Protein AF-0000000082568657 (afdb_homodimer)

InterPro domains:
  IPR001404 Heat shock protein Hsp90 family [PF00183] (7-281)
  IPR001404 Heat shock protein Hsp90 family [PTHR11528] (1-289)
  IPR020568 Ribosomal protein uS5 domain 2-type superfamily [SSF54211] (7-127)
  IPR037196 HSP90, C-terminal domain [G3DSA:1.20.120.790] (127-274)
  IPR037196 HSP90, C-terminal domain [SSF110942] (150-270)

Organism: Quercus lobata (NCBI:txid97700)

Secondary structure (DSSP, 8-state):
-HHHHHT-S-HHHHHHHHHHHHHHHHHHHHH-GGGHHHHGGG-EEEESS-SSS-EEHHHHHHH--TT--EEEEEE-SSHHHHHH-GGGHHHHHTT--EEEE-SHHHHHHHHHH-EETTEEEEETTBS----S---HHHHHHHHHHHHHHHHHHHHHHGGG-SEEEE-SS-SS-SEEEEB-TTSPPHHHHHHHHHHSSS--HHHHHHHTT-EEEE-TTSHHHHHHHHHHHH-TT-HHHHHHHHHHHHHHHHHTTPPPS-HHHHHHHHHHHHHHHHTTSS---------------------------------/-HHHHHT-S-HHHHHHHHHHHHHHHHHHHHH-GGGHHHHGGG-EEEESS-SSS-EEHHHHHHHS-TT--EEEEEE-SSHHHHHH-GGGHHHHHTT--EEEE-SHHHHHHHHHH-EETTEEEEETTBS----S---HHHHHHHHHHHHHHHHHHHHHHGGG-SEEEE-SS-SS-SEEEEB-TTSPPHHHHHHHHHHSSS--HHHHHHHTT-EEEE-TTSHHHHHHHHHHHH-TT-HHHHHHHHHHHHHHHHHTTPPPS-HHHHHHHHHHHHHHHHTTSS---------------------------------

Sequence (622 aa):
MILGISMSENKDDYDRFWENFGKHLKLGCIEDRENHKRIAPLLRFLSSQSVDELISLDEYVENMKPEQKDIYYMAADSVTSARNTPFLERLLEKDLEVLFLVDPIDEVAIQNLKAYKEKNFVDISKEDLDLGDKNEEKDKEIKQEFGQTCDWIKKHLGDKVASVQISNRLSSSPCVLVSGKFGWSANMERLMKAQAAGDTSSLDFMRGRRVFEINPEHPIIRNLNAACKSNPNDEDAQKAIDLLYDAALVSSGYTPENPAQLGGKIYEMMDIALSGKWSTPIEVQHPGAISNNTETVEAEVVEPVEAGSQKMILGISMSENKDDYDRFWENFGKHLKLGCIEDRENHKRIAPLLRFLSSQSVDELISLDEYVENMKPEQKDIYYMAADSVTSARNTPFLERLLEKDLEVLFLVDPIDEVAIQNLKAYKEKNFVDISKEDLDLGDKNEEKDKEIKQEFGQTCDWIKKHLGDKVASVQISNRLSSSPCVLVSGKFGWSANMERLMKAQAAGDTSSLDFMRGRRVFEINPEHPIIRNLNAACKSNPNDEDAQKAIDLLYDAALVSSGYTPENPAQLGGKIYEMMDIALSGKWSTPIEVQHPGAISNNTETVEAEVVEPVEAGSQK

pLDDT: mean 82.79, std 20.18, range [22.39, 97.88]

Radius of gyration: 34.36 Å; Cα contacts (8 Å, |Δi|>4): 851; chains: 2; bounding box: 112×114×108 Å

Foldseek 3Di:
DVLVQLPPPDPVSLVVVCVVCVVVLLVCLQPPVPCLQVSQQSHWFAKLVRLPDTDGPVVLVVPADPVDQAAAEEEAQHSVLVNQFQLCAQCVVVPHMYTYHNDLSNVSSLVSSQDDPNHGYDYSLEPPDDPPPDDPVVQVVLCVLCVLVQVLLCVLCPQQEQGEEADPRGDAAFKAKGFYPPADAQSRLVVCVVVPPPPCVVVSVRSSRIYIHGHCPYPLSVVLSVCSVPPSPDPVSSLSSVLSVVVNCVSSNHDDPDVVVNVVSVVVVVCVVCPPVPDDPPPPPPPPPPPCCVVPPPPPPPDDPDPDDDD/DVLVQLPPPDPVSLVVVCVPCVVVLLVCLQVPVPCCQVSQQSHWFAKLVRLPDTDGPVVLVVPADPVDQAAAEEEAQHSVLVNQFQLCAQCVVVPHMYTYHNDLSRVSSLVSSQDDPNHGYDYSLEPDDDPPPDDPVVQVVLCVLCVLVQVLLCVLCPQQEQGEEADPRGDAAFKAKGFYPPADAQSRLVVCVVVPPPPCVVVSVRSSRIYIHGHCPYPLSVVLSVCSVPPSPDPVSSLSSVLSVVVNCVSSNHDDPDVVVNVVSVVVVVCVVCPPVPPPPPPPPPPPPPPCPVVPPPPPPPDDDPPDDDD

Solvent-accessible surface area (backbone atoms only — not comparable to full-atom values): 35076 Å² total; per-residue (Å²): 106,69,66,57,50,65,62,43,86,48,66,66,58,39,50,55,46,40,73,71,39,42,68,55,51,44,49,37,35,60,74,35,72,88,47,35,81,71,48,52,63,68,40,69,35,33,27,74,83,31,79,88,46,72,40,35,55,61,57,50,62,69,66,51,55,90,86,58,68,61,45,39,30,43,62,31,87,33,69,66,37,50,73,52,24,57,64,44,45,40,38,55,74,69,68,48,70,33,36,44,28,48,48,85,62,42,55,55,20,51,62,58,52,46,54,58,97,90,19,40,62,40,59,58,56,29,55,87,74,79,86,80,75,80,50,67,68,62,50,50,52,48,46,65,70,41,43,64,42,30,52,52,52,36,62,74,56,41,68,63,34,59,43,47,46,80,46,88,40,52,70,82,48,44,54,40,52,24,17,30,86,87,38,58,44,42,52,52,45,54,53,46,57,73,62,39,84,72,66,56,63,67,54,55,60,45,48,32,39,22,34,37,29,33,20,76,83,26,67,64,43,44,46,48,44,34,26,49,74,74,44,70,78,38,63,66,60,52,52,48,50,53,47,50,51,55,35,20,37,33,23,51,55,36,79,70,80,44,34,28,57,52,28,50,50,52,50,52,44,47,42,64,48,48,62,73,73,47,61,71,74,73,73,72,70,65,74,68,78,72,72,74,73,74,71,78,76,73,78,76,78,77,72,83,81,74,83,74,82,79,131,106,69,66,58,52,66,62,43,86,48,66,67,56,38,51,56,46,40,74,72,39,42,68,56,51,44,49,38,36,61,73,36,71,87,47,36,82,72,48,52,63,68,40,68,34,33,27,75,85,30,78,88,47,73,40,36,54,61,55,50,64,68,68,50,56,90,88,58,68,60,44,39,29,42,61,32,87,33,70,66,38,50,73,53,24,58,64,45,44,40,37,55,75,68,68,48,68,34,36,43,28,50,49,84,59,41,52,56,18,51,61,60,52,44,54,58,98,90,20,40,64,40,60,58,57,30,54,87,73,80,84,82,75,81,49,66,69,61,49,50,54,49,46,65,70,42,41,63,41,31,52,52,52,37,63,72,56,43,69,64,33,59,44,47,45,79,45,86,39,51,71,84,48,46,54,39,52,23,17,29,86,87,38,58,42,42,52,52,44,53,53,46,56,71,61,40,83,73,64,58,62,66,54,55,61,44,48,31,39,22,33,37,28,33,19,76,84,27,66,64,43,45,46,48,42,35,26,49,75,73,44,70,80,39,64,67,60,50,50,47,50,52,46,51,50,54,36,18,37,35,23,50,55,38,79,70,80,43,35,28,57,53,28,50,52,51,52,53,44,47,41,64,46,48,62,72,73,47,59,72,75,74,72,74,68,65,76,68,77,73,71,76,73,75,72,76,77,74,78,78,77,79,76,80,80,77,81,74,72,95,118

Structure (mmCIF, N/CA/C/O backbone):
data_AF-0000000082568657-model_v1
#
loop_
_entity.id
_entity.type
_entity.pdbx_description
1 polymer 'Heat shock protein 90'
#
loop_
_atom_site.group_PDB
_atom_site.id
_atom_site.type_symbol
_atom_site.label_atom_id
_atom_site.label_alt_id
_atom_site.label_comp_id
_atom_site.label_asym_id
_atom_site.label_entity_id
_atom_site.label_seq_id
_atom_site.pdbx_PDB_ins_code
_atom_site.Cartn_x
_atom_site.Cartn_y
_atom_site.Cartn_z
_atom_site.occupancy
_atom_site.B_iso_or_equiv
_atom_site.auth_seq_id
_atom_site.auth_comp_id
_atom_site.auth_asym_id
_atom_site.auth_atom_id
_atom_site.pdbx_PDB_model_num
ATOM 1 N N . MET A 1 1 ? 28.969 33.594 -7.961 1 43.62 1 MET A N 1
ATOM 2 C CA . MET A 1 1 ? 28.547 33.125 -9.273 1 43.62 1 MET A CA 1
ATOM 3 C C . MET A 1 1 ? 27.188 32.438 -9.188 1 43.62 1 MET A C 1
ATOM 5 O O . MET A 1 1 ? 26.281 32.719 -9.977 1 43.62 1 MET A O 1
ATOM 9 N N . ILE A 1 2 ? 27.125 31.578 -8.148 1 50.47 2 ILE A N 1
ATOM 10 C CA . ILE A 1 2 ? 25.922 30.75 -8.047 1 50.47 2 ILE A CA 1
ATOM 11 C C . ILE A 1 2 ? 24.719 31.625 -7.719 1 50.47 2 ILE A C 1
ATOM 13 O O . ILE A 1 2 ? 23.656 31.469 -8.32 1 50.47 2 ILE A O 1
ATOM 17 N N . LEU A 1 3 ? 25.031 32.562 -6.82 1 51.72 3 LEU A N 1
ATOM 18 C CA . LEU A 1 3 ? 23.953 33.5 -6.43 1 51.72 3 LEU A CA 1
ATOM 19 C C . LEU A 1 3 ? 23.531 34.344 -7.609 1 51.72 3 LEU A C 1
ATOM 21 O O . LEU A 1 3 ? 22.344 34.656 -7.77 1 51.72 3 LEU A O 1
ATOM 25 N N . GLY A 1 4 ? 24.531 34.75 -8.344 1 50.91 4 GLY A N 1
ATOM 26 C CA . GLY A 1 4 ? 24.234 35.562 -9.516 1 50.91 4 GLY A CA 1
ATOM 27 C C . GLY A 1 4 ? 23.406 34.844 -10.555 1 50.91 4 GLY A C 1
ATOM 28 O O . GLY A 1 4 ? 22.547 35.469 -11.203 1 50.91 4 GLY A O 1
ATOM 29 N N . ILE A 1 5 ? 23.641 33.688 -10.781 1 51.53 5 ILE A N 1
ATOM 30 C CA . ILE A 1 5 ? 22.906 32.875 -11.742 1 51.53 5 ILE A CA 1
ATOM 31 C C . ILE A 1 5 ? 21.484 32.656 -11.234 1 51.53 5 ILE A C 1
ATOM 33 O O . ILE A 1 5 ? 20.531 32.625 -12.016 1 51.53 5 ILE A O 1
ATOM 37 N N . SER A 1 6 ? 21.391 32.406 -9.969 1 53.06 6 SER A N 1
ATOM 38 C CA . SER A 1 6 ? 20.109 32.125 -9.352 1 53.06 6 SER A CA 1
ATOM 39 C C . SER A 1 6 ? 19.156 33.312 -9.5 1 53.06 6 SER A C 1
ATOM 41 O O . SER A 1 6 ? 17.938 33.125 -9.57 1 53.06 6 SER A O 1
ATOM 43 N N . MET A 1 7 ? 19.844 34.469 -9.391 1 50.59 7 MET A N 1
ATOM 44 C CA . MET A 1 7 ? 19.078 35.719 -9.492 1 50.59 7 MET A CA 1
ATOM 45 C C . MET A 1 7 ? 18.828 36.062 -10.953 1 50.59 7 MET A C 1
ATOM 47 O O . MET A 1 7 ? 18.281 37.125 -11.242 1 50.59 7 MET A O 1
ATOM 51 N N . SER A 1 8 ? 19.516 35.375 -11.742 1 51.16 8 SER A N 1
ATOM 52 C CA . SER A 1 8 ? 19.312 35.812 -13.109 1 51.16 8 SER A CA 1
ATOM 53 C C . SER A 1 8 ? 17.859 35.719 -13.531 1 51.16 8 SER A C 1
ATOM 55 O O . SER A 1 8 ? 17.141 34.812 -13.055 1 51.16 8 SER A O 1
ATOM 57 N N . GLU A 1 9 ? 17.219 36.719 -13.875 1 55.66 9 GLU A N 1
ATOM 58 C CA . GLU A 1 9 ? 15.867 37.062 -14.336 1 55.66 9 GLU A CA 1
ATOM 59 C C . GLU A 1 9 ? 15.375 36.031 -15.344 1 55.66 9 GLU A C 1
ATOM 61 O O . GLU A 1 9 ? 14.18 35.969 -15.664 1 55.66 9 GLU A O 1
ATOM 66 N N . ASN A 1 10 ? 16.25 35.156 -15.82 1 65.38 10 ASN A N 1
ATOM 67 C CA . ASN A 1 10 ? 15.727 34.281 -16.859 1 65.38 10 ASN A CA 1
ATOM 68 C C . ASN A 1 10 ? 15.352 32.906 -16.312 1 65.38 10 ASN A C 1
ATOM 70 O O . ASN A 1 10 ? 16.219 32.125 -15.938 1 65.38 10 ASN A O 1
ATOM 74 N N . LYS A 1 11 ? 14.117 32.688 -16.094 1 75.12 11 LYS A N 1
ATOM 75 C CA . LYS A 1 11 ? 13.492 31.484 -15.594 1 75.12 11 LYS A CA 1
ATOM 76 C C . LYS A 1 11 ? 14.039 30.234 -16.297 1 75.12 11 LYS A C 1
ATOM 78 O O . LYS A 1 11 ? 14.297 29.219 -15.648 1 75.12 11 LYS A O 1
ATOM 83 N N . ASP A 1 12 ? 14.344 30.359 -17.469 1 79.44 12 ASP A N 1
ATOM 84 C CA . ASP A 1 12 ? 14.805 29.219 -18.25 1 79.44 12 ASP A CA 1
ATOM 85 C C . ASP A 1 12 ? 16.203 28.781 -17.844 1 79.44 12 ASP A C 1
ATOM 87 O O . ASP A 1 12 ? 16.5 27.594 -17.766 1 79.44 12 ASP A O 1
ATOM 91 N N . ASP A 1 13 ? 16.938 29.75 -17.562 1 79.38 13 ASP A N 1
ATOM 92 C CA . ASP A 1 13 ? 18.312 29.453 -17.156 1 79.38 13 ASP A CA 1
ATOM 93 C C . ASP A 1 13 ? 18.344 28.781 -15.789 1 79.38 13 ASP A C 1
ATOM 95 O O . ASP A 1 13 ? 19.125 27.859 -15.57 1 79.38 13 ASP A O 1
ATOM 99 N N . TYR A 1 14 ? 17.516 29.188 -15.031 1 84.81 14 TYR A N 1
ATOM 100 C CA . TYR A 1 14 ? 17.5 28.609 -13.688 1 84.81 14 TYR A CA 1
ATOM 101 C C . TYR A 1 14 ? 16.984 27.188 -13.719 1 84.81 14 TYR A C 1
ATOM 103 O O . TYR A 1 14 ? 17.469 26.312 -12.984 1 84.81 14 TYR A O 1
ATOM 111 N N . ASP A 1 15 ? 16.062 27.047 -14.57 1 83.94 15 ASP A N 1
ATOM 112 C CA . ASP A 1 15 ? 15.523 25.688 -14.695 1 83.94 15 ASP A CA 1
ATOM 113 C C . ASP A 1 15 ? 16.609 24.703 -15.094 1 83.94 15 ASP A C 1
ATOM 115 O O . ASP A 1 15 ? 16.672 23.594 -14.562 1 83.94 15 ASP A O 1
ATOM 119 N N . ARG A 1 16 ? 17.391 25.109 -15.961 1 82.88 16 ARG A N 1
ATOM 120 C CA . ARG A 1 16 ? 18.5 24.266 -16.391 1 82.88 16 ARG A CA 1
ATOM 121 C C . ARG A 1 16 ? 19.5 24.062 -15.25 1 82.88 16 ARG A C 1
ATOM 123 O O . ARG A 1 16 ? 20.016 22.969 -15.062 1 82.88 16 ARG A O 1
ATOM 130 N N . PHE A 1 17 ? 19.719 25.203 -14.633 1 86 17 PHE A N 1
ATOM 131 C CA . PHE A 1 17 ? 20.594 25.141 -13.477 1 86 17 PHE A CA 1
ATOM 132 C C . PHE A 1 17 ? 20.078 24.156 -12.438 1 86 17 PHE A C 1
ATOM 134 O O . PHE A 1 17 ? 20.828 23.312 -11.945 1 86 17 PHE A O 1
ATOM 141 N N . TRP A 1 18 ? 18.875 24.219 -12.156 1 87.44 18 TRP A N 1
ATOM 142 C CA . TRP A 1 18 ? 18.25 23.391 -11.141 1 87.44 18 TRP A CA 1
ATOM 143 C C . TRP A 1 18 ? 18.281 21.922 -11.539 1 87.44 18 TRP A C 1
ATOM 145 O O . TRP A 1 18 ? 18.562 21.047 -10.703 1 87.44 18 TRP A O 1
ATOM 155 N N . GLU A 1 19 ? 18.062 21.672 -12.688 1 84.81 19 GLU A N 1
ATOM 156 C CA . GLU A 1 19 ? 18.078 20.297 -13.188 1 84.81 19 GLU A CA 1
ATOM 157 C C . GLU A 1 19 ? 19.438 19.656 -12.977 1 84.81 19 GLU A C 1
ATOM 159 O O . GLU A 1 19 ? 19.531 18.469 -12.664 1 84.81 19 GLU A O 1
ATOM 164 N N . ASN A 1 20 ? 20.438 20.516 -13.008 1 85.19 20 ASN A N 1
ATOM 165 C CA . ASN A 1 20 ? 21.797 19.984 -12.938 1 85.19 20 ASN A CA 1
ATOM 166 C C . ASN A 1 20 ? 22.328 19.969 -11.508 1 85.19 20 ASN A C 1
ATOM 168 O O . ASN A 1 20 ? 23.047 19.062 -11.117 1 85.19 20 ASN A O 1
ATOM 172 N N . PHE A 1 21 ? 21.875 21 -10.797 1 87.12 21 PHE A N 1
ATOM 173 C CA . PHE A 1 21 ? 22.562 21.188 -9.523 1 87.12 21 PHE A CA 1
ATOM 174 C C . PHE A 1 21 ? 21.594 21.062 -8.359 1 87.12 21 PHE A C 1
ATOM 176 O O . PHE A 1 21 ? 22 21.141 -7.195 1 87.12 21 PHE A O 1
ATOM 183 N N . GLY A 1 22 ? 20.391 20.938 -8.633 1 87.75 22 GLY A N 1
ATOM 184 C CA . GLY A 1 22 ? 19.375 20.875 -7.586 1 87.75 22 GLY A CA 1
ATOM 185 C C . GLY A 1 22 ? 19.703 19.859 -6.504 1 87.75 22 GLY A C 1
ATOM 186 O O . GLY A 1 22 ? 19.625 20.172 -5.312 1 87.75 22 GLY A O 1
ATOM 187 N N . LYS A 1 23 ? 20.094 18.734 -6.926 1 87.44 23 LYS A N 1
ATOM 188 C CA . LYS A 1 23 ? 20.438 17.656 -5.996 1 87.44 23 LYS A CA 1
ATOM 189 C C . LYS A 1 23 ? 21.625 18.031 -5.129 1 87.44 23 LYS A C 1
ATOM 191 O O . LYS A 1 23 ? 21.656 17.75 -3.932 1 87.44 23 LYS A O 1
ATOM 196 N N . HIS A 1 24 ? 22.516 18.688 -5.73 1 86.69 24 HIS A N 1
ATOM 197 C CA . HIS A 1 24 ? 23.719 19.109 -5.008 1 86.69 24 HIS A CA 1
ATOM 198 C C . HIS A 1 24 ? 23.391 20.188 -3.992 1 86.69 24 HIS A C 1
ATOM 200 O O . HIS A 1 24 ? 23.969 20.219 -2.898 1 86.69 24 HIS A O 1
ATOM 206 N N . LEU A 1 25 ? 22.594 21.047 -4.398 1 89.25 25 LEU A N 1
ATOM 207 C CA . LEU A 1 25 ? 22.172 22.109 -3.484 1 89.25 25 LEU A CA 1
ATOM 208 C C . LEU A 1 25 ? 21.484 21.516 -2.256 1 89.25 25 LEU A C 1
ATOM 210 O O . LEU A 1 25 ? 21.75 21.953 -1.131 1 89.25 25 LEU A O 1
ATOM 214 N N . LYS A 1 26 ? 20.656 20.625 -2.475 1 89.5 26 LYS A N 1
ATOM 215 C CA . LYS A 1 26 ? 19.969 19.953 -1.371 1 89.5 26 LYS A CA 1
ATOM 216 C C . LYS A 1 26 ? 20.953 19.234 -0.457 1 89.5 26 LYS A C 1
ATOM 218 O O . LYS A 1 26 ? 20.812 19.266 0.767 1 89.5 26 LYS A O 1
ATOM 223 N N . LEU A 1 27 ? 21.922 18.594 -1.031 1 87.88 27 LEU A N 1
ATOM 224 C CA . LEU A 1 27 ? 22.969 17.938 -0.256 1 87.88 27 LEU A CA 1
ATOM 225 C C . LEU A 1 27 ? 23.734 18.969 0.583 1 87.88 27 LEU A C 1
ATOM 227 O O . LEU A 1 27 ? 24.125 18.672 1.716 1 87.88 27 LEU A O 1
ATOM 231 N N . GLY A 1 28 ? 23.938 20.031 0.013 1 87 28 GLY A N 1
ATOM 232 C CA . GLY A 1 28 ? 24.578 21.109 0.731 1 87 28 GLY A CA 1
ATOM 233 C C . GLY A 1 28 ? 23.812 21.531 1.981 1 87 28 GLY A C 1
ATOM 234 O O . GLY A 1 28 ? 24.438 21.844 3.006 1 87 28 GLY A O 1
ATOM 235 N N . CYS A 1 29 ? 22.594 21.547 1.897 1 88.25 29 CYS A N 1
ATOM 236 C CA . CYS A 1 29 ? 21.766 21.906 3.049 1 88.25 29 CYS A CA 1
ATOM 237 C C . CYS A 1 29 ? 21.953 20.891 4.18 1 88.25 29 CYS A C 1
ATOM 239 O O . CYS A 1 29 ? 21.734 21.219 5.348 1 88.25 29 CYS A O 1
ATOM 241 N N . ILE A 1 30 ? 22.281 19.734 3.869 1 86.31 30 ILE A N 1
ATOM 242 C CA . ILE A 1 30 ? 22.469 18.672 4.848 1 86.31 30 ILE A CA 1
ATOM 243 C C . ILE A 1 30 ? 23.859 18.766 5.461 1 86.31 30 ILE A C 1
ATOM 245 O O . ILE A 1 30 ? 24.016 18.609 6.676 1 86.31 30 ILE A O 1
ATOM 249 N N . GLU A 1 31 ? 24.812 19.141 4.672 1 87.69 31 GLU A N 1
ATOM 250 C CA . GLU A 1 31 ? 26.203 19 5.078 1 87.69 31 GLU A CA 1
ATOM 251 C C . GLU A 1 31 ? 26.797 20.344 5.469 1 87.69 31 GLU A C 1
ATOM 253 O O . GLU A 1 31 ? 27.766 20.406 6.227 1 87.69 31 GLU A O 1
ATOM 258 N N . ASP A 1 32 ? 26.266 21.391 4.957 1 87.94 32 ASP A N 1
ATOM 259 C CA . ASP A 1 32 ? 26.906 22.688 5.086 1 87.94 32 ASP A CA 1
ATOM 260 C C . ASP A 1 32 ? 25.984 23.672 5.82 1 87.94 32 ASP A C 1
ATOM 262 O O . ASP A 1 32 ? 25.453 24.609 5.219 1 87.94 32 ASP A O 1
ATOM 266 N N . ARG A 1 33 ? 26.016 23.641 7.109 1 86.5 33 ARG A N 1
ATOM 267 C CA . ARG A 1 33 ? 25.141 24.453 7.938 1 86.5 33 ARG A CA 1
ATOM 268 C C . ARG A 1 33 ? 25.516 25.938 7.855 1 86.5 33 ARG A C 1
ATOM 270 O O . ARG A 1 33 ? 24.656 26.812 7.906 1 86.5 33 ARG A O 1
ATOM 277 N N . GLU A 1 34 ? 26.703 26.188 7.625 1 89.38 34 GLU A N 1
ATOM 278 C CA . GLU A 1 34 ? 27.219 27.547 7.625 1 89.38 34 GLU A CA 1
ATOM 279 C C . GLU A 1 34 ? 26.703 28.328 6.422 1 89.38 34 GLU A C 1
ATOM 281 O O . GLU A 1 34 ? 26.578 29.562 6.48 1 89.38 34 GLU A O 1
ATOM 286 N N . ASN A 1 35 ? 26.406 27.609 5.41 1 89.19 35 ASN A N 1
ATOM 287 C CA . ASN A 1 35 ? 26.016 28.297 4.188 1 89.19 35 ASN A CA 1
ATOM 288 C C . ASN A 1 35 ? 24.516 28.141 3.914 1 89.19 35 ASN A C 1
ATOM 290 O O . ASN A 1 35 ? 24.078 28.312 2.779 1 89.19 35 ASN A O 1
ATOM 294 N N . HIS A 1 36 ? 23.828 27.859 4.883 1 89.62 36 HIS A N 1
ATOM 295 C CA . HIS A 1 36 ? 22.391 27.703 4.73 1 89.62 36 HIS A CA 1
ATOM 296 C C . HIS A 1 36 ? 21.75 28.953 4.152 1 89.62 36 HIS A C 1
ATOM 298 O O . HIS A 1 36 ? 20.891 28.875 3.27 1 89.62 36 HIS A O 1
ATOM 304 N N . LYS A 1 37 ? 22.156 30.031 4.609 1 88.5 37 LYS A N 1
ATOM 305 C CA . LYS A 1 37 ? 21.578 31.297 4.199 1 88.5 37 LYS A CA 1
ATOM 306 C C . LYS A 1 37 ? 21.766 31.531 2.705 1 88.5 37 LYS A C 1
ATOM 308 O O . LYS A 1 37 ? 20.906 32.156 2.057 1 88.5 37 LYS A O 1
ATOM 313 N N . ARG A 1 38 ? 22.828 31.016 2.189 1 88.62 38 ARG A N 1
ATOM 314 C CA . ARG A 1 38 ? 23.125 31.203 0.775 1 88.62 38 ARG A CA 1
ATOM 315 C C . ARG A 1 38 ? 22.469 30.125 -0.074 1 88.62 38 ARG A C 1
ATOM 317 O O . ARG A 1 38 ? 22.109 30.359 -1.225 1 88.62 38 ARG A O 1
ATOM 324 N N . ILE A 1 39 ? 22.297 29 0.472 1 91 39 ILE A N 1
ATOM 325 C CA . ILE A 1 39 ? 21.844 27.844 -0.294 1 91 39 ILE A CA 1
ATOM 326 C C . ILE A 1 39 ? 20.312 27.781 -0.292 1 91 39 ILE A C 1
ATOM 328 O O . ILE A 1 39 ? 19.703 27.469 -1.314 1 91 39 ILE A O 1
ATOM 332 N N . ALA A 1 40 ? 19.688 28.125 0.767 1 91.81 40 ALA A N 1
ATOM 333 C CA . ALA A 1 40 ? 18.266 27.938 1 1 91.81 40 ALA A CA 1
ATOM 334 C C . ALA A 1 40 ? 17.438 28.672 -0.05 1 91.81 40 ALA A C 1
ATOM 336 O O . ALA A 1 40 ? 16.484 28.125 -0.604 1 91.81 40 ALA A O 1
ATOM 337 N N . PRO A 1 41 ? 17.859 29.906 -0.399 1 91.06 41 PRO A N 1
ATOM 338 C CA . PRO A 1 41 ? 17.062 30.641 -1.389 1 91.06 41 PRO A CA 1
ATOM 339 C C . PRO A 1 41 ? 17.109 30 -2.771 1 91.06 41 PRO A C 1
ATOM 341 O O . PRO A 1 41 ? 16.266 30.297 -3.623 1 91.06 41 PRO A O 1
ATOM 344 N N . LEU A 1 42 ? 18 29.172 -2.994 1 90.94 42 LEU A N 1
ATOM 345 C CA . LEU A 1 42 ? 18.188 28.562 -4.305 1 90.94 42 LEU A CA 1
ATOM 346 C C . LEU A 1 42 ? 17.344 27.297 -4.438 1 90.94 42 LEU A C 1
ATOM 348 O O . LEU A 1 42 ? 17.172 26.781 -5.543 1 90.94 42 LEU A O 1
ATOM 352 N N . LEU A 1 43 ? 16.828 26.938 -3.395 1 93 43 LEU A N 1
ATOM 353 C CA . LEU A 1 43 ? 16.031 25.703 -3.416 1 93 43 LEU A CA 1
ATOM 354 C C . LEU A 1 43 ? 14.695 25.938 -4.109 1 93 43 LEU A C 1
ATOM 356 O O . LEU A 1 43 ? 14.117 27.016 -4.02 1 93 43 LEU A O 1
ATOM 360 N N . ARG A 1 44 ? 14.266 24.922 -4.809 1 93.12 44 ARG A N 1
ATOM 361 C CA . ARG A 1 44 ? 12.977 24.938 -5.496 1 93.12 44 ARG A CA 1
ATOM 362 C C . ARG A 1 44 ? 12.148 23.703 -5.141 1 93.12 44 ARG A C 1
ATOM 364 O O . ARG A 1 44 ? 12.695 22.609 -4.988 1 93.12 44 ARG A O 1
ATOM 371 N N . PHE A 1 45 ? 10.82 24 -5.035 1 94.94 45 PHE A N 1
ATOM 372 C CA . PHE A 1 45 ? 9.914 22.922 -4.672 1 94.94 45 PHE A CA 1
ATOM 373 C C . PHE A 1 45 ? 8.586 23.047 -5.414 1 94.94 45 PHE A C 1
ATOM 375 O O . PHE A 1 45 ? 8.25 24.125 -5.902 1 94.94 45 PHE A O 1
ATOM 382 N N . LEU A 1 46 ? 7.973 21.906 -5.527 1 95.69 46 LEU A N 1
ATOM 383 C CA . LEU A 1 46 ? 6.559 21.953 -5.883 1 95.69 46 LEU A CA 1
ATOM 384 C C . LEU A 1 46 ? 5.695 22.234 -4.66 1 95.69 46 LEU A C 1
ATOM 386 O O . LEU A 1 46 ? 6.148 22.078 -3.523 1 95.69 46 LEU A O 1
ATOM 390 N N . SER A 1 47 ? 4.488 22.719 -4.871 1 96.75 47 SER A N 1
ATOM 391 C CA . SER A 1 47 ? 3.605 23.031 -3.752 1 96.75 47 SER A CA 1
ATOM 392 C C . SER A 1 47 ? 2.15 22.734 -4.102 1 96.75 47 SER A C 1
ATOM 394 O O . SER A 1 47 ? 1.836 22.391 -5.242 1 96.75 47 SER A O 1
ATOM 396 N N . SER A 1 48 ? 1.266 22.812 -3.139 1 96.56 48 SER A N 1
ATOM 397 C CA . SER A 1 48 ? -0.163 22.578 -3.322 1 96.56 48 SER A CA 1
ATOM 398 C C . SER A 1 48 ? -0.778 23.625 -4.25 1 96.56 48 SER A C 1
ATOM 400 O O . SER A 1 48 ? -1.82 23.375 -4.863 1 96.56 48 SER A O 1
ATOM 402 N N . GLN A 1 49 ? -0.223 24.734 -4.398 1 94.94 49 GLN A N 1
ATOM 403 C CA . GLN A 1 49 ? -0.744 25.781 -5.258 1 94.94 49 GLN A CA 1
ATOM 404 C C . GLN A 1 49 ? 0.044 25.875 -6.562 1 94.94 49 GLN A C 1
ATOM 406 O O . GLN A 1 49 ? -0.335 26.609 -7.473 1 94.94 49 GLN A O 1
ATOM 411 N N . SER A 1 50 ? 1.147 25.203 -6.648 1 93.69 50 SER A N 1
ATOM 412 C CA . SER A 1 50 ? 1.985 25.125 -7.84 1 93.69 50 SER A CA 1
ATOM 413 C C . SER A 1 50 ? 2.469 23.688 -8.086 1 93.69 50 SER A C 1
ATOM 415 O O . SER A 1 50 ? 3.645 23.391 -7.879 1 93.69 50 SER A O 1
ATOM 417 N N . VAL A 1 51 ? 1.681 22.875 -8.703 1 91 51 VAL A N 1
ATOM 418 C CA . VAL A 1 51 ? 1.938 21.438 -8.797 1 91 51 VAL A CA 1
ATOM 419 C C . VAL A 1 51 ? 2.779 21.156 -10.039 1 91 51 VAL A C 1
ATOM 421 O O . VAL A 1 51 ? 3.396 20.094 -10.141 1 91 51 VAL A O 1
ATOM 424 N N . ASP A 1 52 ? 2.871 22.078 -10.914 1 91.19 52 ASP A N 1
ATOM 425 C CA . ASP A 1 52 ? 3.562 21.828 -12.18 1 91.19 52 ASP A CA 1
ATOM 426 C C . ASP A 1 52 ? 4.789 22.734 -12.312 1 91.19 52 ASP A C 1
ATOM 428 O O . ASP A 1 52 ? 5.57 22.594 -13.258 1 91.19 52 ASP A O 1
ATOM 432 N N . GLU A 1 53 ? 4.863 23.672 -11.445 1 91.5 53 GLU A N 1
ATOM 433 C CA . GLU A 1 53 ? 5.977 24.609 -11.5 1 91.5 53 GLU A CA 1
ATOM 434 C C . GLU A 1 53 ? 6.699 24.688 -10.164 1 91.5 53 GLU A C 1
ATOM 436 O O . GLU A 1 53 ? 6.059 24.719 -9.109 1 91.5 53 GLU A O 1
ATOM 441 N N . LEU A 1 54 ? 7.938 24.797 -10.266 1 92.62 54 LEU A N 1
ATOM 442 C CA . LEU A 1 54 ? 8.758 24.891 -9.062 1 92.62 54 LEU A CA 1
ATOM 443 C C . LEU A 1 54 ? 8.742 26.328 -8.508 1 92.62 54 LEU A C 1
ATOM 445 O O . LEU A 1 54 ? 8.773 27.281 -9.273 1 92.62 54 LEU A O 1
ATOM 449 N N . ILE A 1 55 ? 8.711 26.422 -7.227 1 93.44 55 ILE A N 1
ATOM 450 C CA . ILE A 1 55 ? 8.742 27.734 -6.59 1 93.44 55 ILE A CA 1
ATOM 451 C C . ILE A 1 55 ? 9.898 27.812 -5.598 1 93.44 55 ILE A C 1
ATOM 453 O O . ILE A 1 55 ? 10.352 26.781 -5.094 1 93.44 55 ILE A O 1
ATOM 457 N N . SER A 1 56 ? 10.32 29 -5.352 1 93.5 56 SER A N 1
ATOM 458 C CA . SER A 1 56 ? 11.359 29.234 -4.352 1 93.5 56 SER A CA 1
ATOM 459 C C . SER A 1 56 ? 10.758 29.422 -2.963 1 93.5 56 SER A C 1
ATOM 461 O O . SER A 1 56 ? 9.547 29.594 -2.824 1 93.5 56 SER A O 1
ATOM 463 N N . LEU A 1 57 ? 11.656 29.312 -1.995 1 95.31 57 LEU A N 1
ATOM 464 C CA . LEU A 1 57 ? 11.203 29.578 -0.634 1 95.31 57 LEU A CA 1
ATOM 465 C C . LEU A 1 57 ? 10.766 31.031 -0.477 1 95.31 57 LEU A C 1
ATOM 467 O O . LEU A 1 57 ? 9.828 31.328 0.268 1 95.31 57 LEU A O 1
ATOM 471 N N . ASP A 1 58 ? 11.414 31.891 -1.18 1 94.38 58 ASP A N 1
ATOM 472 C CA . ASP A 1 58 ? 11.031 33.312 -1.159 1 94.38 58 ASP A CA 1
ATOM 473 C C . ASP A 1 58 ? 9.609 33.5 -1.69 1 94.38 58 ASP A C 1
ATOM 475 O O . ASP A 1 58 ? 8.812 34.219 -1.094 1 94.38 58 ASP A O 1
ATOM 479 N N . GLU A 1 59 ? 9.391 32.906 -2.762 1 94.25 59 GLU A N 1
ATOM 480 C CA . GLU A 1 59 ? 8.047 32.969 -3.344 1 94.25 59 GLU A CA 1
ATOM 481 C C . GLU A 1 59 ? 7.004 32.406 -2.381 1 94.25 59 GLU A C 1
ATOM 483 O O . GLU A 1 59 ? 5.918 32.969 -2.246 1 94.25 59 GLU A O 1
ATOM 488 N N . TYR A 1 60 ? 7.281 31.344 -1.732 1 96.69 60 TYR A N 1
ATOM 489 C CA . TYR A 1 60 ? 6.379 30.781 -0.735 1 96.69 60 TYR A CA 1
ATOM 490 C C . TYR A 1 60 ? 6.082 31.797 0.365 1 96.69 60 TYR A C 1
ATOM 492 O O . TYR A 1 60 ? 4.918 32.031 0.707 1 96.69 60 TYR A O 1
ATOM 500 N N . VAL A 1 61 ? 7.109 32.375 0.907 1 95.75 61 VAL A N 1
ATOM 501 C CA . VAL A 1 61 ? 6.973 33.281 2.025 1 95.75 61 VAL A CA 1
ATOM 502 C C . VAL A 1 61 ? 6.156 34.5 1.59 1 95.75 61 VAL A C 1
ATOM 504 O O . VAL A 1 61 ? 5.359 35.031 2.367 1 95.75 61 VAL A O 1
ATOM 507 N N . GLU A 1 62 ? 6.332 34.844 0.375 1 94.31 62 GLU A N 1
ATOM 508 C CA . GLU A 1 62 ? 5.578 35.969 -0.154 1 94.31 62 GLU A CA 1
ATOM 509 C C . GLU A 1 62 ? 4.094 35.656 -0.274 1 94.31 62 GLU A C 1
ATOM 511 O O . GLU A 1 62 ? 3.242 36.531 -0.182 1 94.31 62 GLU A O 1
ATOM 516 N N . ASN A 1 63 ? 3.762 34.438 -0.492 1 93.62 63 ASN A N 1
ATOM 517 C CA . ASN A 1 63 ? 2.391 34 -0.708 1 93.62 63 ASN A CA 1
ATOM 518 C C . ASN A 1 63 ? 1.719 33.594 0.602 1 93.62 63 ASN A C 1
ATOM 520 O O . ASN A 1 63 ? 0.533 33.281 0.619 1 93.62 63 ASN A O 1
ATOM 524 N N . MET A 1 64 ? 2.4 33.625 1.664 1 94.06 64 MET A N 1
ATOM 525 C CA . MET A 1 64 ? 1.859 33.219 2.957 1 94.06 64 MET A CA 1
ATOM 526 C C . MET A 1 64 ? 0.722 34.125 3.387 1 94.06 64 MET A C 1
ATOM 528 O O . MET A 1 64 ? 0.743 35.312 3.094 1 94.06 64 MET A O 1
ATOM 532 N N . LYS A 1 65 ? -0.183 33.594 4.062 1 92 65 LYS A N 1
ATOM 533 C CA . LYS A 1 65 ? -1.23 34.406 4.68 1 92 65 LYS A CA 1
ATOM 534 C C . LYS A 1 65 ? -0.681 35.219 5.848 1 92 65 LYS A C 1
ATOM 536 O O . LYS A 1 65 ? 0.284 34.781 6.496 1 92 65 LYS A O 1
ATOM 541 N N . PRO A 1 66 ? -1.35 36.281 6.137 1 89.5 66 PRO A N 1
ATOM 542 C CA . PRO A 1 66 ? -0.853 37.156 7.199 1 89.5 66 PRO A CA 1
ATOM 543 C C . PRO A 1 66 ? -0.792 36.469 8.555 1 89.5 66 PRO A C 1
ATOM 545 O O . PRO A 1 66 ? 0.131 36.719 9.344 1 89.5 66 PRO A O 1
ATOM 548 N N . GLU A 1 67 ? -1.707 35.594 8.805 1 86.88 67 GLU A N 1
ATOM 549 C CA . GLU A 1 67 ? -1.775 34.938 10.109 1 86.88 67 GLU A CA 1
ATOM 550 C C . GLU A 1 67 ? -0.89 33.688 10.156 1 86.88 67 GLU A C 1
ATOM 552 O O . GLU A 1 67 ? -0.702 33.094 11.219 1 86.88 67 GLU A O 1
ATOM 557 N N . GLN A 1 68 ? -0.296 33.375 9.07 1 91.31 68 GLN A N 1
ATOM 558 C CA . GLN A 1 68 ? 0.515 32.156 8.984 1 91.31 68 GLN A CA 1
ATOM 559 C C . GLN A 1 68 ? 1.9 32.375 9.586 1 91.31 68 GLN A C 1
ATOM 561 O O . GLN A 1 68 ? 2.58 33.344 9.25 1 91.31 68 GLN A O 1
ATOM 566 N N . LYS A 1 69 ? 2.322 31.453 10.469 1 89.88 69 LYS A N 1
ATOM 567 C CA . LYS A 1 69 ? 3.598 31.609 11.164 1 89.88 69 LYS A CA 1
ATOM 568 C C . LYS A 1 69 ? 4.633 30.609 10.656 1 89.88 69 LYS A C 1
ATOM 570 O O . LYS A 1 69 ? 5.836 30.859 10.75 1 89.88 69 LYS A O 1
ATOM 575 N N . ASP A 1 70 ? 4.117 29.531 10.133 1 94.62 70 ASP A N 1
ATOM 576 C CA . ASP A 1 70 ? 5.023 28.453 9.773 1 94.62 70 ASP A CA 1
ATOM 577 C C . ASP A 1 70 ? 4.961 28.141 8.281 1 94.62 70 ASP A C 1
ATOM 579 O O . ASP A 1 70 ? 3.99 28.5 7.609 1 94.62 70 ASP A O 1
ATOM 583 N N . ILE A 1 71 ? 6.086 27.547 7.809 1 96.62 71 ILE A N 1
ATOM 584 C CA . ILE A 1 71 ? 6.121 26.984 6.457 1 96.62 71 ILE A CA 1
ATOM 585 C C . ILE A 1 71 ? 5.75 25.516 6.496 1 96.62 71 ILE A C 1
ATOM 587 O O . ILE A 1 71 ? 6.457 24.703 7.102 1 96.62 71 ILE A O 1
ATOM 591 N N . TYR A 1 72 ? 4.641 25.203 5.84 1 96.81 72 TYR A N 1
ATOM 592 C CA . TYR A 1 72 ? 4.125 23.844 5.891 1 96.81 72 TYR A CA 1
ATOM 593 C C . TYR A 1 72 ? 4.691 23 4.75 1 96.81 72 TYR A C 1
ATOM 595 O O . TYR A 1 72 ? 4.836 23.484 3.625 1 96.81 72 TYR A O 1
ATOM 603 N N . TYR A 1 73 ? 5.027 21.734 5.074 1 96.75 73 TYR A N 1
ATOM 604 C CA . TYR A 1 73 ? 5.512 20.844 4.023 1 96.75 73 TYR A CA 1
ATOM 605 C C . TYR A 1 73 ? 5.035 19.422 4.262 1 96.75 73 TYR A C 1
ATOM 607 O O . TYR A 1 73 ? 4.555 19.094 5.348 1 96.75 73 TYR A O 1
ATOM 615 N N . MET A 1 74 ? 5.129 18.641 3.219 1 95.19 74 MET A N 1
ATOM 616 C CA . MET A 1 74 ? 4.848 17.219 3.293 1 95.19 74 MET A CA 1
ATOM 617 C C . MET A 1 74 ? 5.73 16.438 2.328 1 95.19 74 MET A C 1
ATOM 619 O O . MET A 1 74 ? 5.906 16.844 1.176 1 95.19 74 MET A O 1
ATOM 623 N N . ALA A 1 75 ? 6.305 15.422 2.871 1 94.62 75 ALA A N 1
ATOM 624 C CA . ALA A 1 75 ? 7.094 14.531 2.031 1 94.62 75 ALA A CA 1
ATOM 625 C C . ALA A 1 75 ? 6.246 13.375 1.505 1 94.62 75 ALA A C 1
ATOM 627 O O . ALA A 1 75 ? 5.453 12.789 2.248 1 94.62 75 ALA A O 1
ATOM 628 N N . ALA A 1 76 ? 6.359 13.086 0.249 1 91.44 76 ALA A N 1
ATOM 629 C CA . ALA A 1 76 ? 5.621 12 -0.386 1 91.44 76 ALA A CA 1
ATOM 630 C C . ALA A 1 76 ? 6.422 11.383 -1.53 1 91.44 76 ALA A C 1
ATOM 632 O O . ALA A 1 76 ? 7.473 11.906 -1.911 1 91.44 76 ALA A O 1
ATOM 633 N N . ASP A 1 77 ? 5.902 10.25 -2.047 1 86.88 77 ASP A N 1
ATOM 634 C CA . ASP A 1 77 ? 6.613 9.547 -3.107 1 86.88 77 ASP A CA 1
ATOM 635 C C . ASP A 1 77 ? 6.34 10.18 -4.469 1 86.88 77 ASP A C 1
ATOM 637 O O . ASP A 1 77 ? 7.066 9.93 -5.434 1 86.88 77 ASP A O 1
ATOM 641 N N . SER A 1 78 ? 5.27 10.938 -4.535 1 89.38 78 SER A N 1
ATOM 642 C CA . SER A 1 78 ? 4.902 11.594 -5.789 1 89.38 78 SER A CA 1
ATOM 643 C C . SER A 1 78 ? 4.047 12.828 -5.535 1 89.38 78 SER A C 1
ATOM 645 O O . SER A 1 78 ? 3.51 13.008 -4.438 1 89.38 78 SER A O 1
ATOM 647 N N . VAL A 1 79 ? 3.953 13.625 -6.582 1 92.31 79 VAL A N 1
ATOM 648 C CA . VAL A 1 79 ? 3.105 14.805 -6.492 1 92.31 79 VAL A CA 1
ATOM 649 C C . VAL A 1 79 ? 1.644 14.391 -6.352 1 92.31 79 VAL A C 1
ATOM 651 O O . VAL A 1 79 ? 0.891 14.984 -5.578 1 92.31 79 VAL A O 1
ATOM 654 N N . THR A 1 80 ? 1.337 13.32 -7.051 1 91.69 80 THR A N 1
ATOM 655 C CA . THR A 1 80 ? -0.027 12.812 -6.984 1 91.69 80 THR A CA 1
ATOM 656 C C . THR A 1 80 ? -0.374 12.367 -5.566 1 91.69 80 THR A C 1
ATOM 658 O O . THR A 1 80 ? -1.43 12.727 -5.039 1 91.69 80 THR A O 1
ATOM 661 N N . SER A 1 81 ? 0.46 11.711 -4.965 1 91.69 81 SER A N 1
ATOM 662 C CA . SER A 1 81 ? 0.246 11.258 -3.594 1 91.69 81 SER A CA 1
ATOM 663 C C . SER A 1 81 ? 0.166 12.43 -2.625 1 91.69 81 SER A C 1
ATOM 665 O O . SER A 1 81 ? -0.679 12.445 -1.728 1 91.69 81 SER A O 1
ATOM 667 N N . ALA A 1 82 ? 1.007 13.391 -2.85 1 94 82 ALA A N 1
ATOM 668 C CA . ALA A 1 82 ? 1.044 14.555 -1.966 1 94 82 ALA A CA 1
ATOM 669 C C . ALA A 1 82 ? -0.24 15.375 -2.078 1 94 82 ALA A C 1
ATOM 671 O O . ALA A 1 82 ? -0.794 15.812 -1.068 1 94 82 ALA A O 1
ATOM 672 N N . ARG A 1 83 ? -0.719 15.477 -3.244 1 94.19 83 ARG A N 1
ATOM 673 C CA . ARG A 1 83 ? -1.869 16.328 -3.516 1 94.19 83 ARG A CA 1
ATOM 674 C C . ARG A 1 83 ? -3.154 15.711 -2.977 1 94.19 83 ARG A C 1
ATOM 676 O O . ARG A 1 83 ? -4.113 16.422 -2.67 1 94.19 83 ARG A O 1
ATOM 683 N N . ASN A 1 84 ? -3.148 14.469 -2.812 1 94.06 84 ASN A N 1
ATOM 684 C CA . ASN A 1 84 ? -4.395 13.789 -2.48 1 94.06 84 ASN A CA 1
ATOM 685 C C . ASN A 1 84 ? -4.402 13.305 -1.034 1 94.06 84 ASN A C 1
ATOM 687 O O . ASN A 1 84 ? -5.398 12.75 -0.563 1 94.06 84 ASN A O 1
ATOM 691 N N . THR A 1 85 ? -3.389 13.57 -0.335 1 94.12 85 THR A N 1
ATOM 692 C CA . THR A 1 85 ? -3.25 13.047 1.019 1 94.12 85 THR A CA 1
ATOM 693 C C . THR A 1 85 ? -4.293 13.664 1.948 1 94.12 85 THR A C 1
ATOM 695 O O . THR A 1 85 ? -4.66 14.836 1.791 1 94.12 85 THR A O 1
ATOM 698 N N . PRO A 1 86 ? -4.707 12.922 2.93 1 95.62 86 PRO A N 1
ATOM 699 C CA . PRO A 1 86 ? -5.688 13.453 3.881 1 95.62 86 PRO A CA 1
ATOM 700 C C . PRO A 1 86 ? -5.125 14.578 4.742 1 95.62 86 PRO A C 1
ATOM 702 O O . PRO A 1 86 ? -5.887 15.383 5.289 1 95.62 86 PRO A O 1
ATOM 705 N N . PHE A 1 87 ? -3.9 14.68 4.879 1 95.69 87 PHE A N 1
ATOM 706 C CA . PHE A 1 87 ? -3.252 15.688 5.707 1 95.69 87 PHE A CA 1
ATOM 707 C C . PHE A 1 87 ? -3.543 17.094 5.184 1 95.69 87 PHE A C 1
ATOM 709 O O . PHE A 1 87 ? -3.447 18.062 5.926 1 95.69 87 PHE A O 1
ATOM 716 N N . LEU A 1 88 ? -3.846 17.172 3.969 1 95.81 88 LEU A N 1
ATOM 717 C CA . LEU A 1 88 ? -3.91 18.453 3.266 1 95.81 88 LEU A CA 1
ATOM 718 C C . LEU A 1 88 ? -5.305 19.062 3.375 1 95.81 88 LEU A C 1
ATOM 720 O O . LEU A 1 88 ? -5.492 20.25 3.088 1 95.81 88 LEU A O 1
ATOM 724 N N . GLU A 1 89 ? -6.273 18.312 3.797 1 95.12 89 GLU A N 1
ATOM 725 C CA . GLU A 1 89 ? -7.684 18.672 3.66 1 95.12 89 GLU A CA 1
ATOM 726 C C . GLU A 1 89 ? -7.98 20.016 4.305 1 95.12 89 GLU A C 1
ATOM 728 O O . GLU A 1 89 ? -8.398 20.953 3.627 1 95.12 89 GLU A O 1
ATOM 733 N N . ARG A 1 90 ? -7.688 20.188 5.539 1 93.94 90 ARG A N 1
ATOM 734 C CA . ARG A 1 90 ? -8.008 21.406 6.258 1 93.94 90 ARG A CA 1
ATOM 735 C C . ARG A 1 90 ? -7.113 22.562 5.805 1 93.94 90 ARG A C 1
ATOM 737 O O . ARG A 1 90 ? -7.531 23.719 5.805 1 93.94 90 ARG A O 1
ATOM 744 N N . LEU A 1 91 ? -5.895 22.25 5.457 1 95.44 91 LEU A N 1
ATOM 745 C CA . LEU A 1 91 ? -4.98 23.281 4.98 1 95.44 91 LEU A CA 1
ATOM 746 C C . LEU A 1 91 ? -5.473 23.875 3.668 1 95.44 91 LEU A C 1
ATOM 748 O O . LEU A 1 91 ? -5.406 25.094 3.469 1 95.44 91 LEU A O 1
ATOM 752 N N . LEU A 1 92 ? -5.949 23.047 2.826 1 94.5 92 LEU A N 1
ATOM 753 C CA . LEU A 1 92 ? -6.512 23.516 1.567 1 94.5 92 LEU A CA 1
ATOM 754 C C . LEU A 1 92 ? -7.738 24.391 1.814 1 94.5 92 LEU A C 1
ATOM 756 O O . LEU A 1 92 ? -7.914 25.422 1.163 1 94.5 92 LEU A O 1
ATOM 760 N N . GLU A 1 93 ? -8.562 23.969 2.717 1 93.38 93 GLU A N 1
ATOM 761 C CA . GLU A 1 93 ? -9.758 24.75 3.057 1 93.38 93 GLU A CA 1
ATOM 762 C C . GLU A 1 93 ? -9.383 26.141 3.564 1 93.38 93 GLU A C 1
ATOM 764 O O . GLU A 1 93 ? -10.102 27.109 3.311 1 93.38 93 GLU A O 1
ATOM 769 N N . LYS A 1 94 ? -8.312 26.234 4.246 1 92.81 94 LYS A N 1
ATOM 770 C CA . LYS A 1 94 ? -7.867 27.5 4.816 1 92.81 94 LYS A CA 1
ATOM 771 C C . LYS A 1 94 ? -6.973 28.25 3.84 1 92.81 94 LYS A C 1
ATOM 773 O O . LYS A 1 94 ? -6.453 29.328 4.168 1 92.81 94 LYS A O 1
ATOM 778 N N . ASP A 1 95 ? -6.715 27.609 2.736 1 94.12 95 ASP A N 1
ATOM 779 C CA . ASP A 1 95 ? -5.902 28.203 1.673 1 94.12 95 ASP A CA 1
ATOM 780 C C . ASP A 1 95 ? -4.457 28.391 2.129 1 94.12 95 ASP A C 1
ATOM 782 O O . ASP A 1 95 ? -3.857 29.438 1.891 1 94.12 95 ASP A O 1
ATOM 786 N N . LEU A 1 96 ? -4.016 27.5 2.873 1 95.44 96 LEU A N 1
ATOM 787 C CA . LEU A 1 96 ? -2.619 27.469 3.289 1 95.44 96 LEU A CA 1
ATOM 788 C C . LEU A 1 96 ? -1.781 26.625 2.338 1 95.44 96 LEU A C 1
ATOM 790 O O . LEU A 1 96 ? -2.082 25.453 2.119 1 95.44 96 LEU A O 1
ATOM 794 N N . GLU A 1 97 ? -0.756 27.219 1.833 1 96.88 97 GLU A N 1
ATOM 795 C CA . GLU A 1 97 ? 0.092 26.516 0.868 1 96.88 97 GLU A CA 1
ATOM 796 C C . GLU A 1 97 ? 1.007 25.516 1.559 1 96.88 97 GLU A C 1
ATOM 798 O O . GLU A 1 97 ? 1.531 25.781 2.641 1 96.88 97 GLU A O 1
ATOM 803 N N . VAL A 1 98 ? 1.195 24.359 0.923 1 97.69 98 VAL A N 1
ATOM 804 C CA . VAL A 1 98 ? 2.039 23.297 1.471 1 97.69 98 VAL A CA 1
ATOM 805 C C . VAL A 1 98 ? 3.096 22.906 0.446 1 97.69 98 VAL A C 1
ATOM 807 O O . VAL A 1 98 ? 2.773 22.625 -0.713 1 97.69 98 VAL A O 1
ATOM 810 N N . LEU A 1 99 ? 4.359 22.844 0.861 1 97.69 99 LEU A N 1
ATOM 811 C CA . LEU A 1 99 ? 5.445 22.391 -0.002 1 97.69 99 LEU A CA 1
ATOM 812 C C . LEU A 1 99 ? 5.41 20.875 -0.169 1 97.69 99 LEU A C 1
ATOM 814 O O . LEU A 1 99 ? 5.23 20.141 0.807 1 97.69 99 LEU A O 1
ATOM 818 N N . PHE A 1 100 ? 5.559 20.438 -1.389 1 97.12 100 PHE A N 1
ATOM 819 C CA . PHE A 1 100 ? 5.621 19.016 -1.685 1 97.12 100 PHE A CA 1
ATOM 820 C C . PHE A 1 100 ? 7.062 18.562 -1.858 1 97.12 100 PHE A C 1
ATOM 822 O O . PHE A 1 100 ? 7.742 18.969 -2.803 1 97.12 100 PHE A O 1
ATOM 829 N N . LEU A 1 101 ? 7.492 17.734 -0.927 1 95.44 101 LEU A N 1
ATOM 830 C CA . LEU A 1 101 ? 8.828 17.156 -0.985 1 95.44 101 LEU A CA 1
ATOM 831 C C . LEU A 1 101 ? 8.789 15.766 -1.599 1 95.44 101 LEU A C 1
ATOM 833 O O . LEU A 1 101 ? 8.531 14.781 -0.901 1 95.44 101 LEU A O 1
ATOM 837 N N . VAL A 1 102 ? 9.18 15.633 -2.859 1 90.75 102 VAL A N 1
ATOM 838 C CA . VAL A 1 102 ? 8.953 14.383 -3.574 1 90.75 102 VAL A CA 1
ATOM 839 C C . VAL A 1 102 ? 10.289 13.68 -3.822 1 90.75 102 VAL A C 1
ATOM 841 O O . VAL A 1 102 ? 10.32 12.484 -4.137 1 90.75 102 VAL A O 1
ATOM 844 N N . ASP A 1 103 ? 11.32 14.422 -3.537 1 87.19 103 ASP A N 1
ATOM 845 C CA . ASP A 1 103 ? 12.633 13.781 -3.604 1 87.19 103 ASP A CA 1
ATOM 846 C C . ASP A 1 103 ? 13.039 13.227 -2.24 1 87.19 103 ASP A C 1
ATOM 848 O O . ASP A 1 103 ? 12.797 13.859 -1.209 1 87.19 103 ASP A O 1
ATOM 852 N N . PRO A 1 104 ? 13.633 12.117 -2.266 1 81.69 104 PRO A N 1
ATOM 853 C CA . PRO A 1 104 ? 14.008 11.492 -0.997 1 81.69 104 PRO A CA 1
ATOM 854 C C . PRO A 1 104 ? 14.867 12.398 -0.119 1 81.69 104 PRO A C 1
ATOM 856 O O . PRO A 1 104 ? 14.727 12.391 1.106 1 81.69 104 PRO A O 1
ATOM 859 N N . ILE A 1 105 ? 15.617 13.164 -0.64 1 85 105 ILE A N 1
ATOM 860 C CA . ILE A 1 105 ? 16.578 13.961 0.108 1 85 105 ILE A CA 1
ATOM 861 C C . ILE A 1 105 ? 15.914 15.242 0.61 1 85 105 ILE A C 1
ATOM 863 O O . ILE A 1 105 ? 16.422 15.898 1.527 1 85 105 ILE A O 1
ATOM 867 N N . ASP A 1 106 ? 14.797 15.539 0.061 1 91.69 106 ASP A N 1
ATOM 868 C CA . ASP A 1 106 ? 14.133 16.797 0.374 1 91.69 106 ASP A CA 1
ATOM 869 C C . ASP A 1 106 ? 13.82 16.906 1.865 1 91.69 106 ASP A C 1
ATOM 871 O O . ASP A 1 106 ? 14.094 17.938 2.492 1 91.69 106 ASP A O 1
ATOM 875 N N . GLU A 1 107 ? 13.297 15.867 2.348 1 89.88 107 GLU A N 1
ATOM 876 C CA . GLU A 1 107 ? 12.852 15.891 3.738 1 89.88 107 GLU A CA 1
ATOM 877 C C . GLU A 1 107 ? 14.031 16.094 4.691 1 89.88 107 GLU A C 1
ATOM 879 O O . GLU A 1 107 ? 13.945 16.891 5.621 1 89.88 107 GLU A O 1
ATOM 884 N N . VAL A 1 108 ? 15.039 15.523 4.426 1 87.31 108 VAL A N 1
ATOM 885 C CA . VAL A 1 108 ? 16.234 15.633 5.266 1 87.31 108 VAL A CA 1
ATOM 886 C C . VAL A 1 108 ? 16.812 17.047 5.156 1 87.31 108 VAL A C 1
ATOM 888 O O . VAL A 1 108 ? 17.219 17.625 6.16 1 87.31 108 VAL A O 1
ATOM 891 N N . ALA A 1 109 ? 16.875 17.516 3.988 1 90.75 109 ALA A N 1
ATOM 892 C CA . ALA A 1 109 ? 17.391 18.859 3.754 1 90.75 109 ALA A CA 1
ATOM 893 C C . ALA A 1 109 ? 16.594 19.906 4.531 1 90.75 109 ALA A C 1
ATOM 895 O O . ALA A 1 109 ? 17.172 20.75 5.219 1 90.75 109 ALA A O 1
ATOM 896 N N . ILE A 1 110 ? 15.305 19.781 4.453 1 92.56 110 ILE A N 1
ATOM 897 C CA . ILE A 1 110 ? 14.422 20.75 5.102 1 92.56 110 ILE A CA 1
ATOM 898 C C . ILE A 1 110 ? 14.531 20.609 6.617 1 92.56 110 ILE A C 1
ATOM 900 O O . ILE A 1 110 ? 14.555 21.609 7.34 1 92.56 110 ILE A O 1
ATOM 904 N N . GLN A 1 111 ? 14.578 19.438 7.062 1 88.56 111 GLN A N 1
ATOM 905 C CA . GLN A 1 111 ? 14.703 19.203 8.5 1 88.56 111 GLN A CA 1
ATOM 906 C C . GLN A 1 111 ? 15.992 19.812 9.039 1 88.56 111 GLN A C 1
ATOM 908 O O . GLN A 1 111 ? 16.016 20.328 10.164 1 88.56 111 GLN A O 1
ATOM 913 N N . ASN A 1 112 ? 17 19.781 8.273 1 89.69 112 ASN A N 1
ATOM 914 C CA . ASN A 1 112 ? 18.266 20.359 8.695 1 89.69 112 ASN A CA 1
ATOM 915 C C . ASN A 1 112 ? 18.234 21.875 8.641 1 89.69 112 ASN A C 1
ATOM 917 O O . ASN A 1 112 ? 18.891 22.547 9.445 1 89.69 112 ASN A O 1
ATOM 921 N N . LEU A 1 113 ? 17.594 22.391 7.688 1 91.06 113 LEU A N 1
ATOM 922 C CA . LEU A 1 113 ? 17.469 23.844 7.57 1 91.06 113 LEU A CA 1
ATOM 923 C C . LEU A 1 113 ? 16.703 24.422 8.758 1 91.06 113 LEU A C 1
ATOM 925 O O . LEU A 1 113 ? 17.016 25.516 9.242 1 91.06 113 LEU A O 1
ATOM 929 N N . LYS A 1 114 ? 15.703 23.75 9.242 1 88.81 114 LYS A N 1
ATOM 930 C CA . LYS A 1 114 ? 14.914 24.031 10.438 1 88.81 114 LYS A CA 1
ATOM 931 C C . LYS A 1 114 ? 13.992 25.219 10.219 1 88.81 114 LYS A C 1
ATOM 933 O O . LYS A 1 114 ? 12.789 25.141 10.484 1 88.81 114 LYS A O 1
ATOM 938 N N . ALA A 1 115 ? 14.648 26.359 9.781 1 92.62 115 ALA A N 1
ATOM 939 C CA . ALA A 1 115 ? 13.852 27.578 9.57 1 92.62 115 ALA A CA 1
ATOM 940 C C . ALA A 1 115 ? 14.344 28.344 8.344 1 92.62 115 ALA A C 1
ATOM 942 O O . ALA A 1 115 ? 15.445 28.109 7.852 1 92.62 115 ALA A O 1
ATOM 943 N N . TYR A 1 116 ? 13.406 29.203 7.844 1 94.38 116 TYR A N 1
ATOM 944 C CA . TYR A 1 116 ? 13.695 30.109 6.738 1 94.38 116 TYR A CA 1
ATOM 945 C C . TYR A 1 116 ? 13.031 31.469 6.961 1 94.38 116 TYR A C 1
ATOM 947 O O . TYR A 1 116 ? 11.812 31.547 7.117 1 94.38 116 TYR A O 1
ATOM 955 N N . LYS A 1 117 ? 13.867 32.594 7.012 1 93.06 117 LYS A N 1
ATOM 956 C CA . LYS A 1 117 ? 13.391 33.969 7.27 1 93.06 117 LYS A CA 1
ATOM 957 C C . LYS A 1 117 ? 12.5 34 8.508 1 93.06 117 LYS A C 1
ATOM 959 O O . LYS A 1 117 ? 11.391 34.562 8.461 1 93.06 117 LYS A O 1
ATOM 964 N N . GLU A 1 118 ? 12.891 33.312 9.523 1 91.62 118 GLU A N 1
ATOM 965 C CA . GLU A 1 118 ? 12.312 33.312 10.859 1 91.62 118 GLU A CA 1
ATOM 966 C C . GLU A 1 118 ? 11.008 32.5 10.898 1 91.62 118 GLU A C 1
ATOM 968 O O . GLU A 1 118 ? 10.227 32.625 11.844 1 91.62 118 GLU A O 1
ATOM 973 N N . LYS A 1 119 ? 10.75 31.844 9.906 1 94.69 119 LYS A N 1
ATOM 974 C CA . LYS A 1 119 ? 9.602 30.953 9.883 1 94.69 119 LYS A CA 1
ATOM 975 C C . LYS A 1 119 ? 10.031 29.5 9.984 1 94.69 119 LYS A C 1
ATOM 977 O O . LYS A 1 119 ? 10.961 29.062 9.297 1 94.69 119 LYS A O 1
ATOM 982 N N . ASN A 1 120 ? 9.414 28.781 10.805 1 94.81 120 ASN A N 1
ATOM 983 C CA . ASN A 1 120 ? 9.766 27.391 11.008 1 94.81 120 ASN A CA 1
ATOM 984 C C . ASN A 1 120 ? 9.133 26.484 9.953 1 94.81 120 ASN A C 1
ATOM 986 O O . ASN A 1 120 ? 8.039 26.781 9.461 1 94.81 120 ASN A O 1
ATOM 990 N N . PHE A 1 121 ? 9.875 25.438 9.672 1 95.44 121 PHE A N 1
ATOM 991 C CA . PHE A 1 121 ? 9.305 24.391 8.828 1 95.44 121 PHE A CA 1
ATOM 992 C C . PHE A 1 121 ? 8.492 23.406 9.664 1 95.44 121 PHE A C 1
ATOM 994 O O . PHE A 1 121 ? 8.969 22.922 10.688 1 95.44 121 PHE A O 1
ATOM 1001 N N . VAL A 1 122 ? 7.238 23.156 9.18 1 94.5 122 VAL A N 1
ATOM 1002 C CA . VAL A 1 122 ? 6.383 22.234 9.93 1 94.5 122 VAL A CA 1
ATOM 1003 C C . VAL A 1 122 ? 5.879 21.125 9.008 1 94.5 122 VAL A C 1
ATOM 1005 O O . VAL A 1 122 ? 5.336 21.406 7.934 1 94.5 122 VAL A O 1
ATOM 1008 N N . ASP A 1 123 ? 6.133 19.922 9.445 1 95 123 ASP A N 1
ATOM 1009 C CA . ASP A 1 123 ? 5.617 18.75 8.734 1 95 123 ASP A CA 1
ATOM 1010 C C . ASP A 1 123 ? 4.148 18.5 9.078 1 95 123 ASP A C 1
ATOM 1012 O O . ASP A 1 123 ? 3.814 18.203 10.227 1 95 123 ASP A O 1
ATOM 1016 N N . ILE A 1 124 ? 3.328 18.578 8.062 1 95.62 124 ILE A N 1
ATOM 1017 C CA . ILE A 1 124 ? 1.895 18.516 8.328 1 95.62 124 ILE A CA 1
ATOM 1018 C C . ILE A 1 124 ? 1.485 17.078 8.617 1 95.62 124 ILE A C 1
ATOM 1020 O O . ILE A 1 124 ? 0.363 16.812 9.062 1 95.62 124 ILE A O 1
ATOM 1024 N N . SER A 1 125 ? 2.34 16.078 8.414 1 94.81 125 SER A N 1
ATOM 1025 C CA . SER A 1 125 ? 2.043 14.68 8.688 1 94.81 125 SER A CA 1
ATOM 1026 C C . SER A 1 125 ? 2.375 14.32 10.133 1 94.81 125 SER A C 1
ATOM 1028 O O . SER A 1 125 ? 2.213 13.172 10.547 1 94.81 125 SER A O 1
ATOM 1030 N N . LYS A 1 126 ? 2.799 15.297 10.906 1 93.12 126 LYS A N 1
ATOM 1031 C CA . LYS A 1 126 ? 3.156 15.07 12.305 1 93.12 126 LYS A CA 1
ATOM 1032 C C . LYS A 1 126 ? 2.037 15.531 13.234 1 93.12 126 LYS A C 1
ATOM 1034 O O . LYS A 1 126 ? 1.216 16.375 12.867 1 93.12 126 LYS A O 1
ATOM 1039 N N . GLU A 1 127 ? 2.143 15 14.398 1 91.31 127 GLU A N 1
ATOM 1040 C CA . GLU A 1 127 ? 1.122 15.336 15.383 1 91.31 127 GLU A CA 1
ATOM 1041 C C . GLU A 1 127 ? 1.233 16.797 15.812 1 91.31 127 GLU A C 1
ATOM 1043 O O . GLU A 1 127 ? 2.197 17.484 15.469 1 91.31 127 GLU A O 1
ATOM 1048 N N . ASP A 1 128 ? 0.194 17.328 16.469 1 86.12 128 ASP A N 1
ATOM 1049 C CA . ASP A 1 128 ? 0.121 18.641 17.109 1 86.12 128 ASP A CA 1
ATOM 1050 C C . ASP A 1 128 ? 0.187 19.766 16.062 1 86.12 128 ASP A C 1
ATOM 1052 O O . ASP A 1 128 ? 0.859 20.766 16.281 1 86.12 128 ASP A O 1
ATOM 1056 N N . LEU A 1 129 ? -0.375 19.516 14.984 1 89.94 129 LEU A N 1
ATOM 1057 C CA . LEU A 1 129 ? -0.509 20.578 13.992 1 89.94 129 LEU A CA 1
ATOM 1058 C C . LEU A 1 129 ? -1.473 21.656 14.477 1 89.94 129 LEU A C 1
ATOM 1060 O O . LEU A 1 129 ? -2.627 21.359 14.805 1 89.94 129 LEU A O 1
ATOM 1064 N N . ASP A 1 130 ? -0.933 22.781 14.609 1 86.06 130 ASP A N 1
ATOM 1065 C CA . ASP A 1 130 ? -1.741 23.922 15.047 1 86.06 130 ASP A CA 1
ATOM 1066 C C . ASP A 1 130 ? -2.059 24.859 13.875 1 86.06 130 ASP A C 1
ATOM 1068 O O . ASP A 1 130 ? -1.17 25.531 13.359 1 86.06 130 ASP A O 1
ATOM 1072 N N . LEU A 1 131 ? -3.377 24.938 13.547 1 86.25 131 LEU A N 1
ATOM 1073 C CA . LEU A 1 131 ? -3.783 25.75 12.406 1 86.25 131 LEU A CA 1
ATOM 1074 C C . LEU A 1 131 ? -4.465 27.031 12.875 1 86.25 131 LEU A C 1
ATOM 1076 O O . LEU A 1 131 ? -4.984 27.797 12.062 1 86.25 131 LEU A O 1
ATOM 1080 N N . GLY A 1 132 ? -4.469 27.328 14.156 1 76.81 132 GLY A N 1
ATOM 1081 C CA . GLY A 1 132 ? -4.895 28.594 14.727 1 76.81 132 GLY A CA 1
ATOM 1082 C C . GLY A 1 132 ? -6.391 28.672 14.977 1 76.81 132 GLY A C 1
ATOM 1083 O O . GLY A 1 132 ? -6.891 29.656 15.516 1 76.81 132 GLY A O 1
ATOM 1084 N N . ASP A 1 133 ? -7.207 27.75 14.539 1 72.69 133 ASP A N 1
ATOM 1085 C CA . ASP A 1 133 ? -8.656 27.891 14.695 1 72.69 133 ASP A CA 1
ATOM 1086 C C . ASP A 1 133 ? -9.164 27.031 15.852 1 72.69 133 ASP A C 1
ATOM 1088 O O . ASP A 1 133 ? -10.32 26.609 15.859 1 72.69 133 ASP A O 1
ATOM 1092 N N . LYS A 1 134 ? -8.414 27.016 16.844 1 75 134 LYS A N 1
ATOM 1093 C CA . LYS A 1 134 ? -8.859 26.172 17.953 1 75 134 LYS A CA 1
ATOM 1094 C C . LYS A 1 134 ? -9.945 26.859 18.766 1 75 134 LYS A C 1
ATOM 1096 O O . LYS A 1 134 ? -9.82 28.031 19.125 1 75 134 LYS A O 1
ATOM 1101 N N . ASN A 1 135 ? -11.148 26.281 18.625 1 82.06 135 ASN A N 1
ATOM 1102 C CA . ASN A 1 135 ? -12.242 26.641 19.516 1 82.06 135 ASN A CA 1
ATOM 1103 C C . ASN A 1 135 ? -12.273 25.75 20.75 1 82.06 135 ASN A C 1
ATOM 1105 O O . ASN A 1 135 ? -12.742 24.609 20.688 1 82.06 135 ASN A O 1
ATOM 1109 N N . GLU A 1 136 ? -11.852 26.297 21.812 1 82.56 136 GLU A N 1
ATOM 1110 C CA . GLU A 1 136 ? -11.656 25.516 23.031 1 82.56 136 GLU A CA 1
ATOM 1111 C C . GLU A 1 136 ? -12.969 24.891 23.5 1 82.56 136 GLU A C 1
ATOM 1113 O O . GLU A 1 136 ? -12.984 23.734 23.922 1 82.56 136 GLU A O 1
ATOM 1118 N N . GLU A 1 137 ? -13.992 25.656 23.453 1 85.94 137 GLU A N 1
ATOM 1119 C CA . GLU A 1 137 ? -15.281 25.156 23.922 1 85.94 137 GLU A CA 1
ATOM 1120 C C . GLU A 1 137 ? -15.766 23.984 23.062 1 85.94 137 GLU A C 1
ATOM 1122 O O . GLU A 1 137 ? -16.188 22.953 23.594 1 85.94 137 GLU A O 1
ATOM 1127 N N . LYS A 1 138 ? -15.75 24.141 21.812 1 86.5 138 LYS A N 1
ATOM 1128 C CA . LYS A 1 138 ? -16.172 23.078 20.906 1 86.5 138 LYS A CA 1
ATOM 1129 C C . LYS A 1 138 ? -15.297 21.844 21.031 1 86.5 138 LYS A C 1
ATOM 1131 O O . LYS A 1 138 ? -15.797 20.719 21 1 86.5 138 LYS A O 1
ATOM 1136 N N . ASP A 1 139 ? -14.086 22.109 21.234 1 87.5 139 ASP A N 1
ATOM 1137 C CA . ASP A 1 139 ? -13.133 21 21.391 1 87.5 139 ASP A CA 1
ATOM 1138 C C . ASP A 1 139 ? -13.43 20.188 22.656 1 87.5 139 ASP A C 1
ATOM 1140 O O . ASP A 1 139 ? -13.336 18.953 22.641 1 87.5 139 ASP A O 1
ATOM 1144 N N . LYS A 1 140 ? -13.75 20.906 23.641 1 88.56 140 LYS A N 1
ATOM 1145 C CA . LYS A 1 140 ? -14.07 20.234 24.891 1 88.56 140 LYS A CA 1
ATOM 1146 C C . LYS A 1 140 ? -15.328 19.375 24.75 1 88.56 140 LYS A C 1
ATOM 1148 O O . LYS A 1 140 ? -15.391 18.266 25.266 1 88.56 140 LYS A O 1
ATOM 1153 N N . GLU A 1 141 ? -16.266 19.875 24.109 1 91.44 141 GLU A N 1
ATOM 1154 C CA . GLU A 1 141 ? -17.516 19.141 23.875 1 91.44 141 GLU A CA 1
ATOM 1155 C C . GLU A 1 141 ? -17.266 17.875 23.062 1 91.44 141 GLU A C 1
ATOM 1157 O O . GLU A 1 141 ? -17.797 16.812 23.391 1 91.44 141 GLU A O 1
ATOM 1162 N N . ILE A 1 142 ? -16.484 18 22.078 1 91.75 142 ILE A N 1
ATOM 1163 C CA . ILE A 1 142 ? -16.203 16.875 21.203 1 91.75 142 ILE A CA 1
ATOM 1164 C C . ILE A 1 142 ? -15.406 15.82 21.953 1 91.75 142 ILE A C 1
ATOM 1166 O O . ILE A 1 142 ? -15.656 14.617 21.812 1 91.75 142 ILE A O 1
ATOM 1170 N N . LYS A 1 143 ? -14.508 16.344 22.734 1 90.56 143 LYS A N 1
ATOM 1171 C CA . LYS A 1 143 ? -13.688 15.422 23.516 1 90.56 143 LYS A CA 1
ATOM 1172 C C . LYS A 1 143 ? -14.539 14.656 24.531 1 90.56 143 LYS A C 1
ATOM 1174 O O . LYS A 1 143 ? -14.281 13.484 24.797 1 90.56 143 LYS A O 1
ATOM 1179 N N . GLN A 1 144 ? -15.477 15.289 25.016 1 91.38 144 GLN A N 1
ATOM 1180 C CA . GLN A 1 144 ? -16.375 14.641 25.969 1 91.38 144 GLN A CA 1
ATOM 1181 C C . GLN A 1 144 ? -17.25 13.609 25.266 1 91.38 144 GLN A C 1
ATOM 1183 O O . GLN A 1 144 ? -17.516 12.539 25.812 1 91.38 144 GLN A O 1
ATOM 1188 N N . GLU A 1 145 ? -17.656 13.953 24.141 1 92.75 145 GLU A N 1
ATOM 1189 C CA . GLU A 1 145 ? -18.578 13.078 23.406 1 92.75 145 GLU A CA 1
ATOM 1190 C C . GLU A 1 145 ? -17.844 11.859 22.859 1 92.75 145 GLU A C 1
ATOM 1192 O O . GLU A 1 145 ? -18.391 10.75 22.844 1 92.75 145 GLU A O 1
ATOM 1197 N N . PHE A 1 146 ? -16.625 12.055 22.422 1 95.69 146 PHE A N 1
ATOM 1198 C CA . PHE A 1 146 ? -15.953 10.992 21.672 1 95.69 146 PHE A CA 1
ATOM 1199 C C . PHE A 1 146 ? -14.789 10.43 22.484 1 95.69 146 PHE A C 1
ATOM 1201 O O . PHE A 1 146 ? -14.07 9.555 22 1 95.69 146 PHE A O 1
ATOM 1208 N N . GLY A 1 147 ? -14.602 10.93 23.656 1 94.94 147 GLY A N 1
ATOM 1209 C CA . GLY A 1 147 ? -13.523 10.445 24.516 1 94.94 147 GLY A CA 1
ATOM 1210 C C . GLY A 1 147 ? -13.57 8.945 24.734 1 94.94 147 GLY A C 1
ATOM 1211 O O . GLY A 1 147 ? -12.562 8.258 24.594 1 94.94 147 GLY A O 1
ATOM 1212 N N . GLN A 1 148 ? -14.742 8.508 25.047 1 95.38 148 GLN A N 1
ATOM 1213 C CA . GLN A 1 148 ? -14.922 7.082 25.281 1 95.38 148 GLN A CA 1
ATOM 1214 C C . GLN A 1 148 ? -14.648 6.281 24.016 1 95.38 148 GLN A C 1
ATOM 1216 O O . GLN A 1 148 ? -14.086 5.188 24.078 1 95.38 148 GLN A O 1
ATOM 1221 N N . THR A 1 149 ? -15.117 6.777 22.922 1 96.88 149 THR A N 1
ATOM 1222 C CA . THR A 1 149 ? -14.891 6.117 21.641 1 96.88 149 THR A CA 1
ATOM 1223 C C . THR A 1 149 ? -13.398 6.016 21.328 1 96.88 149 THR A C 1
ATOM 1225 O O . THR A 1 149 ? -12.922 4.977 20.875 1 96.88 149 THR A O 1
ATOM 1228 N N . CYS A 1 150 ? -12.641 7.043 21.625 1 97.75 150 CYS A N 1
ATOM 1229 C CA . CYS A 1 150 ? -11.195 7.039 21.422 1 97.75 150 CYS A CA 1
ATOM 1230 C C . CYS A 1 150 ? -10.531 5.973 22.281 1 97.75 150 CYS A C 1
ATOM 1232 O O . CYS A 1 150 ? -9.68 5.227 21.797 1 97.75 150 CYS A O 1
ATOM 1234 N N . ASP A 1 151 ? -10.953 5.949 23.5 1 96.94 151 ASP A N 1
ATOM 1235 C CA . ASP A 1 151 ? -10.398 4.957 24.422 1 96.94 151 ASP A CA 1
ATOM 1236 C C . ASP A 1 151 ? -10.719 3.539 23.953 1 96.94 151 ASP A C 1
ATOM 1238 O O . ASP A 1 151 ? -9.875 2.645 24.031 1 96.94 151 ASP A O 1
ATOM 1242 N N . TRP A 1 152 ? -11.906 3.41 23.5 1 97.38 152 TRP A N 1
ATOM 1243 C CA . TRP A 1 152 ? -12.375 2.119 23.016 1 97.38 152 TRP A CA 1
ATOM 1244 C C . TRP A 1 152 ? -11.539 1.661 21.812 1 97.38 152 TRP A C 1
ATOM 1246 O O . TRP A 1 152 ? -11.094 0.513 21.766 1 97.38 152 TRP A O 1
ATOM 1256 N N . ILE A 1 153 ? -11.297 2.473 20.875 1 97.75 153 ILE A N 1
ATOM 1257 C CA . ILE A 1 153 ? -10.516 2.166 19.688 1 97.75 153 ILE A CA 1
ATOM 1258 C C . ILE A 1 153 ? -9.07 1.874 20.078 1 97.75 153 ILE A C 1
ATOM 1260 O O . ILE A 1 153 ? -8.453 0.932 19.578 1 97.75 153 ILE A O 1
ATOM 1264 N N . LYS A 1 154 ? -8.531 2.676 21.016 1 97.44 154 LYS A N 1
ATOM 1265 C CA . LYS A 1 154 ? -7.168 2.486 21.484 1 97.44 154 LYS A CA 1
ATOM 1266 C C . LYS A 1 154 ? -6.992 1.11 22.125 1 97.44 154 LYS A C 1
ATOM 1268 O O . LYS A 1 154 ? -5.992 0.431 21.875 1 97.44 154 LYS A O 1
ATOM 1273 N N . LYS A 1 155 ? -7.863 0.767 22.891 1 96.69 155 LYS A N 1
ATOM 1274 C CA . LYS A 1 155 ? -7.805 -0.536 23.547 1 96.69 155 LYS A CA 1
ATOM 1275 C C . LYS A 1 155 ? -7.824 -1.668 22.531 1 96.69 155 LYS A C 1
ATOM 1277 O O . LYS A 1 155 ? -7.074 -2.639 22.656 1 96.69 155 LYS A O 1
ATOM 1282 N N . HIS A 1 156 ? -8.695 -1.529 21.547 1 96.75 156 HIS A N 1
ATOM 1283 C CA . HIS A 1 156 ? -8.828 -2.559 20.531 1 96.75 156 HIS A CA 1
ATOM 1284 C C . HIS A 1 156 ? -7.559 -2.66 19.688 1 96.75 156 HIS A C 1
ATOM 1286 O O . HIS A 1 156 ? -7.082 -3.762 19.406 1 96.75 156 HIS A O 1
ATOM 1292 N N . LEU A 1 157 ? -6.973 -1.557 19.281 1 95.94 157 LEU A N 1
ATOM 1293 C CA . LEU A 1 157 ? -5.805 -1.528 18.406 1 95.94 157 LEU A CA 1
ATOM 1294 C C . LEU A 1 157 ? -4.535 -1.852 19.188 1 95.94 157 LEU A C 1
ATOM 1296 O O . LEU A 1 157 ? -3.537 -2.283 18.609 1 95.94 157 LEU A O 1
ATOM 1300 N N . GLY A 1 158 ? -4.574 -1.534 20.469 1 93.81 158 GLY A N 1
ATOM 1301 C CA . GLY A 1 158 ? -3.461 -1.873 21.344 1 93.81 158 GLY A CA 1
ATOM 1302 C C . GLY A 1 158 ? -2.182 -1.138 20.984 1 93.81 158 GLY A C 1
ATOM 1303 O O . GLY A 1 158 ? -2.18 0.089 20.859 1 93.81 158 GLY A O 1
ATOM 1304 N N . ASP A 1 159 ? -1.079 -1.886 20.688 1 91.56 159 ASP A N 1
ATOM 1305 C CA . ASP A 1 159 ? 0.25 -1.306 20.516 1 91.56 159 ASP A CA 1
ATOM 1306 C C . ASP A 1 159 ? 0.481 -0.877 19.062 1 91.56 159 ASP A C 1
ATOM 1308 O O . ASP A 1 159 ? 1.54 -0.34 18.734 1 91.56 159 ASP A O 1
ATOM 1312 N N . LYS A 1 160 ? -0.484 -1.007 18.25 1 91.56 160 LYS A N 1
ATOM 1313 C CA . LYS A 1 160 ? -0.354 -0.581 16.859 1 91.56 160 LYS A CA 1
ATOM 1314 C C . LYS A 1 160 ? -0.254 0.938 16.766 1 91.56 160 LYS A C 1
ATOM 1316 O O . LYS A 1 160 ? 0.264 1.467 15.781 1 91.56 160 LYS A O 1
ATOM 1321 N N . VAL A 1 161 ? -0.825 1.563 17.797 1 94.62 161 VAL A N 1
ATOM 1322 C CA . VAL A 1 161 ? -0.8 3.021 17.812 1 94.62 161 VAL A CA 1
ATOM 1323 C C . VAL A 1 161 ? -0.4 3.521 19.203 1 94.62 161 VAL A C 1
ATOM 1325 O O . VAL A 1 161 ? -0.644 2.848 20.203 1 94.62 161 VAL A O 1
ATOM 1328 N N . ALA A 1 162 ? 0.173 4.676 19.219 1 93.69 162 ALA A N 1
ATOM 1329 C CA . ALA A 1 162 ? 0.538 5.301 20.484 1 93.69 162 ALA A CA 1
ATOM 1330 C C . ALA A 1 162 ? -0.69 5.871 21.188 1 93.69 162 ALA A C 1
ATOM 1332 O O . ALA A 1 162 ? -0.839 5.73 22.406 1 93.69 162 ALA A O 1
ATOM 1333 N N . SER A 1 163 ? -1.509 6.484 20.391 1 95.19 163 SER A N 1
ATOM 1334 C CA . SER A 1 163 ? -2.727 7.074 20.938 1 95.19 163 SER A CA 1
ATOM 1335 C C . SER A 1 163 ? -3.773 7.285 19.844 1 95.19 163 SER A C 1
ATOM 1337 O O . SER A 1 163 ? -3.465 7.191 18.656 1 95.19 163 SER A O 1
ATOM 1339 N N . VAL A 1 164 ? -4.996 7.422 20.266 1 97.19 164 VAL A N 1
ATOM 1340 C CA . VAL A 1 164 ? -6.117 7.789 19.406 1 97.19 164 VAL A CA 1
ATOM 1341 C C . VAL A 1 164 ? -6.676 9.141 19.828 1 97.19 164 VAL A C 1
ATOM 1343 O O . VAL A 1 164 ? -6.992 9.352 21 1 97.19 164 VAL A O 1
ATOM 1346 N N . GLN A 1 165 ? -6.742 10.078 18.891 1 95.25 165 GLN A N 1
ATOM 1347 C CA . GLN A 1 165 ? -7.148 11.438 19.25 1 95.25 165 GLN A CA 1
ATOM 1348 C C . GLN A 1 165 ? -8.117 12.008 18.203 1 95.25 165 GLN A C 1
ATOM 1350 O O . GLN A 1 165 ? -8.242 11.477 17.109 1 95.25 165 GLN A O 1
ATOM 1355 N N . ILE A 1 166 ? -8.766 13.078 18.594 1 95.12 166 ILE A N 1
ATOM 1356 C CA . ILE A 1 166 ? -9.633 13.82 17.688 1 95.12 166 ILE A CA 1
ATOM 1357 C C . ILE A 1 166 ? -8.781 14.68 16.75 1 95.12 166 ILE A C 1
ATOM 1359 O O . ILE A 1 166 ? -7.867 15.375 17.203 1 95.12 166 ILE A O 1
ATOM 1363 N N . SER A 1 167 ? -9.109 14.594 15.523 1 93.75 167 SER A N 1
ATOM 1364 C CA . SER A 1 167 ? -8.289 15.297 14.531 1 93.75 167 SER A CA 1
ATOM 1365 C C . SER A 1 167 ? -8.734 16.75 14.383 1 93.75 167 SER A C 1
ATOM 1367 O O . SER A 1 167 ? -9.93 17.047 14.406 1 93.75 167 SER A O 1
ATOM 1369 N N . ASN A 1 168 ? -7.781 17.578 14.18 1 87.62 168 ASN A N 1
ATOM 1370 C CA . ASN A 1 168 ? -8.047 18.969 13.836 1 87.62 168 ASN A CA 1
ATOM 1371 C C . ASN A 1 168 ? -7.664 19.266 12.383 1 87.62 168 ASN A C 1
ATOM 1373 O O . ASN A 1 168 ? -7.746 20.422 11.945 1 87.62 168 ASN A O 1
ATOM 1377 N N . ARG A 1 169 ? -7.281 18.281 11.656 1 92.12 169 ARG A N 1
ATOM 1378 C CA . ARG A 1 169 ? -6.781 18.516 10.305 1 92.12 169 ARG A CA 1
ATOM 1379 C C . ARG A 1 169 ? -7.699 17.875 9.266 1 92.12 169 ARG A C 1
ATOM 1381 O O . ARG A 1 169 ? -7.602 18.188 8.07 1 92.12 169 ARG A O 1
ATOM 1388 N N . LEU A 1 170 ? -8.547 17.016 9.695 1 94.5 170 LEU A N 1
ATOM 1389 C CA . LEU A 1 170 ? -9.391 16.281 8.766 1 94.5 170 LEU A CA 1
ATOM 1390 C C . LEU A 1 170 ? -10.688 17.031 8.492 1 94.5 170 LEU A C 1
ATOM 1392 O O . LEU A 1 170 ? -11.25 17.656 9.398 1 94.5 170 LEU A O 1
ATOM 1396 N N . SER A 1 171 ? -11.125 16.938 7.262 1 93.44 171 SER A N 1
ATOM 1397 C CA . SER A 1 171 ? -12.414 17.5 6.879 1 93.44 171 SER A CA 1
ATOM 1398 C C . SER A 1 171 ? -13.32 16.453 6.25 1 93.44 171 SER A C 1
ATOM 1400 O O . SER A 1 171 ? -14.422 16.203 6.734 1 93.44 171 SER A O 1
ATOM 1402 N N . SER A 1 172 ? -12.82 15.727 5.289 1 93.94 172 SER A N 1
ATOM 1403 C CA . SER A 1 172 ? -13.648 14.766 4.555 1 93.94 172 SER A CA 1
ATOM 1404 C C . SER A 1 172 ? -13.289 13.328 4.918 1 93.94 172 SER A C 1
ATOM 1406 O O . SER A 1 172 ? -14.125 12.43 4.816 1 93.94 172 SER A O 1
ATOM 1408 N N . SER A 1 173 ? -12.117 13.109 5.359 1 96.25 173 SER A N 1
ATOM 1409 C CA . SER A 1 173 ? -11.672 11.766 5.695 1 96.25 173 SER A CA 1
ATOM 1410 C C . SER A 1 173 ? -12.023 11.406 7.133 1 96.25 173 SER A C 1
ATOM 1412 O O . SER A 1 173 ? -12.008 12.266 8.016 1 96.25 173 SER A O 1
ATOM 1414 N N . PRO A 1 174 ? -12.32 10.211 7.391 1 97.62 174 PRO A N 1
ATOM 1415 C CA . PRO A 1 174 ? -12.727 9.797 8.734 1 97.62 174 PRO A CA 1
ATOM 1416 C C . PRO A 1 174 ? -11.547 9.695 9.703 1 97.62 174 PRO A C 1
ATOM 1418 O O . PRO A 1 174 ? -11.727 9.82 10.914 1 97.62 174 PRO A O 1
ATOM 1421 N N . CYS A 1 175 ? -10.422 9.422 9.172 1 97.88 175 CYS A N 1
ATOM 1422 C CA . CYS A 1 175 ? -9.289 9.188 10.062 1 97.88 175 CYS A CA 1
ATOM 1423 C C . CYS A 1 175 ? -7.969 9.336 9.312 1 97.88 175 CYS A C 1
ATOM 1425 O O . CYS A 1 175 ? -7.961 9.477 8.086 1 97.88 175 CYS A O 1
ATOM 1427 N N . VAL A 1 176 ? -6.902 9.352 10.039 1 97.06 176 VAL A N 1
ATOM 1428 C CA . VAL A 1 176 ? -5.562 9.469 9.477 1 97.06 176 VAL A CA 1
ATOM 1429 C C . VAL A 1 176 ? -4.527 9.016 10.508 1 97.06 176 VAL A C 1
ATOM 1431 O O . VAL A 1 176 ? -4.789 9.055 11.711 1 97.06 176 VAL A O 1
ATOM 1434 N N . LEU A 1 177 ? -3.457 8.57 10.023 1 96 177 LEU A N 1
ATOM 1435 C CA . LEU A 1 177 ? -2.348 8.172 10.883 1 96 177 LEU A CA 1
ATOM 1436 C C . LEU A 1 177 ? -1.205 9.18 10.797 1 96 177 LEU A C 1
ATOM 1438 O O . LEU A 1 177 ? -0.617 9.367 9.727 1 96 177 LEU A O 1
ATOM 1442 N N . VAL A 1 178 ? -0.883 9.805 11.938 1 95.62 178 VAL A N 1
ATOM 1443 C CA . VAL A 1 178 ? 0.163 10.82 11.961 1 95.62 178 VAL A CA 1
ATOM 1444 C C . VAL A 1 178 ? 1.338 10.336 12.805 1 95.62 178 VAL A C 1
ATOM 1446 O O . VAL A 1 178 ? 1.166 9.508 13.703 1 95.62 178 VAL A O 1
ATOM 1449 N N . SER A 1 179 ? 2.471 10.82 12.453 1 93.12 179 SER A N 1
ATOM 1450 C CA . SER A 1 179 ? 3.648 10.453 13.234 1 93.12 179 SER A CA 1
ATOM 1451 C C . SER A 1 179 ? 3.785 11.328 14.469 1 93.12 179 SER A C 1
ATOM 1453 O O . SER A 1 179 ? 3.404 12.5 14.453 1 93.12 179 SER A O 1
ATOM 1455 N N . GLY A 1 180 ? 4.309 10.734 15.516 1 89.56 180 GLY A N 1
ATOM 1456 C CA . GLY A 1 180 ? 4.641 11.531 16.688 1 89.56 180 GLY A CA 1
ATOM 1457 C C . GLY A 1 180 ? 5.668 12.609 16.406 1 89.56 180 GLY A C 1
ATOM 1458 O O . GLY A 1 180 ? 6.293 12.617 15.344 1 89.56 180 GLY A O 1
ATOM 1459 N N . LYS A 1 181 ? 5.836 13.469 17.328 1 84.81 181 LYS A N 1
ATOM 1460 C CA . LYS A 1 181 ? 6.738 14.609 17.188 1 84.81 181 LYS A CA 1
ATOM 1461 C C . LYS A 1 181 ? 8.148 14.156 16.812 1 84.81 181 LYS A C 1
ATOM 1463 O O . LYS A 1 181 ? 8.797 14.766 15.961 1 84.81 181 LYS A O 1
ATOM 1468 N N . PHE A 1 182 ? 8.516 13.086 17.328 1 80.88 182 PHE A N 1
ATOM 1469 C CA . PHE A 1 182 ? 9.867 12.586 17.094 1 80.88 182 PHE A CA 1
ATOM 1470 C C . PHE A 1 182 ? 9.836 11.297 16.281 1 80.88 182 PHE A C 1
ATOM 1472 O O . PHE A 1 182 ? 10.844 10.594 16.188 1 80.88 182 PHE A O 1
ATOM 1479 N N . GLY A 1 183 ? 8.695 11.031 15.789 1 84.56 183 GLY A N 1
ATOM 1480 C CA . GLY A 1 183 ? 8.547 9.82 15 1 84.56 183 GLY A CA 1
ATOM 1481 C C . GLY A 1 183 ? 8.898 10.016 13.539 1 84.56 183 GLY A C 1
ATOM 1482 O O . GLY A 1 183 ? 9.078 11.141 13.078 1 84.56 183 GLY A O 1
ATOM 1483 N N . TRP A 1 184 ? 8.984 8.938 12.836 1 86.69 184 TRP A N 1
ATOM 1484 C CA . TRP A 1 184 ? 9.289 8.961 11.414 1 86.69 184 TRP A CA 1
ATOM 1485 C C . TRP A 1 184 ? 8.023 9.109 10.578 1 86.69 184 TRP A C 1
ATOM 1487 O O . TRP A 1 184 ? 7.031 8.414 10.82 1 86.69 184 TRP A O 1
ATOM 1497 N N . SER A 1 185 ? 8.156 10.047 9.68 1 88.69 185 SER A N 1
ATOM 1498 C CA . SER A 1 185 ? 7.098 10.133 8.688 1 88.69 185 SER A CA 1
ATOM 1499 C C . SER A 1 185 ? 7.07 8.891 7.801 1 88.69 185 SER A C 1
ATOM 1501 O O . SER A 1 185 ? 8.008 8.094 7.816 1 88.69 185 SER A O 1
ATOM 1503 N N . ALA A 1 186 ? 5.949 8.695 7.125 1 87.94 186 ALA A N 1
ATOM 1504 C CA . ALA A 1 186 ? 5.852 7.566 6.203 1 87.94 186 ALA A CA 1
ATOM 1505 C C . ALA A 1 186 ? 7.012 7.562 5.211 1 87.94 186 ALA A C 1
ATOM 1507 O O . ALA A 1 186 ? 7.562 6.504 4.895 1 87.94 186 ALA A O 1
ATOM 1508 N N . ASN A 1 187 ? 7.355 8.703 4.754 1 88 187 ASN A N 1
ATOM 1509 C CA . ASN A 1 187 ? 8.469 8.836 3.818 1 88 187 ASN A CA 1
ATOM 1510 C C . ASN A 1 187 ? 9.797 8.469 4.473 1 88 187 ASN A C 1
ATOM 1512 O O . ASN A 1 187 ? 10.594 7.727 3.896 1 88 187 ASN A O 1
ATOM 1516 N N . MET A 1 188 ? 9.992 8.969 5.613 1 86.44 188 MET A N 1
ATOM 1517 C CA . MET A 1 188 ? 11.234 8.672 6.328 1 86.44 188 MET A CA 1
ATOM 1518 C C . MET A 1 188 ? 11.344 7.184 6.629 1 86.44 188 MET A C 1
ATOM 1520 O O . MET A 1 188 ? 12.43 6.609 6.555 1 86.44 188 MET A O 1
ATOM 1524 N N . GLU A 1 189 ? 10.266 6.633 6.98 1 86.56 189 GLU A N 1
ATOM 1525 C CA . GLU A 1 189 ? 10.25 5.195 7.227 1 86.56 189 GLU A CA 1
ATOM 1526 C C . GLU A 1 189 ? 10.672 4.418 5.98 1 86.56 189 GLU A C 1
ATOM 1528 O O . GLU A 1 189 ? 11.469 3.477 6.07 1 86.56 189 GLU A O 1
ATOM 1533 N N . ARG A 1 190 ? 10.156 4.746 4.934 1 82.38 190 ARG A N 1
ATOM 1534 C CA . ARG A 1 190 ? 10.508 4.105 3.67 1 82.38 190 ARG A CA 1
ATOM 1535 C C . ARG A 1 190 ? 12 4.238 3.383 1 82.38 190 ARG A C 1
ATOM 1537 O O . ARG A 1 190 ? 12.641 3.277 2.959 1 82.38 190 ARG A O 1
ATOM 1544 N N . LEU A 1 191 ? 12.555 5.406 3.582 1 79.94 191 LEU A N 1
ATOM 1545 C CA . LEU A 1 191 ? 13.977 5.664 3.357 1 79.94 191 LEU A CA 1
ATOM 1546 C C . LEU A 1 191 ? 14.836 4.824 4.293 1 79.94 191 LEU A C 1
ATOM 1548 O O . LEU A 1 191 ? 15.844 4.246 3.871 1 79.94 191 LEU A O 1
ATOM 1552 N N . MET A 1 192 ? 14.422 4.809 5.469 1 82.12 192 MET A N 1
ATOM 1553 C CA . MET A 1 192 ? 15.18 4.062 6.473 1 82.12 192 MET A CA 1
ATOM 1554 C C . MET A 1 192 ? 15.148 2.568 6.184 1 82.12 192 MET A C 1
ATOM 1556 O O . MET A 1 192 ? 16.141 1.871 6.359 1 82.12 192 MET A O 1
ATOM 1560 N N . LYS A 1 193 ? 14.008 2.086 5.789 1 76.94 193 LYS A N 1
ATOM 1561 C CA . LYS A 1 193 ? 13.859 0.679 5.43 1 76.94 193 LYS A CA 1
ATOM 1562 C C . LYS A 1 193 ? 14.773 0.308 4.266 1 76.94 193 LYS A C 1
ATOM 1564 O O . LYS A 1 193 ? 15.32 -0.794 4.23 1 76.94 193 LYS A O 1
ATOM 1569 N N . ALA A 1 194 ? 14.852 1.181 3.371 1 71.62 194 ALA A N 1
ATOM 1570 C CA . ALA A 1 194 ? 15.68 0.942 2.195 1 71.62 194 ALA A CA 1
ATOM 1571 C C . ALA A 1 194 ? 17.156 0.911 2.566 1 71.62 194 ALA A C 1
ATOM 1573 O O . ALA A 1 194 ? 17.953 0.211 1.932 1 71.62 194 ALA A O 1
ATOM 1574 N N . GLN A 1 195 ? 17.438 1.695 3.512 1 69.81 195 GLN A N 1
ATOM 1575 C CA . GLN A 1 195 ? 18.828 1.802 3.922 1 69.81 195 GLN A CA 1
ATOM 1576 C C . GLN A 1 195 ? 19.203 0.689 4.898 1 69.81 195 GLN A C 1
ATOM 1578 O O . GLN A 1 195 ? 20.375 0.284 4.969 1 69.81 195 GLN A O 1
ATOM 1583 N N . ALA A 1 196 ? 18.234 0.45 5.879 1 60.16 196 ALA A N 1
ATOM 1584 C CA . ALA A 1 196 ? 18.516 -0.484 6.961 1 60.16 196 ALA A CA 1
ATOM 1585 C C . ALA A 1 196 ? 18.75 -1.895 6.426 1 60.16 196 ALA A C 1
ATOM 1587 O O . ALA A 1 196 ? 17.891 -2.453 5.746 1 60.16 196 ALA A O 1
ATOM 1588 N N . ALA A 1 197 ? 19.969 -2.043 5.965 1 51.09 197 ALA A N 1
ATOM 1589 C CA . ALA A 1 197 ? 20.453 -3.387 5.652 1 51.09 197 ALA A CA 1
ATOM 1590 C C . ALA A 1 197 ? 19.781 -4.43 6.539 1 51.09 197 ALA A C 1
ATOM 1592 O O . ALA A 1 197 ? 20.453 -5.199 7.223 1 51.09 197 ALA A O 1
ATOM 1593 N N . GLY A 1 198 ? 18.5 -4.551 6.762 1 51.53 198 GLY A N 1
ATOM 1594 C CA . GLY A 1 198 ? 17.891 -5.699 7.406 1 51.53 198 GLY A CA 1
ATOM 1595 C C . GLY A 1 198 ? 17.438 -5.41 8.828 1 51.53 198 GLY A C 1
ATOM 1596 O O . GLY A 1 198 ? 16.766 -6.246 9.453 1 51.53 198 GLY A O 1
ATOM 1597 N N . ASP A 1 199 ? 18 -4.371 9.516 1 56.09 199 ASP A N 1
ATOM 1598 C CA . ASP A 1 199 ? 17.625 -4.285 10.922 1 56.09 199 ASP A CA 1
ATOM 1599 C C . ASP A 1 199 ? 16.281 -3.59 11.086 1 56.09 199 ASP A C 1
ATOM 1601 O O . ASP A 1 199 ? 16.203 -2.359 11.094 1 56.09 199 ASP A O 1
ATOM 1605 N N . THR A 1 200 ? 15.273 -4.281 11 1 62.41 200 THR A N 1
ATOM 1606 C CA . THR A 1 200 ? 13.875 -3.871 11.039 1 62.41 200 THR A CA 1
ATOM 1607 C C . THR A 1 200 ? 13.453 -3.531 12.461 1 62.41 200 THR A C 1
ATOM 1609 O O . THR A 1 200 ? 12.344 -3.039 12.688 1 62.41 200 THR A O 1
ATOM 1612 N N . SER A 1 201 ? 14.312 -3.672 13.453 1 62.97 201 SER A N 1
ATOM 1613 C CA . SER A 1 201 ? 13.906 -3.473 14.836 1 62.97 201 SER A CA 1
ATOM 1614 C C . SER A 1 201 ? 13.562 -2.012 15.109 1 62.97 201 SER A C 1
ATOM 1616 O O . SER A 1 201 ? 12.57 -1.715 15.781 1 62.97 201 SER A O 1
ATOM 1618 N N . SER A 1 202 ? 14.391 -1.129 14.633 1 65.94 202 SER A N 1
ATOM 1619 C CA . SER A 1 202 ? 14.117 0.292 14.82 1 65.94 202 SER A CA 1
ATOM 1620 C C . SER A 1 202 ? 12.805 0.697 14.164 1 65.94 202 SER A C 1
ATOM 1622 O O . SER A 1 202 ? 12.07 1.534 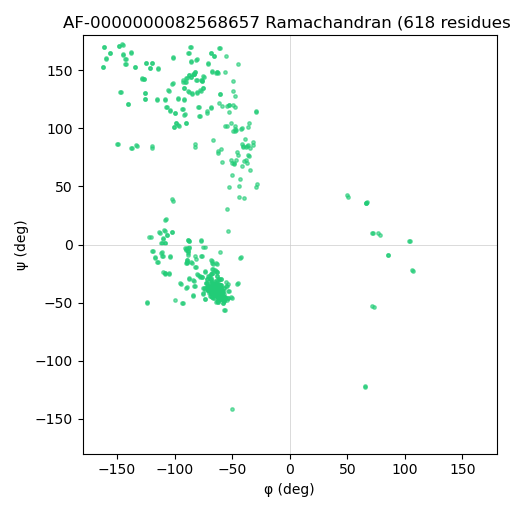14.695 1 65.94 202 SER A O 1
ATOM 1624 N N . LEU A 1 203 ? 12.477 0.045 13.18 1 66.38 203 LEU A N 1
ATOM 1625 C CA . LEU A 1 203 ? 11.25 0.345 12.445 1 66.38 203 LEU A CA 1
ATOM 1626 C C . LEU A 1 203 ? 10.023 -0.047 13.258 1 66.38 203 LEU A C 1
ATOM 1628 O O . LEU A 1 203 ? 9.031 0.689 13.289 1 66.38 203 LEU A O 1
ATOM 1632 N N . ASP A 1 204 ? 10.156 -1.103 13.969 1 66.94 204 ASP A N 1
ATOM 1633 C CA . ASP A 1 204 ? 9.039 -1.577 14.773 1 66.94 204 ASP A CA 1
ATOM 1634 C C . ASP A 1 204 ? 8.766 -0.642 15.945 1 66.94 204 ASP A C 1
ATOM 1636 O O . ASP A 1 204 ? 7.609 -0.375 16.281 1 66.94 204 ASP A O 1
ATOM 1640 N N . PHE A 1 205 ? 9.789 -0.14 16.469 1 68.5 205 PHE A N 1
ATOM 1641 C CA . PHE A 1 205 ? 9.672 0.794 17.578 1 68.5 205 PHE A CA 1
ATOM 1642 C C . PHE A 1 205 ? 9.023 2.096 17.125 1 68.5 205 PHE A C 1
ATOM 1644 O O . PHE A 1 205 ? 8.172 2.65 17.828 1 68.5 205 PHE A O 1
ATOM 1651 N N . MET A 1 206 ? 9.312 2.387 15.992 1 75.38 206 MET A N 1
ATOM 1652 C CA . MET A 1 206 ? 8.805 3.654 15.484 1 75.38 206 MET A CA 1
ATOM 1653 C C . MET A 1 206 ? 7.352 3.52 15.039 1 75.38 206 MET A C 1
ATOM 1655 O O . MET A 1 206 ? 6.59 4.484 15.094 1 75.38 206 MET A O 1
ATOM 1659 N N . ARG A 1 207 ? 6.98 2.352 14.688 1 72 207 ARG A N 1
ATOM 1660 C CA . ARG A 1 207 ? 5.605 2.1 14.273 1 72 207 ARG A CA 1
ATOM 1661 C C . ARG A 1 207 ? 4.633 2.314 15.43 1 72 207 ARG A C 1
ATOM 1663 O O . ARG A 1 207 ? 3.514 2.793 15.227 1 72 207 ARG A O 1
ATOM 1670 N N . GLY A 1 208 ? 5.09 2.027 16.641 1 73.12 208 GLY A N 1
ATOM 1671 C CA . GLY A 1 208 ? 4.266 2.188 17.828 1 73.12 208 GLY A CA 1
ATOM 1672 C C . GLY A 1 208 ? 4.137 3.631 18.266 1 73.12 208 GLY A C 1
ATOM 1673 O O . GLY A 1 208 ? 3.383 3.934 19.203 1 73.12 208 GLY A O 1
ATOM 1674 N N . ARG A 1 209 ? 4.656 4.516 17.562 1 82.38 209 ARG A N 1
ATOM 1675 C CA . ARG A 1 209 ? 4.637 5.91 17.984 1 82.38 209 ARG A CA 1
ATOM 1676 C C . ARG A 1 209 ? 3.686 6.73 17.109 1 82.38 209 ARG A C 1
ATOM 1678 O O . ARG A 1 209 ? 3.586 7.949 17.281 1 82.38 209 ARG A O 1
ATOM 1685 N N . ARG A 1 210 ? 2.953 6.023 16.391 1 92.81 210 ARG A N 1
ATOM 1686 C CA . ARG A 1 210 ? 2.01 6.719 15.516 1 92.81 210 ARG A CA 1
ATOM 1687 C C . ARG A 1 210 ? 0.731 7.074 16.266 1 92.81 210 ARG A C 1
ATOM 1689 O O . ARG A 1 210 ? 0.335 6.375 17.203 1 92.81 210 ARG A O 1
ATOM 1696 N N . VAL A 1 211 ? 0.175 8.164 15.898 1 95.88 211 VAL A N 1
ATOM 1697 C CA . VAL A 1 211 ? -1.062 8.648 16.5 1 95.88 211 VAL A CA 1
ATOM 1698 C C . VAL A 1 211 ? -2.215 8.5 15.516 1 95.88 211 VAL A C 1
ATOM 1700 O O . VAL A 1 211 ? -2.113 8.938 14.367 1 95.88 211 VAL A O 1
ATOM 1703 N N . PHE A 1 212 ? -3.227 7.816 15.977 1 97.31 212 PHE A N 1
ATOM 1704 C CA . PHE A 1 212 ? -4.418 7.633 15.164 1 97.31 212 PHE A CA 1
ATOM 1705 C C . PHE A 1 212 ? -5.434 8.742 15.422 1 97.31 212 PHE A C 1
ATOM 1707 O O . PHE A 1 212 ? -6 8.82 16.516 1 97.31 212 PHE A O 1
ATOM 1714 N N . GLU A 1 213 ? -5.645 9.578 14.43 1 97.31 213 GLU A N 1
ATOM 1715 C CA . GLU A 1 213 ? -6.59 10.688 14.578 1 97.31 213 GLU A CA 1
ATOM 1716 C C . GLU A 1 213 ? -7.914 10.375 13.891 1 97.31 213 GLU A C 1
ATOM 1718 O O . GLU A 1 213 ? -7.93 9.867 12.766 1 97.31 213 GLU A O 1
ATOM 1723 N N . ILE A 1 214 ? -8.992 10.719 14.531 1 97.88 214 ILE A N 1
ATOM 1724 C CA . ILE A 1 214 ? -10.297 10.43 13.961 1 97.88 214 ILE A CA 1
ATOM 1725 C C . ILE A 1 214 ? -11.078 11.734 13.781 1 97.88 214 ILE A C 1
ATOM 1727 O O . ILE A 1 214 ? -10.883 12.688 14.531 1 97.88 214 ILE A O 1
ATOM 1731 N N . ASN A 1 215 ? -11.984 11.75 12.781 1 96.81 215 ASN A N 1
ATOM 1732 C CA . ASN A 1 215 ? -12.859 12.875 12.453 1 96.81 215 ASN A CA 1
ATOM 1733 C C . ASN A 1 215 ? -14.258 12.688 13.039 1 96.81 215 ASN A C 1
ATOM 1735 O O . ASN A 1 215 ? -15.055 11.914 12.508 1 96.81 215 ASN A O 1
ATOM 1739 N N . PRO A 1 216 ? -14.562 13.375 14.07 1 95.31 216 PRO A N 1
ATOM 1740 C CA . PRO A 1 216 ? -15.844 13.172 14.742 1 95.31 216 PRO A CA 1
ATOM 1741 C C . PRO A 1 216 ? -17.047 13.523 13.859 1 95.31 216 PRO A C 1
ATOM 1743 O O . PRO A 1 216 ? -18.156 13.078 14.125 1 95.31 216 PRO A O 1
ATOM 1746 N N . GLU A 1 217 ? -16.812 14.242 12.812 1 93.5 217 GLU A N 1
ATOM 1747 C CA . GLU A 1 217 ? -17.906 14.703 11.961 1 93.5 217 GLU A CA 1
ATOM 1748 C C . GLU A 1 217 ? -18.219 13.68 10.875 1 93.5 217 GLU A C 1
ATOM 1750 O O . GLU A 1 217 ? -19.266 13.75 10.227 1 93.5 217 GLU A O 1
ATOM 1755 N N . HIS A 1 218 ? -17.375 12.797 10.648 1 95.19 218 HIS A N 1
ATOM 1756 C CA . HIS A 1 218 ? -17.562 11.828 9.578 1 95.19 218 HIS A CA 1
ATOM 1757 C C . HIS A 1 218 ? -18.578 10.758 9.977 1 95.19 218 HIS A C 1
ATOM 1759 O O . HIS A 1 218 ? -18.578 10.289 11.117 1 95.19 218 HIS A O 1
ATOM 1765 N N . PRO A 1 219 ? -19.406 10.344 9.086 1 95 219 PRO A N 1
ATOM 1766 C CA . PRO A 1 219 ? -20.469 9.391 9.375 1 95 219 PRO A CA 1
ATOM 1767 C C . PRO A 1 219 ? -19.953 8.07 9.938 1 95 219 PRO A C 1
ATOM 1769 O O . PRO A 1 219 ? -20.531 7.5 10.859 1 95 219 PRO A O 1
ATOM 1772 N N . ILE A 1 220 ? -18.891 7.555 9.438 1 95.69 220 ILE A N 1
ATOM 1773 C CA . ILE A 1 220 ? -18.328 6.285 9.883 1 95.69 220 ILE A CA 1
ATOM 1774 C C . ILE A 1 220 ? -17.969 6.375 11.367 1 95.69 220 ILE A C 1
ATOM 1776 O O . ILE A 1 220 ? -18.25 5.461 12.141 1 95.69 220 ILE A O 1
ATOM 1780 N N . ILE A 1 221 ? -17.359 7.508 11.742 1 96.69 221 ILE A N 1
ATOM 1781 C CA . ILE A 1 221 ? -16.906 7.688 13.117 1 96.69 221 ILE A CA 1
ATOM 1782 C C . ILE A 1 221 ? -18.125 7.871 14.031 1 96.69 221 ILE A C 1
ATOM 1784 O O . ILE A 1 221 ? -18.156 7.348 15.148 1 96.69 221 ILE A O 1
ATOM 1788 N N . ARG A 1 222 ? -19.094 8.57 13.562 1 94.44 222 ARG A N 1
ATOM 1789 C CA . ARG A 1 222 ? -20.328 8.734 14.328 1 94.44 222 ARG A CA 1
ATOM 1790 C C . ARG A 1 222 ? -21.016 7.391 14.562 1 94.44 222 ARG A C 1
ATOM 1792 O O . ARG A 1 222 ? -21.5 7.121 15.664 1 94.44 222 ARG A O 1
ATOM 1799 N N . ASN A 1 223 ? -21.047 6.586 13.547 1 94.44 223 ASN A N 1
ATOM 1800 C CA . ASN A 1 223 ? -21.609 5.246 13.672 1 94.44 223 ASN A CA 1
ATOM 1801 C C . ASN A 1 223 ? -20.844 4.398 14.672 1 94.44 223 ASN A C 1
ATOM 1803 O O . ASN A 1 223 ? -21.438 3.676 15.477 1 94.44 223 ASN A O 1
ATOM 1807 N N . LEU A 1 224 ? -19.578 4.504 14.633 1 95.31 224 LEU A N 1
ATOM 1808 C CA . LEU A 1 224 ? -18.75 3.746 15.562 1 95.31 224 LEU A CA 1
ATOM 1809 C C . LEU A 1 224 ? -18.938 4.238 16.984 1 95.31 224 LEU A C 1
ATOM 1811 O O . LEU A 1 224 ? -18.875 3.449 17.938 1 95.31 224 LEU A O 1
ATOM 1815 N N . ASN A 1 225 ? -19.125 5.57 17.094 1 95.69 225 ASN A N 1
ATOM 1816 C CA . ASN A 1 225 ? -19.453 6.121 18.406 1 95.69 225 ASN A CA 1
ATOM 1817 C C . ASN A 1 225 ? -20.734 5.512 18.969 1 95.69 225 ASN A C 1
ATOM 1819 O O . ASN A 1 225 ? -20.797 5.203 20.156 1 95.69 225 ASN A O 1
ATOM 1823 N N . ALA A 1 226 ? -21.703 5.328 18.125 1 94.25 226 ALA A N 1
ATOM 1824 C CA . ALA A 1 226 ? -22.953 4.68 18.516 1 94.25 226 ALA A CA 1
ATOM 1825 C C . ALA A 1 226 ? -22.719 3.227 18.922 1 94.25 226 ALA A C 1
ATOM 1827 O O . ALA A 1 226 ? -23.266 2.746 19.906 1 94.25 226 ALA A O 1
ATOM 1828 N N . ALA A 1 227 ? -21.906 2.539 18.156 1 94.06 227 ALA A N 1
ATOM 1829 C CA . ALA A 1 227 ? -21.578 1.147 18.453 1 94.06 227 ALA A CA 1
ATOM 1830 C C . ALA A 1 227 ? -20.875 1.027 19.797 1 94.06 227 ALA A C 1
ATOM 1832 O O . ALA A 1 227 ? -21.156 0.112 20.578 1 94.06 227 ALA A O 1
ATOM 1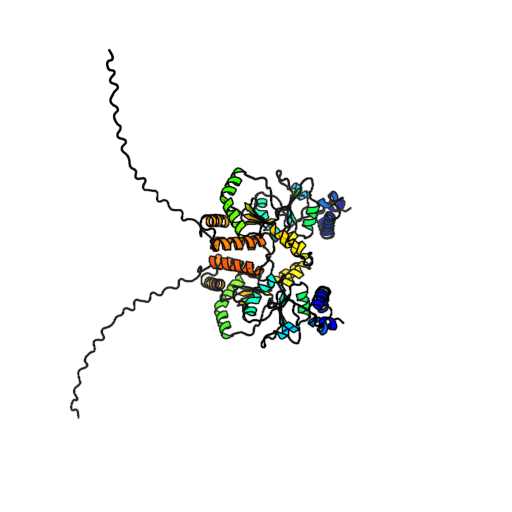833 N N . CYS A 1 228 ? -19.953 1.915 20.047 1 94.5 228 CYS A N 1
ATOM 1834 C CA . CYS A 1 228 ? -19.219 1.933 21.297 1 94.5 228 CYS A CA 1
ATOM 1835 C C . CYS A 1 228 ? -20.156 2.041 22.5 1 94.5 228 CYS A C 1
ATOM 1837 O O . CYS A 1 228 ? -19.953 1.376 23.516 1 94.5 228 CYS A O 1
ATOM 1839 N N . LYS A 1 229 ? -21.203 2.783 22.406 1 92.31 229 LYS A N 1
ATOM 1840 C CA . LYS A 1 229 ? -22.156 3.033 23.484 1 92.31 229 LYS A CA 1
ATOM 1841 C C . LYS A 1 229 ? -23.188 1.902 23.594 1 92.31 229 LYS A C 1
ATOM 1843 O O . LYS A 1 229 ? -23.609 1.551 24.688 1 92.31 229 LYS A O 1
ATOM 1848 N N . SER A 1 230 ? -23.516 1.288 22.5 1 91.25 230 SER A N 1
ATOM 1849 C CA . SER A 1 230 ? -24.562 0.276 22.484 1 91.25 230 SER A CA 1
ATOM 1850 C C . SER A 1 230 ? -23.984 -1.121 22.688 1 91.25 230 SER A C 1
ATOM 1852 O O . SER A 1 230 ? -24.516 -1.904 23.484 1 91.25 230 SER A O 1
ATOM 1854 N N . ASN A 1 231 ? -22.922 -1.502 21.906 1 91.06 231 ASN A N 1
ATOM 1855 C CA . ASN A 1 231 ? -22.328 -2.832 21.953 1 91.06 231 ASN A CA 1
ATOM 1856 C C . ASN A 1 231 ? -20.844 -2.791 21.609 1 91.06 231 ASN A C 1
ATOM 1858 O O . ASN A 1 231 ? -20.438 -3.164 20.516 1 91.06 231 ASN A O 1
ATOM 1862 N N . PRO A 1 232 ? -20.062 -2.543 22.609 1 88.06 232 PRO A N 1
ATOM 1863 C CA . PRO A 1 232 ? -18.625 -2.385 22.375 1 88.06 232 PRO A CA 1
ATOM 1864 C C . PRO A 1 232 ? -17.953 -3.686 21.938 1 88.06 232 PRO A C 1
ATOM 1866 O O . PRO A 1 232 ? -16.844 -3.662 21.406 1 88.06 232 PRO A O 1
ATOM 1869 N N . ASN A 1 233 ? -18.578 -4.824 22.078 1 91.19 233 ASN A N 1
ATOM 1870 C CA . ASN A 1 233 ? -17.984 -6.102 21.719 1 91.19 233 ASN A CA 1
ATOM 1871 C C . ASN A 1 233 ? -18.516 -6.613 20.391 1 91.19 233 ASN A C 1
ATOM 1873 O O . ASN A 1 233 ? -18.312 -7.773 20.031 1 91.19 233 ASN A O 1
ATOM 1877 N N . ASP A 1 234 ? -19.188 -5.73 19.766 1 92.19 234 ASP A N 1
ATOM 1878 C CA . ASP A 1 234 ? -19.703 -6.105 18.453 1 92.19 234 ASP A CA 1
ATOM 1879 C C . ASP A 1 234 ? -18.578 -6.473 17.484 1 92.19 234 ASP A C 1
ATOM 1881 O O . ASP A 1 234 ? -17.625 -5.703 17.328 1 92.19 234 ASP A O 1
ATOM 1885 N N . GLU A 1 235 ? -18.672 -7.609 16.828 1 92.44 235 GLU A N 1
ATOM 1886 C CA . GLU A 1 235 ? -17.625 -8.117 15.969 1 92.44 235 GLU A CA 1
ATOM 1887 C C . GLU A 1 235 ? -17.469 -7.254 14.719 1 92.44 235 GLU A C 1
ATOM 1889 O O . GLU A 1 235 ? -16.344 -7 14.266 1 92.44 235 GLU A O 1
ATOM 1894 N N . ASP A 1 236 ? -18.547 -6.844 14.188 1 91.75 236 ASP A N 1
ATOM 1895 C CA . ASP A 1 236 ? -18.516 -6.023 12.984 1 91.75 236 ASP A CA 1
ATOM 1896 C C . ASP A 1 236 ? -17.859 -4.668 13.266 1 91.75 236 ASP A C 1
ATOM 1898 O O . ASP A 1 236 ? -17.141 -4.133 12.414 1 91.75 236 ASP A O 1
ATOM 1902 N N . ALA A 1 237 ? -18.172 -4.113 14.445 1 94.38 237 ALA A N 1
ATOM 1903 C CA . ALA A 1 237 ? -17.562 -2.842 14.82 1 94.38 237 ALA A CA 1
ATOM 1904 C C . ALA A 1 237 ? -16.047 -2.984 14.984 1 94.38 237 ALA A C 1
ATOM 1906 O O . ALA A 1 237 ? -15.289 -2.107 14.562 1 94.38 237 ALA A O 1
ATOM 1907 N N . GLN A 1 238 ? -15.68 -4.066 15.523 1 95.12 238 GLN A N 1
ATOM 1908 C CA . GLN A 1 238 ? -14.25 -4.324 15.703 1 95.12 238 GLN A CA 1
ATOM 1909 C C . GLN A 1 238 ? -13.547 -4.492 14.359 1 95.12 238 GLN A C 1
ATOM 1911 O O . GLN A 1 238 ? -12.469 -3.947 14.148 1 95.12 238 GLN A O 1
ATOM 1916 N N . LYS A 1 239 ? -14.188 -5.211 13.477 1 94.25 239 LYS A N 1
ATOM 1917 C CA . LYS A 1 239 ? -13.656 -5.375 12.133 1 94.25 239 LYS A CA 1
ATOM 1918 C C . LYS A 1 239 ? -13.562 -4.031 11.406 1 94.25 239 LYS A C 1
ATOM 1920 O O . LYS A 1 239 ? -12.609 -3.785 10.664 1 94.25 239 LYS A O 1
ATOM 1925 N N . ALA A 1 240 ? -14.555 -3.254 11.68 1 95.62 240 ALA A N 1
ATOM 1926 C CA . ALA A 1 240 ? -14.57 -1.926 11.07 1 95.62 240 ALA A CA 1
ATOM 1927 C C . ALA A 1 240 ? -13.383 -1.09 11.547 1 95.62 240 ALA A C 1
ATOM 1929 O O . ALA A 1 240 ? -12.742 -0.404 10.75 1 95.62 240 ALA A O 1
ATOM 1930 N N . ILE A 1 241 ? -13.102 -1.176 12.828 1 97 241 ILE A N 1
ATOM 1931 C CA . ILE A 1 241 ? -11.977 -0.435 13.398 1 97 241 ILE A CA 1
ATOM 1932 C C . ILE A 1 241 ? -10.672 -0.918 12.781 1 97 241 ILE A C 1
ATOM 1934 O O . ILE A 1 241 ? -9.82 -0.11 12.406 1 97 241 ILE A O 1
ATOM 1938 N N . ASP A 1 242 ? -10.547 -2.191 12.617 1 96.5 242 ASP A N 1
ATOM 1939 C CA . ASP A 1 242 ? -9.352 -2.768 12.016 1 96.5 242 ASP A CA 1
ATOM 1940 C C . ASP A 1 242 ? -9.156 -2.281 10.586 1 96.5 242 ASP A C 1
ATOM 1942 O O . ASP A 1 242 ? -8.055 -1.902 10.195 1 96.5 242 ASP A O 1
ATOM 1946 N N . LEU A 1 243 ? -10.18 -2.301 9.875 1 96.75 243 LEU A N 1
ATOM 1947 C CA . LEU A 1 243 ? -10.102 -1.87 8.484 1 96.75 243 LEU A CA 1
ATOM 1948 C C . LEU A 1 243 ? -9.82 -0.375 8.391 1 96.75 243 LEU A C 1
ATOM 1950 O O . LEU A 1 243 ? -9.047 0.064 7.535 1 96.75 243 LEU A O 1
ATOM 1954 N N . LEU A 1 244 ? -10.461 0.4 9.289 1 97.44 244 LEU A N 1
ATOM 1955 C CA . LEU A 1 244 ? -10.188 1.834 9.336 1 97.44 244 LEU A CA 1
ATOM 1956 C C . LEU A 1 244 ? -8.703 2.102 9.555 1 97.44 244 LEU A C 1
ATOM 1958 O O . LEU A 1 244 ? -8.109 2.932 8.867 1 97.44 244 LEU A O 1
ATOM 1962 N N . TYR A 1 245 ? -8.195 1.366 10.461 1 96.62 245 TYR A N 1
ATOM 1963 C CA . TYR A 1 245 ? -6.781 1.516 10.766 1 96.62 245 TYR A CA 1
ATOM 1964 C C . TYR A 1 245 ? -5.918 1.173 9.555 1 96.62 245 TYR A C 1
ATOM 1966 O O . TYR A 1 245 ? -5.031 1.941 9.18 1 96.62 245 TYR A O 1
ATOM 1974 N N . ASP A 1 246 ? -6.145 0.096 8.945 1 95.94 246 ASP A N 1
ATOM 1975 C CA . ASP A 1 246 ? -5.355 -0.341 7.793 1 95.94 246 ASP A CA 1
ATOM 1976 C C . ASP A 1 246 ? -5.508 0.627 6.621 1 95.94 246 ASP A C 1
ATOM 1978 O O . ASP A 1 246 ? -4.539 0.917 5.918 1 95.94 246 ASP A O 1
ATOM 1982 N N . ALA A 1 247 ? -6.707 1.06 6.406 1 96.25 247 ALA A N 1
ATOM 1983 C CA . ALA A 1 247 ? -6.953 2.039 5.352 1 96.25 247 ALA A CA 1
ATOM 1984 C C . ALA A 1 247 ? -6.195 3.336 5.617 1 96.25 247 ALA A C 1
ATOM 1986 O O . ALA A 1 247 ? -5.629 3.932 4.699 1 96.25 247 ALA A O 1
ATOM 1987 N N . ALA A 1 248 ? -6.211 3.773 6.887 1 96.69 248 ALA A N 1
ATOM 1988 C CA . ALA A 1 248 ? -5.48 4.977 7.273 1 96.69 248 ALA A CA 1
ATOM 1989 C C . ALA A 1 248 ? -3.98 4.797 7.059 1 96.69 248 ALA A C 1
ATOM 1991 O O . ALA A 1 248 ? -3.289 5.738 6.656 1 96.69 248 ALA A O 1
ATOM 1992 N N . LEU A 1 249 ? -3.506 3.613 7.328 1 94.44 249 LEU A N 1
ATOM 1993 C CA . LEU A 1 249 ? -2.102 3.301 7.09 1 94.44 249 LEU A CA 1
ATOM 1994 C C . LEU A 1 249 ? -1.722 3.572 5.637 1 94.44 249 LEU A C 1
ATOM 1996 O O . LEU A 1 249 ? -0.754 4.289 5.367 1 94.44 249 LEU A O 1
ATOM 2000 N N . VAL A 1 250 ? -2.523 3.139 4.789 1 93.19 250 VAL A N 1
ATOM 2001 C CA . VAL A 1 250 ? -2.258 3.25 3.359 1 93.19 250 VAL A CA 1
ATOM 2002 C C . VAL A 1 250 ? -2.459 4.695 2.906 1 93.19 250 VAL A C 1
ATOM 2004 O O . VAL A 1 250 ? -1.597 5.266 2.236 1 93.19 250 VAL A O 1
ATOM 2007 N N . SER A 1 251 ? -3.51 5.289 3.297 1 94.75 251 SER A N 1
ATOM 2008 C CA . SER A 1 251 ? -3.834 6.641 2.844 1 94.75 251 SER A CA 1
ATOM 2009 C C . SER A 1 251 ? -2.838 7.66 3.389 1 94.75 251 SER A C 1
ATOM 2011 O O . SER A 1 251 ? -2.639 8.719 2.793 1 94.75 251 SER A O 1
ATOM 2013 N N . SER A 1 252 ? -2.213 7.305 4.504 1 94.75 252 SER A N 1
ATOM 2014 C CA . SER A 1 252 ? -1.242 8.203 5.121 1 94.75 252 SER A CA 1
ATOM 2015 C C . SER A 1 252 ? 0.157 7.977 4.555 1 94.75 252 SER A C 1
ATOM 2017 O O . SER A 1 252 ? 1.104 8.664 4.938 1 94.75 252 SER A O 1
ATOM 2019 N N . GLY A 1 253 ? 0.257 6.957 3.719 1 91.12 253 GLY A N 1
ATOM 2020 C CA . GLY A 1 253 ? 1.511 6.766 3.008 1 91.12 253 GLY A CA 1
ATOM 2021 C C . GLY A 1 253 ? 2.35 5.633 3.57 1 91.12 253 GLY A C 1
ATOM 2022 O O . GLY A 1 253 ? 3.451 5.367 3.084 1 91.12 253 GLY A O 1
ATOM 2023 N N . TYR A 1 254 ? 1.86 4.961 4.527 1 90.5 254 TYR A N 1
ATOM 2024 C CA . TYR A 1 254 ? 2.596 3.854 5.125 1 90.5 254 TYR A CA 1
ATOM 2025 C C . TYR A 1 254 ? 2.363 2.564 4.344 1 90.5 254 TYR A C 1
ATOM 2027 O O . TYR A 1 254 ? 1.377 2.443 3.613 1 90.5 254 TYR A O 1
ATOM 2035 N N . THR A 1 255 ? 3.285 1.678 4.496 1 86.62 255 THR A N 1
ATOM 2036 C CA . THR A 1 255 ? 3.146 0.357 3.893 1 86.62 255 THR A CA 1
ATOM 2037 C C . THR A 1 255 ? 2.6 -0.646 4.906 1 86.62 255 THR A C 1
ATOM 2039 O O . THR A 1 255 ? 3.143 -0.787 6.004 1 86.62 255 THR A O 1
ATOM 2042 N N . PRO A 1 256 ? 1.493 -1.272 4.453 1 88.44 256 PRO A N 1
ATOM 2043 C CA . PRO A 1 256 ? 0.984 -2.297 5.371 1 88.44 256 PRO A CA 1
ATOM 2044 C C . PRO A 1 256 ? 1.969 -3.445 5.578 1 88.44 256 PRO A C 1
ATOM 2046 O O . PRO A 1 256 ? 2.674 -3.834 4.645 1 88.44 256 PRO A O 1
ATOM 2049 N N . GLU A 1 257 ? 1.942 -4.02 6.781 1 83.5 257 GLU A N 1
ATOM 2050 C CA . GLU A 1 257 ? 2.82 -5.141 7.098 1 83.5 257 GLU A CA 1
ATOM 2051 C C . GLU A 1 257 ? 2.365 -6.414 6.387 1 83.5 257 GLU A C 1
ATOM 2053 O O . GLU A 1 257 ? 3.188 -7.27 6.047 1 83.5 257 GLU A O 1
ATOM 2058 N N . ASN A 1 258 ? 1.104 -6.469 6.25 1 90.56 258 ASN A N 1
ATOM 2059 C CA . ASN A 1 258 ? 0.487 -7.621 5.598 1 90.56 258 ASN A CA 1
ATOM 2060 C C . ASN A 1 258 ? -0.548 -7.191 4.562 1 90.56 258 ASN A C 1
ATOM 2062 O O . ASN A 1 258 ? -1.749 -7.188 4.844 1 90.56 258 ASN A O 1
ATOM 2066 N N . PRO A 1 259 ? -0.044 -6.93 3.391 1 92.5 259 PRO A N 1
ATOM 2067 C CA . PRO A 1 259 ? -0.932 -6.41 2.348 1 92.5 259 PRO A CA 1
ATOM 2068 C C . PRO A 1 259 ? -2.07 -7.371 2.012 1 92.5 259 PRO A C 1
ATOM 2070 O O . PRO A 1 259 ? -3.195 -6.934 1.757 1 92.5 259 PRO A O 1
ATOM 2073 N N . ALA A 1 260 ? -1.816 -8.625 2.029 1 93 260 ALA A N 1
ATOM 2074 C CA . ALA A 1 260 ? -2.848 -9.609 1.719 1 93 260 ALA A CA 1
ATOM 2075 C C . ALA A 1 260 ? -3.963 -9.586 2.76 1 93 260 ALA A C 1
ATOM 2077 O O . ALA A 1 260 ? -5.141 -9.727 2.42 1 93 260 ALA A O 1
ATOM 2078 N N . GLN A 1 261 ? -3.598 -9.398 3.959 1 93.06 261 GLN A N 1
ATOM 2079 C CA . GLN A 1 261 ? -4.598 -9.305 5.02 1 93.06 261 GLN A CA 1
ATOM 2080 C C . GLN A 1 261 ? -5.48 -8.07 4.836 1 93.06 261 GLN A C 1
ATOM 2082 O O . GLN A 1 261 ? -6.688 -8.125 5.078 1 93.06 261 GLN A O 1
ATOM 2087 N N . LEU A 1 262 ? -4.871 -7.02 4.492 1 94.5 262 LEU A N 1
ATOM 2088 C CA . LEU A 1 262 ? -5.656 -5.828 4.184 1 94.5 262 LEU A CA 1
ATOM 2089 C C . LEU A 1 262 ? -6.66 -6.113 3.07 1 94.5 262 LEU A C 1
ATOM 2091 O O . LEU A 1 262 ? -7.84 -5.773 3.191 1 94.5 262 LEU A O 1
ATOM 2095 N N . GLY A 1 263 ? -6.168 -6.711 2.043 1 94.44 263 GLY A N 1
ATOM 2096 C CA . GLY A 1 263 ? -7.082 -7.098 0.979 1 94.44 263 GLY A CA 1
ATOM 2097 C C . GLY A 1 263 ? -8.25 -7.926 1.47 1 94.44 263 GLY A C 1
ATOM 2098 O O . GLY A 1 263 ? -9.398 -7.664 1.106 1 94.44 263 GLY A O 1
ATOM 2099 N N . GLY A 1 264 ? -7.934 -8.898 2.303 1 94.25 264 GLY A N 1
ATOM 2100 C CA . GLY A 1 264 ? -8.977 -9.742 2.869 1 94.25 264 GLY A CA 1
ATOM 2101 C C . GLY A 1 264 ? -10.023 -8.961 3.637 1 94.25 264 GLY A C 1
ATOM 2102 O O . GLY A 1 264 ? -11.219 -9.219 3.502 1 94.25 264 GLY A O 1
ATOM 2103 N N . LYS A 1 265 ? -9.578 -8.039 4.438 1 95.06 265 LYS A N 1
ATOM 2104 C CA . LYS A 1 265 ? -10.5 -7.199 5.203 1 95.06 265 LYS A CA 1
ATOM 2105 C C . LYS A 1 265 ? -11.391 -6.371 4.281 1 95.06 265 LYS A C 1
ATOM 2107 O O . LYS A 1 265 ? -12.578 -6.184 4.555 1 95.06 265 LYS A O 1
ATOM 2112 N N . ILE A 1 266 ? -10.805 -5.848 3.26 1 96.38 266 ILE A N 1
ATOM 2113 C CA . ILE A 1 266 ? -11.555 -5.07 2.281 1 96.38 266 ILE A CA 1
ATOM 2114 C C . ILE A 1 266 ? -12.641 -5.945 1.649 1 96.38 266 ILE A C 1
ATOM 2116 O O . ILE A 1 266 ? -13.797 -5.539 1.559 1 96.38 266 ILE A O 1
ATOM 2120 N N . TYR A 1 267 ? -12.25 -7.148 1.267 1 95.75 267 TYR A N 1
ATOM 2121 C CA . TYR A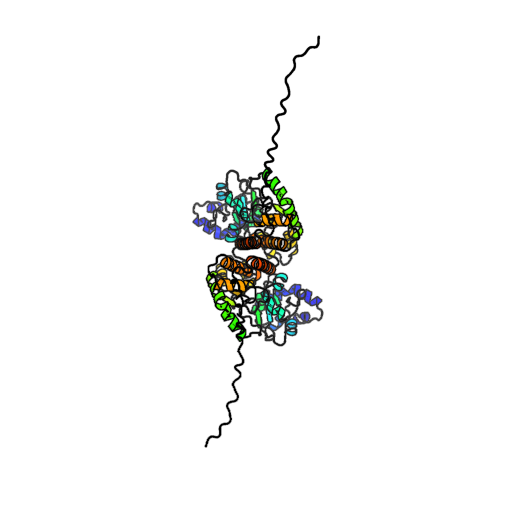 1 267 ? -13.195 -8.055 0.625 1 95.75 267 TYR A CA 1
ATOM 2122 C C . TYR A 1 267 ? -14.328 -8.422 1.573 1 95.75 267 TYR A C 1
ATOM 2124 O O . TYR A 1 267 ? -15.484 -8.523 1.157 1 95.75 267 TYR A O 1
ATOM 2132 N N . GLU A 1 268 ? -14.023 -8.617 2.795 1 92.81 268 GLU A N 1
ATOM 2133 C CA . GLU A 1 268 ? -15.047 -8.914 3.787 1 92.81 268 GLU A CA 1
ATOM 2134 C C . GLU A 1 268 ? -16.047 -7.77 3.904 1 92.81 268 GLU A C 1
ATOM 2136 O O . GLU A 1 268 ? -17.266 -8 3.951 1 92.81 268 GLU A O 1
ATOM 2141 N N . MET A 1 269 ? -15.516 -6.633 3.951 1 92.06 269 MET A N 1
ATOM 2142 C CA . MET A 1 269 ? -16.375 -5.453 4.027 1 92.06 269 MET A CA 1
ATOM 2143 C C . MET A 1 269 ? -17.234 -5.324 2.775 1 92.06 269 MET A C 1
ATOM 2145 O O . MET A 1 269 ? -18.406 -4.977 2.857 1 92.06 269 MET A O 1
ATOM 2149 N N . MET A 1 270 ? -16.672 -5.57 1.649 1 93.81 270 MET A N 1
ATOM 2150 C CA . MET A 1 270 ? -17.391 -5.523 0.385 1 93.81 270 MET A CA 1
ATOM 2151 C C . MET A 1 270 ? -18.516 -6.555 0.363 1 93.81 270 MET A C 1
ATOM 2153 O O . MET A 1 270 ? -19.609 -6.277 -0.129 1 93.81 270 MET A O 1
ATOM 2157 N N . ASP A 1 271 ? -18.172 -7.684 0.855 1 91.19 271 ASP A N 1
ATOM 2158 C CA . ASP A 1 271 ? -19.172 -8.742 0.9 1 91.19 271 ASP A CA 1
ATOM 2159 C C . ASP A 1 271 ? -20.391 -8.305 1.707 1 91.19 271 ASP A C 1
ATOM 2161 O O . ASP A 1 271 ? -21.531 -8.516 1.281 1 91.19 271 ASP A O 1
ATOM 2165 N N . ILE A 1 272 ? -20.188 -7.664 2.818 1 86.81 272 ILE A N 1
ATOM 2166 C CA . ILE A 1 272 ? -21.266 -7.164 3.666 1 86.81 272 ILE A CA 1
ATOM 2167 C C . ILE A 1 272 ? -22.031 -6.07 2.93 1 86.81 272 ILE A C 1
ATOM 2169 O O . ILE A 1 272 ? -23.266 -6.078 2.912 1 86.81 272 ILE A O 1
ATOM 2173 N N . ALA A 1 273 ? -21.359 -5.199 2.279 1 89 273 ALA A N 1
ATOM 2174 C CA . ALA A 1 273 ? -21.953 -4.027 1.642 1 89 273 ALA A CA 1
ATOM 2175 C C . ALA A 1 273 ? -22.766 -4.426 0.412 1 89 273 ALA A C 1
ATOM 2177 O O . ALA A 1 273 ? -23.781 -3.803 0.105 1 89 273 ALA A O 1
ATOM 2178 N N . LEU A 1 274 ? -22.359 -5.547 -0.263 1 89.25 274 LEU A N 1
ATOM 2179 C CA . LEU A 1 274 ? -22.922 -5.836 -1.576 1 89.25 274 LEU A CA 1
ATOM 2180 C C . LEU A 1 274 ? -23.812 -7.07 -1.523 1 89.25 274 LEU A C 1
ATOM 2182 O O . LEU A 1 274 ? -24.469 -7.41 -2.51 1 89.25 274 LEU A O 1
ATOM 2186 N N . SER A 1 275 ? -23.797 -7.688 -0.439 1 86.69 275 SER A N 1
ATOM 2187 C CA . SER A 1 275 ? -24.531 -8.945 -0.318 1 86.69 275 SER A CA 1
ATOM 2188 C C . SER A 1 275 ? -25.984 -8.781 -0.75 1 86.69 275 SER A C 1
ATOM 2190 O O . SER A 1 275 ? -26.719 -7.945 -0.202 1 86.69 275 SER A O 1
ATOM 2192 N N . GLY A 1 276 ? -26.406 -9.594 -1.824 1 81.25 276 GLY A N 1
ATOM 2193 C CA . GLY A 1 276 ? -27.781 -9.703 -2.256 1 81.25 276 GLY A CA 1
ATOM 2194 C C . GLY A 1 276 ? -28.297 -8.461 -2.965 1 81.25 276 GLY A C 1
ATOM 2195 O O . GLY A 1 276 ? -29.484 -8.344 -3.24 1 81.25 276 GLY A O 1
ATOM 2196 N N . LYS A 1 277 ? -27.469 -7.527 -3.301 1 85.5 277 LYS A N 1
ATOM 2197 C CA . LYS A 1 277 ? -27.891 -6.246 -3.861 1 85.5 277 LYS A CA 1
ATOM 2198 C C . LYS A 1 277 ? -28.469 -6.418 -5.266 1 85.5 277 LYS A C 1
ATOM 2200 O O . LYS A 1 277 ? -29.391 -5.707 -5.652 1 85.5 277 LYS A O 1
ATOM 2205 N N . TRP A 1 278 ? -27.969 -7.406 -5.996 1 86.25 278 TRP A N 1
ATOM 2206 C CA . TRP A 1 278 ? -28.375 -7.527 -7.391 1 86.25 278 TRP A CA 1
ATOM 2207 C C . TRP A 1 278 ? -29 -8.891 -7.66 1 86.25 278 TRP A C 1
ATOM 2209 O O . TRP A 1 278 ? -29.172 -9.281 -8.812 1 86.25 278 TRP A O 1
ATOM 2219 N N . SER A 1 279 ? -29.203 -9.68 -6.645 1 75.19 279 SER A N 1
ATOM 2220 C CA . SER A 1 279 ? -29.797 -10.992 -6.832 1 75.19 279 SER A CA 1
ATOM 2221 C C . SER A 1 279 ? -31.281 -10.883 -7.164 1 75.19 279 SER A C 1
ATOM 2223 O O . SER A 1 279 ? -31.984 -10 -6.656 1 75.19 279 SER A O 1
ATOM 2225 N N . THR A 1 280 ? -31.75 -11.281 -8.375 1 59.69 280 THR A N 1
ATOM 2226 C CA . THR A 1 280 ? -33.156 -11.375 -8.742 1 59.69 280 THR A CA 1
ATOM 2227 C C . THR A 1 280 ? -33.938 -12.141 -7.68 1 59.69 280 THR A C 1
ATOM 2229 O O . THR A 1 280 ? -33.469 -13.188 -7.199 1 59.69 280 THR A O 1
ATOM 2232 N N . PRO A 1 281 ? -34.969 -11.492 -7.055 1 48.97 281 PRO A N 1
ATOM 2233 C CA . PRO A 1 281 ? -35.844 -12.258 -6.168 1 48.97 281 PRO A CA 1
ATOM 2234 C C . PRO A 1 281 ? -36.219 -13.625 -6.738 1 48.97 281 PRO A C 1
ATOM 2236 O O . PRO A 1 281 ? -36.438 -13.75 -7.945 1 48.97 281 PRO A O 1
ATOM 2239 N N . ILE A 1 282 ? -35.594 -14.648 -6.328 1 42.47 282 ILE A N 1
ATOM 2240 C CA . ILE A 1 282 ? -36.156 -15.938 -6.715 1 42.47 282 ILE A CA 1
ATOM 2241 C C . ILE A 1 282 ? -37.688 -15.836 -6.809 1 42.47 282 ILE A C 1
ATOM 2243 O O . ILE A 1 282 ? -38.344 -15.484 -5.832 1 42.47 282 ILE A O 1
ATOM 2247 N N . GLU A 1 283 ? -38.25 -15.492 -7.844 1 36.84 283 GLU A N 1
ATOM 2248 C CA . GLU A 1 283 ? -39.688 -15.742 -7.965 1 36.84 283 GLU A CA 1
ATOM 2249 C C . GLU A 1 283 ? -40.062 -17.078 -7.344 1 36.84 283 GLU A C 1
ATOM 2251 O O . GLU A 1 283 ? -39.594 -18.125 -7.793 1 36.84 283 GLU A O 1
ATOM 2256 N N . VAL A 1 284 ? -40.281 -17.141 -6.016 1 35.72 284 VAL A N 1
ATOM 2257 C CA . VAL A 1 284 ? -41.062 -18.234 -5.453 1 35.72 284 VAL A CA 1
ATOM 2258 C C . VAL A 1 284 ? -42.219 -18.578 -6.383 1 35.72 284 VAL A C 1
ATOM 2260 O O . VAL A 1 284 ? -43.125 -17.75 -6.578 1 35.72 284 VAL A O 1
ATOM 2263 N N . GLN A 1 285 ? -41.906 -19.172 -7.438 1 33.34 285 GLN A N 1
ATOM 2264 C CA . GLN A 1 285 ? -43.062 -19.812 -8.102 1 33.34 285 GLN A CA 1
ATOM 2265 C C . GLN A 1 285 ? -43.969 -20.484 -7.09 1 33.34 285 GLN A C 1
ATOM 2267 O O . GLN A 1 285 ? -43.531 -21.344 -6.312 1 33.34 285 GLN A O 1
ATOM 2272 N N . HIS A 1 286 ? -44.906 -19.688 -6.531 1 33.12 286 HIS A N 1
ATOM 2273 C CA . HIS A 1 286 ? -46.031 -20.297 -5.828 1 33.12 286 HIS A CA 1
ATOM 2274 C C . HIS A 1 286 ? -46.469 -21.578 -6.512 1 33.12 286 HIS A C 1
ATOM 2276 O O . HIS A 1 286 ? -46.688 -21.609 -7.73 1 33.12 286 HIS A O 1
ATOM 2282 N N . PRO A 1 287 ? -46.062 -22.641 -5.957 1 32.78 287 PRO A N 1
ATOM 2283 C CA . PRO A 1 287 ? -46.656 -23.859 -6.52 1 32.78 287 PRO A CA 1
ATOM 2284 C C . PRO A 1 287 ? -48.125 -23.703 -6.867 1 32.78 287 PRO A C 1
ATOM 2286 O O . PRO A 1 287 ? -48.875 -23.109 -6.094 1 32.78 287 PRO A O 1
ATOM 2289 N N . GLY A 1 288 ? -48.438 -23.312 -8.07 1 28.92 288 GLY A N 1
ATOM 2290 C CA . GLY A 1 288 ? -49.812 -23.328 -8.469 1 28.92 288 GLY A CA 1
ATOM 2291 C C . GLY A 1 288 ? -50.625 -24.391 -7.762 1 28.92 288 GLY A C 1
ATOM 2292 O O . GLY A 1 288 ? -50.156 -25.5 -7.508 1 28.92 288 GLY A O 1
ATOM 2293 N N . ALA A 1 289 ? -51.594 -23.906 -6.934 1 30.97 289 ALA A N 1
ATOM 2294 C CA . ALA A 1 289 ? -52.625 -24.766 -6.34 1 30.97 289 ALA A CA 1
ATOM 2295 C C . ALA A 1 289 ? -53.031 -25.875 -7.301 1 30.97 289 ALA A C 1
ATOM 2297 O O . ALA A 1 289 ? -53.594 -25.609 -8.375 1 30.97 289 ALA A O 1
ATOM 2298 N N . ILE A 1 290 ? -52.156 -26.859 -7.402 1 27.17 290 ILE A N 1
ATOM 2299 C CA . ILE A 1 290 ? -52.625 -28.047 -8.125 1 27.17 290 ILE A CA 1
ATOM 2300 C C . ILE A 1 290 ? -54.062 -28.359 -7.773 1 27.17 290 ILE A C 1
ATOM 2302 O O . ILE A 1 290 ? -54.375 -28.609 -6.609 1 27.17 290 ILE A O 1
ATOM 2306 N N . SER A 1 291 ? -54.969 -27.453 -8.305 1 27.84 291 SER A N 1
ATOM 2307 C CA . SER A 1 291 ? -56.375 -27.828 -8.273 1 27.84 291 SER A CA 1
ATOM 2308 C C . SER A 1 291 ? -56.531 -29.328 -8.477 1 27.84 291 SER A C 1
ATOM 2310 O O . SER A 1 291 ? -56.125 -29.875 -9.5 1 27.84 291 SER A O 1
ATOM 2312 N N . ASN A 1 292 ? -56.375 -30 -7.383 1 27.83 292 ASN A N 1
ATOM 2313 C CA . ASN A 1 292 ? -56.75 -31.406 -7.258 1 27.83 292 ASN A CA 1
ATOM 2314 C C . ASN A 1 292 ? -58.125 -31.672 -7.891 1 27.83 292 ASN A C 1
ATOM 2316 O O . ASN A 1 292 ? -59.156 -31.469 -7.254 1 27.83 292 ASN A O 1
ATOM 2320 N N . ASN A 1 293 ? -58.344 -31.031 -9.07 1 28.56 293 ASN A N 1
ATOM 2321 C CA . ASN A 1 293 ? -59.562 -31.5 -9.703 1 28.56 293 ASN A CA 1
ATOM 2322 C C . ASN A 1 293 ? -59.594 -33.031 -9.781 1 28.56 293 ASN A C 1
ATOM 2324 O O . ASN A 1 293 ? -58.906 -33.625 -10.625 1 28.56 293 ASN A O 1
ATOM 2328 N N . THR A 1 294 ? -59.531 -33.656 -8.633 1 28.5 294 THR A N 1
ATOM 2329 C CA . THR A 1 294 ? -59.875 -35.062 -8.445 1 28.5 294 THR A CA 1
ATOM 2330 C C . THR A 1 294 ? -61.156 -35.438 -9.195 1 28.5 294 THR A C 1
ATOM 2332 O O . THR A 1 294 ? -62.25 -35.062 -8.758 1 28.5 294 THR A O 1
ATOM 2335 N N . GLU A 1 295 ? -61.125 -35.188 -10.547 1 28.86 295 GLU A N 1
ATOM 2336 C CA . GLU A 1 295 ? -62.219 -35.688 -11.352 1 28.86 295 GLU A CA 1
ATOM 2337 C C . GLU A 1 295 ? -62.531 -37.156 -11.039 1 28.86 295 GLU A C 1
ATOM 2339 O O . GLU A 1 295 ? -61.625 -37.969 -11.07 1 28.86 295 GLU A O 1
ATOM 2344 N N . THR A 1 296 ? -63.562 -37.375 -10.172 1 30.95 296 THR A N 1
ATOM 2345 C CA . THR A 1 296 ? -64.25 -38.594 -9.805 1 30.95 296 THR A CA 1
ATOM 2346 C C . THR A 1 296 ? -64.5 -39.469 -11.031 1 30.95 296 THR A C 1
ATOM 2348 O O . THR A 1 296 ? -65.312 -39.094 -11.898 1 30.95 296 THR A O 1
ATOM 2351 N N . VAL A 1 297 ? -63.469 -40.062 -11.695 1 29.02 297 VAL A N 1
ATOM 2352 C CA . VAL A 1 297 ? -63.625 -41 -12.805 1 29.02 297 VAL A CA 1
ATOM 2353 C C . VAL A 1 297 ? -64.688 -42.031 -12.461 1 29.02 297 VAL A C 1
ATOM 2355 O O . VAL A 1 297 ? -64.5 -42.812 -11.508 1 29.02 297 VAL A O 1
ATOM 2358 N N . GLU A 1 298 ? -66 -41.688 -12.586 1 26.98 298 GLU A N 1
ATOM 2359 C CA . GLU A 1 298 ? -67.125 -42.625 -12.492 1 26.98 298 GLU A CA 1
ATOM 2360 C C . GLU A 1 298 ? -66.875 -43.875 -13.336 1 26.98 298 GLU A C 1
ATOM 2362 O O . GLU A 1 298 ? -66.562 -43.781 -14.531 1 26.98 298 GLU A O 1
ATOM 2367 N N . ALA A 1 299 ? -66.438 -44.969 -12.711 1 31.56 299 ALA A N 1
ATOM 2368 C CA . ALA A 1 299 ? -66.25 -46.344 -13.211 1 31.56 299 ALA A CA 1
ATOM 2369 C C . ALA A 1 299 ? -67.5 -46.781 -14.016 1 31.56 299 ALA A C 1
ATOM 2371 O O . ALA A 1 299 ? -68.562 -46.938 -13.461 1 31.56 299 ALA A O 1
ATOM 2372 N N . GLU A 1 300 ? -67.688 -46.219 -15.25 1 26.59 300 GLU A N 1
ATOM 2373 C CA . GLU A 1 300 ? -68.812 -46.719 -16.047 1 26.59 300 GLU A CA 1
ATOM 2374 C C . GLU A 1 300 ? -68.75 -48.25 -16.219 1 26.59 300 GLU A C 1
ATOM 2376 O O . GLU A 1 300 ? -67.688 -48.781 -16.641 1 26.59 300 GLU A O 1
ATOM 2381 N N . VAL A 1 301 ? -69.562 -49 -15.461 1 29.48 301 VAL A N 1
ATOM 2382 C CA . VAL A 1 301 ? -69.938 -50.406 -15.422 1 29.48 301 VAL A CA 1
ATOM 2383 C C . VAL A 1 301 ? -70.312 -50.906 -16.828 1 29.48 301 VAL A C 1
ATOM 2385 O O . VAL A 1 301 ? -71.312 -50.469 -17.375 1 29.48 301 VAL A O 1
ATOM 2388 N N . VAL A 1 302 ? -69.375 -51.031 -17.734 1 28.47 302 VAL A N 1
ATOM 2389 C CA . VAL A 1 302 ? -69.625 -51.562 -19.078 1 28.47 302 VAL A CA 1
ATOM 2390 C C . VAL A 1 302 ? -70.25 -52.938 -18.953 1 28.47 302 VAL A C 1
ATOM 2392 O O . VAL A 1 302 ? -69.812 -53.812 -18.25 1 28.47 302 VAL A O 1
ATOM 2395 N N . GLU A 1 303 ? -71.562 -52.969 -19.156 1 30.27 303 GLU A N 1
ATOM 2396 C CA . GLU A 1 303 ? -72.5 -54.094 -19.234 1 30.27 303 GLU A CA 1
ATOM 2397 C C . GLU A 1 303 ? -72 -55.188 -20.172 1 30.27 303 GLU A C 1
ATOM 2399 O O . GLU A 1 303 ? -71.375 -54.906 -21.172 1 30.27 303 GLU A O 1
ATOM 2404 N N . PRO A 1 304 ? -72.062 -56.469 -19.688 1 31.95 304 PRO A N 1
ATOM 2405 C CA . PRO A 1 304 ? -71.562 -57.719 -20.266 1 31.95 304 PRO A CA 1
ATOM 2406 C C . PRO A 1 304 ? -72.188 -58.031 -21.641 1 31.95 304 PRO A C 1
ATOM 2408 O O . PRO A 1 304 ? -73.438 -58 -21.781 1 31.95 304 PRO A O 1
ATOM 2411 N N . VAL A 1 305 ? -71.688 -57.438 -22.766 1 29.8 305 VAL A N 1
ATOM 2412 C CA . VAL A 1 305 ? -72.312 -57.719 -24.078 1 29.8 305 VAL A CA 1
ATOM 2413 C C . VAL A 1 305 ? -72.375 -59.25 -24.266 1 29.8 305 VAL A C 1
ATOM 2415 O O . VAL A 1 305 ? -71.438 -59.969 -23.969 1 29.8 305 VAL A O 1
ATOM 2418 N N . GLU A 1 306 ? -73.625 -59.719 -24.297 1 29.19 306 GLU A N 1
ATOM 2419 C CA . GLU A 1 306 ? -74.188 -61.031 -24.609 1 29.19 306 GLU A CA 1
ATOM 2420 C C . GLU A 1 306 ? -73.625 -61.625 -25.875 1 29.19 306 GLU A C 1
ATOM 2422 O O . GLU A 1 306 ? -73.312 -60.906 -26.828 1 29.19 306 GLU A O 1
ATOM 2427 N N . ALA A 1 307 ? -73.125 -62.875 -25.797 1 33.91 307 ALA A N 1
ATOM 2428 C CA . ALA A 1 307 ? -72.5 -63.906 -26.625 1 33.91 307 ALA A CA 1
ATOM 2429 C C . ALA A 1 307 ? -73.312 -64.25 -27.844 1 33.91 307 ALA A C 1
ATOM 2431 O O . ALA A 1 307 ? -74.062 -65.188 -27.844 1 33.91 307 ALA A O 1
ATOM 2432 N N . GLY A 1 308 ? -74.125 -63.188 -28.422 1 25.58 308 GLY A N 1
ATOM 2433 C CA . GLY A 1 308 ? -75.062 -63.688 -29.406 1 25.58 308 GLY A CA 1
ATOM 2434 C C . GLY A 1 308 ? -74.438 -64.688 -30.375 1 25.58 308 GLY A C 1
ATOM 2435 O O . GLY A 1 308 ? -73.188 -64.75 -30.5 1 25.58 308 GLY A O 1
ATOM 2436 N N . SER A 1 309 ? -75.312 -65.625 -31 1 30.23 309 SER A N 1
ATOM 2437 C CA . SER A 1 309 ? -75.5 -66.812 -31.781 1 30.23 309 SER A CA 1
ATOM 2438 C C . SER A 1 309 ? -74.875 -66.688 -33.156 1 30.23 309 SER A C 1
ATOM 2440 O O . SER A 1 309 ? -75.062 -67.562 -34 1 30.23 309 SER A O 1
ATOM 2442 N N . GLN A 1 310 ? -74.312 -65.5 -33.625 1 23.67 310 GLN A N 1
ATOM 2443 C CA . GLN A 1 310 ? -74.438 -65.438 -35.062 1 23.67 310 GLN A CA 1
ATOM 2444 C C . GLN A 1 310 ? -73.812 -66.688 -35.719 1 23.67 310 GLN A C 1
ATOM 2446 O O . GLN A 1 310 ? -72.75 -67.125 -35.25 1 23.67 310 GLN A O 1
ATOM 2451 N N . LYS A 1 311 ? -74.312 -66.812 -37.094 1 24.2 311 LYS A N 1
ATOM 2452 C CA . LYS A 1 311 ? -73.938 -67.562 -38.312 1 24.2 311 LYS A CA 1
ATOM 2453 C C . LYS A 1 311 ? -72.5 -67.312 -38.688 1 24.2 311 LYS A C 1
ATOM 2455 O O . LYS A 1 311 ? -72 -66.188 -38.562 1 24.2 311 LYS A O 1
ATOM 2460 N N . MET B 1 1 ? 37.031 -25.922 -2.227 1 44.09 1 MET B N 1
ATOM 2461 C CA . MET B 1 1 ? 36.906 -25.516 -0.827 1 44.09 1 MET B CA 1
ATOM 2462 C C . MET B 1 1 ? 35.469 -25.172 -0.489 1 44.09 1 MET B C 1
ATOM 2464 O O . MET B 1 1 ? 34.938 -25.625 0.521 1 44.09 1 MET B O 1
ATOM 2468 N N . ILE B 1 2 ? 34.875 -24.406 -1.438 1 50.53 2 ILE B N 1
ATOM 2469 C CA . ILE B 1 2 ? 33.562 -23.891 -1.157 1 50.53 2 ILE B CA 1
ATOM 2470 C C . ILE B 1 2 ? 32.562 -25.031 -1.142 1 50.53 2 ILE B C 1
ATOM 2472 O O . ILE B 1 2 ? 31.703 -25.109 -0.254 1 50.53 2 ILE B O 1
ATOM 2476 N N . LEU B 1 3 ? 32.812 -25.922 -2.113 1 51.75 3 LEU B N 1
ATOM 2477 C CA . LEU B 1 3 ? 31.922 -27.078 -2.207 1 51.75 3 LEU B CA 1
ATOM 2478 C C . LEU B 1 3 ? 32.062 -27.984 -0.984 1 51.75 3 LEU B C 1
ATOM 2480 O O . LEU B 1 3 ? 31.078 -28.531 -0.489 1 51.75 3 LEU B O 1
ATOM 2484 N N . GLY B 1 4 ? 33.312 -28.109 -0.59 1 50.97 4 GLY B N 1
ATOM 2485 C CA . GLY B 1 4 ? 33.562 -28.922 0.583 1 50.97 4 GLY B CA 1
ATOM 2486 C C . GLY B 1 4 ? 32.906 -28.391 1.845 1 50.97 4 GLY B C 1
ATOM 2487 O O . GLY B 1 4 ? 32.469 -29.156 2.693 1 50.97 4 GLY B O 1
ATOM 2488 N N . ILE B 1 5 ? 32.938 -27.172 2.037 1 51.47 5 ILE B N 1
ATOM 2489 C CA . ILE B 1 5 ? 32.344 -26.531 3.209 1 51.47 5 ILE B CA 1
ATOM 2490 C C . ILE B 1 5 ? 30.812 -26.656 3.146 1 51.47 5 ILE B C 1
ATOM 2492 O O . ILE B 1 5 ? 30.156 -26.828 4.176 1 51.47 5 ILE B O 1
ATOM 2496 N N . SER B 1 6 ? 30.312 -26.484 1.972 1 53.03 6 SER B N 1
ATOM 2497 C CA . SER B 1 6 ? 28.859 -26.547 1.782 1 53.03 6 SER B CA 1
ATOM 2498 C C . SER B 1 6 ? 28.297 -27.906 2.16 1 53.03 6 SER B C 1
ATOM 2500 O O . SER B 1 6 ? 27.156 -28.016 2.592 1 53.03 6 SER B O 1
ATOM 2502 N N . MET B 1 7 ? 29.188 -28.875 1.805 1 50.44 7 MET B N 1
ATOM 2503 C CA . MET B 1 7 ? 28.797 -30.25 2.084 1 50.44 7 MET B CA 1
ATOM 2504 C C . MET B 1 7 ? 29.094 -30.625 3.535 1 50.44 7 MET B C 1
ATOM 2506 O O . MET B 1 7 ? 28.922 -31.766 3.941 1 50.44 7 MET B O 1
ATOM 2510 N N . SER B 1 8 ? 29.797 -29.734 4.117 1 51.09 8 SER B N 1
ATOM 2511 C CA . SER B 1 8 ? 30.141 -30.188 5.465 1 51.09 8 SER B CA 1
ATOM 2512 C C . SER B 1 8 ? 28.875 -30.406 6.312 1 51.09 8 SER B C 1
ATOM 2514 O O . SER B 1 8 ? 27.859 -29.734 6.105 1 51.09 8 SER B O 1
ATOM 2516 N N . GLU B 1 9 ? 28.641 -31.516 6.816 1 55.62 9 GLU B N 1
ATOM 2517 C CA . GLU B 1 9 ? 27.609 -32.125 7.648 1 55.62 9 GLU B CA 1
ATOM 2518 C C . GLU B 1 9 ? 27.188 -31.203 8.781 1 55.62 9 GLU B C 1
ATOM 2520 O O . GLU B 1 9 ? 26.156 -31.422 9.422 1 55.62 9 GLU B O 1
ATOM 2525 N N . ASN B 1 10 ? 27.938 -30.125 9 1 65.44 10 ASN B N 1
ATOM 2526 C CA . ASN B 1 10 ? 27.547 -29.359 10.18 1 65.44 10 ASN B CA 1
ATOM 2527 C C . ASN B 1 10 ? 26.719 -28.125 9.797 1 65.44 10 ASN B C 1
ATOM 2529 O O . ASN B 1 10 ? 27.234 -27.188 9.195 1 65.44 10 ASN B O 1
ATOM 2533 N N . LYS B 1 11 ? 25.453 -28.234 9.961 1 74.81 11 LYS B N 1
ATOM 2534 C CA . LYS B 1 11 ? 24.438 -27.219 9.695 1 74.81 11 LYS B CA 1
ATOM 2535 C C . LYS B 1 11 ? 24.859 -25.859 10.242 1 74.81 11 LYS B C 1
ATOM 2537 O O . LYS B 1 11 ? 24.688 -24.828 9.586 1 74.81 11 LYS B O 1
ATOM 2542 N N . ASP B 1 12 ? 25.531 -25.859 11.281 1 79.31 12 ASP B N 1
ATOM 2543 C CA . ASP B 1 12 ? 25.922 -24.609 11.938 1 79.31 12 ASP B CA 1
ATOM 2544 C C . ASP B 1 12 ? 27 -23.875 11.141 1 79.31 12 ASP B C 1
ATOM 2546 O O . ASP B 1 12 ? 26.969 -22.656 11.031 1 79.31 12 ASP B O 1
ATOM 2550 N N . ASP B 1 13 ? 27.812 -24.656 10.625 1 79.25 13 ASP B N 1
ATOM 2551 C CA . ASP B 1 13 ? 28.891 -24.062 9.852 1 79.25 13 ASP B CA 1
ATOM 2552 C C . ASP B 1 13 ? 28.375 -23.453 8.555 1 79.25 13 ASP B C 1
ATOM 2554 O O . ASP B 1 13 ? 28.812 -22.375 8.148 1 79.25 13 ASP B O 1
ATOM 2558 N N . TYR B 1 14 ? 27.469 -24.078 8.055 1 84.81 14 TYR B N 1
ATOM 2559 C CA . TYR B 1 14 ? 26.938 -23.562 6.805 1 84.81 14 TYR B CA 1
ATOM 2560 C C . TYR B 1 14 ? 26.141 -22.297 7.039 1 84.81 14 TYR B C 1
ATOM 2562 O O . TYR B 1 14 ? 26.172 -21.375 6.223 1 84.81 14 TYR B O 1
ATOM 2570 N N . ASP B 1 15 ? 25.5 -22.344 8.125 1 83.94 15 ASP B N 1
ATOM 2571 C CA . ASP B 1 15 ? 24.719 -21.156 8.453 1 83.94 15 ASP B CA 1
ATOM 2572 C C . ASP B 1 15 ? 25.609 -19.922 8.539 1 83.94 15 ASP B C 1
ATOM 2574 O O . ASP B 1 15 ? 25.25 -18.844 8.062 1 83.94 15 ASP B O 1
ATOM 2578 N N . ARG B 1 16 ? 26.703 -20.109 9.125 1 82.62 16 ARG B N 1
ATOM 2579 C CA . ARG B 1 16 ? 27.656 -19.016 9.234 1 82.62 16 ARG B CA 1
ATOM 2580 C C . ARG B 1 16 ? 28.203 -18.625 7.859 1 82.62 16 ARG B C 1
ATOM 2582 O O . ARG B 1 16 ? 28.375 -17.438 7.566 1 82.62 16 ARG B O 1
ATOM 2589 N N . PHE B 1 17 ? 28.469 -19.703 7.168 1 86 17 PHE B N 1
ATOM 2590 C CA . PHE B 1 17 ? 28.938 -19.484 5.805 1 86 17 PHE B CA 1
ATOM 2591 C C . PHE B 1 17 ? 27.922 -18.672 5.008 1 86 17 PHE B C 1
ATOM 2593 O O . PHE B 1 17 ? 28.266 -17.703 4.344 1 86 17 PHE B O 1
ATOM 2600 N N . TRP B 1 18 ? 26.734 -19.016 5.09 1 87.31 18 TRP B N 1
ATOM 2601 C CA . TRP B 1 18 ? 25.656 -18.391 4.332 1 87.31 18 TRP B CA 1
ATOM 2602 C C . TRP B 1 18 ? 25.469 -16.938 4.754 1 87.31 18 TRP B C 1
ATOM 2604 O O . TRP B 1 18 ? 25.266 -16.062 3.912 1 87.31 18 TRP B O 1
ATOM 2614 N N . GLU B 1 19 ? 25.547 -16.719 5.934 1 84.81 19 GLU B N 1
ATOM 2615 C CA . GLU B 1 19 ? 25.391 -15.359 6.457 1 84.81 19 GLU B CA 1
ATOM 2616 C C . GLU B 1 19 ? 26.438 -14.422 5.875 1 84.81 19 GLU B C 1
ATOM 2618 O O . GLU B 1 19 ? 26.156 -13.258 5.598 1 84.81 19 GLU B O 1
ATOM 2623 N N . ASN B 1 20 ? 27.578 -15.031 5.574 1 85.25 20 ASN B N 1
ATOM 2624 C CA . ASN B 1 20 ? 28.688 -14.203 5.129 1 85.25 20 ASN B CA 1
ATOM 2625 C C . ASN B 1 20 ? 28.766 -14.125 3.607 1 85.25 20 ASN B C 1
ATOM 2627 O O . ASN B 1 20 ? 29.109 -13.086 3.051 1 85.25 20 ASN B O 1
ATOM 2631 N N . PHE B 1 21 ? 28.375 -15.242 3.02 1 87.19 21 PHE B N 1
ATOM 2632 C CA . PHE B 1 21 ? 28.688 -15.305 1.596 1 87.19 21 PHE B CA 1
ATOM 2633 C C . PHE B 1 21 ? 27.422 -15.453 0.771 1 87.19 21 PHE B C 1
ATOM 2635 O O . PHE B 1 21 ? 27.469 -15.469 -0.461 1 87.19 21 PHE B O 1
ATOM 2642 N N . GLY B 1 22 ? 26.344 -15.602 1.394 1 87.69 22 GLY B N 1
ATOM 2643 C CA . GLY B 1 22 ? 25.094 -15.812 0.693 1 87.69 22 GLY B CA 1
ATOM 2644 C C . GLY B 1 22 ? 24.828 -14.789 -0.396 1 87.69 22 GLY B C 1
ATOM 2645 O O . GLY B 1 22 ? 24.484 -15.148 -1.524 1 87.69 22 GLY B O 1
ATOM 2646 N N . LYS B 1 23 ? 25.047 -13.586 -0.078 1 87.38 23 LYS B N 1
ATOM 2647 C CA . LYS B 1 23 ? 24.828 -12.5 -1.025 1 87.38 23 LYS B CA 1
ATOM 2648 C C . LYS B 1 23 ? 25.781 -12.617 -2.221 1 87.38 23 LYS B C 1
ATOM 2650 O O . LYS B 1 23 ? 25.375 -12.367 -3.359 1 87.38 23 LYS B O 1
ATOM 2655 N N . HIS B 1 24 ? 26.938 -13.016 -1.92 1 86.62 24 HIS B N 1
ATOM 2656 C CA . HIS B 1 24 ? 27.922 -13.164 -2.979 1 86.62 24 HIS B CA 1
ATOM 2657 C C . HIS B 1 24 ? 27.594 -14.336 -3.891 1 86.62 24 HIS B C 1
ATOM 2659 O O . HIS B 1 24 ? 27.797 -14.266 -5.105 1 86.62 24 HIS B O 1
ATOM 2665 N N . LEU B 1 25 ? 27.172 -15.344 -3.295 1 89.19 25 LEU B N 1
ATOM 2666 C CA . LEU B 1 25 ? 26.766 -16.5 -4.082 1 89.19 25 LEU B CA 1
ATOM 2667 C C . LEU B 1 25 ? 25.625 -16.141 -5.035 1 89.19 25 LEU B C 1
ATOM 2669 O O . LEU B 1 25 ? 25.641 -16.547 -6.199 1 89.19 25 LEU B O 1
ATOM 2673 N N . LYS B 1 26 ? 24.703 -15.461 -4.551 1 89.44 26 LYS B N 1
ATOM 2674 C CA . LYS B 1 26 ? 23.594 -15.023 -5.379 1 89.44 26 LYS B CA 1
ATOM 2675 C C . LYS B 1 26 ? 24.062 -14.125 -6.52 1 89.44 26 LYS B C 1
ATOM 2677 O O . LYS B 1 26 ? 23.578 -14.234 -7.645 1 89.44 26 LYS B O 1
ATOM 2682 N N . LEU B 1 27 ? 24.969 -13.242 -6.227 1 87.75 27 LEU B N 1
ATOM 2683 C CA . LEU B 1 27 ? 25.562 -12.398 -7.258 1 87.75 27 LEU B CA 1
ATOM 2684 C C . LEU B 1 27 ? 26.266 -13.25 -8.32 1 87.75 27 LEU B C 1
ATOM 2686 O O . LEU B 1 27 ? 26.219 -12.922 -9.508 1 87.75 27 LEU B O 1
ATOM 2690 N N . GLY B 1 28 ? 26.875 -14.219 -7.863 1 86.81 28 GLY B N 1
ATOM 2691 C CA . GLY B 1 28 ? 27.516 -15.156 -8.773 1 86.81 28 GLY B CA 1
ATOM 2692 C C . GLY B 1 28 ? 26.547 -15.773 -9.766 1 86.81 28 GLY B C 1
ATOM 2693 O O . GLY B 1 28 ? 26.891 -15.977 -10.93 1 86.81 28 GLY B O 1
ATOM 2694 N N . CYS B 1 29 ? 25.422 -16.078 -9.328 1 88.19 29 CYS B N 1
ATOM 2695 C CA . CYS B 1 29 ? 24.406 -16.656 -10.195 1 88.19 29 CYS B CA 1
ATOM 2696 C C . CYS B 1 29 ? 24.016 -15.68 -11.297 1 88.19 29 CYS B C 1
ATOM 2698 O O . CYS B 1 29 ? 23.531 -16.094 -12.359 1 88.19 29 CYS B O 1
ATOM 2700 N N . ILE B 1 30 ? 24.156 -14.461 -11.055 1 86.12 30 ILE B N 1
ATOM 2701 C CA . ILE B 1 30 ? 23.781 -13.422 -12.008 1 86.12 30 ILE B CA 1
ATOM 2702 C C . ILE B 1 30 ? 24.906 -13.203 -13.008 1 86.12 30 ILE B C 1
ATOM 2704 O O . ILE B 1 30 ? 24.672 -13.062 -14.211 1 86.12 30 ILE B O 1
ATOM 2708 N N . GLU B 1 31 ? 26.109 -13.32 -12.539 1 87.62 31 GLU B N 1
ATOM 2709 C CA . GLU B 1 31 ? 27.25 -12.867 -13.328 1 87.62 31 GLU B CA 1
ATOM 2710 C C . GLU B 1 31 ? 28.016 -14.055 -13.922 1 87.62 31 GLU B C 1
ATOM 2712 O O . GLU B 1 31 ? 28.703 -13.906 -14.938 1 87.62 31 GLU B O 1
ATOM 2717 N N . ASP B 1 32 ? 27.906 -15.156 -13.32 1 87.88 32 ASP B N 1
ATOM 2718 C CA . ASP B 1 32 ? 28.766 -16.297 -13.672 1 87.88 32 ASP B CA 1
ATOM 2719 C C . ASP B 1 32 ? 27.938 -17.484 -14.141 1 87.88 32 ASP B C 1
ATOM 2721 O O . ASP B 1 32 ? 27.828 -18.484 -13.438 1 87.88 32 ASP B O 1
ATOM 2725 N N . ARG B 1 33 ? 27.562 -17.484 -15.375 1 86.44 33 ARG B N 1
ATOM 2726 C CA . ARG B 1 33 ? 26.703 -18.516 -15.938 1 86.44 33 ARG B CA 1
ATOM 2727 C C . ARG B 1 33 ? 27.422 -19.859 -16.016 1 86.44 33 ARG B C 1
ATOM 2729 O O . ARG B 1 33 ? 26.797 -20.906 -15.852 1 86.44 33 ARG B O 1
ATOM 2736 N N . GLU B 1 34 ? 28.641 -19.828 -16.156 1 89.31 34 GLU B N 1
ATOM 2737 C CA . GLU B 1 34 ? 29.438 -21.031 -16.359 1 89.31 34 GLU B CA 1
ATOM 2738 C C . GLU B 1 34 ? 29.5 -21.859 -15.078 1 89.31 34 GLU B C 1
ATOM 2740 O O . GLU B 1 34 ? 29.656 -23.094 -15.141 1 89.31 34 GLU B O 1
ATOM 2745 N N . ASN B 1 35 ? 29.359 -21.188 -14 1 89 35 ASN B N 1
ATOM 2746 C CA . ASN B 1 35 ? 29.516 -21.906 -12.742 1 89 35 ASN B CA 1
ATOM 2747 C C . ASN B 1 35 ? 28.172 -22.094 -12.039 1 89 35 ASN B C 1
ATOM 2749 O O . ASN B 1 35 ? 28.125 -22.312 -10.828 1 89 35 ASN B O 1
ATOM 2753 N N . HIS B 1 36 ? 27.172 -22.031 -12.75 1 89.62 36 HIS B N 1
ATOM 2754 C CA . HIS B 1 36 ? 25.844 -22.188 -12.172 1 89.62 36 HIS B CA 1
ATOM 2755 C C . HIS B 1 36 ? 25.719 -23.547 -11.477 1 89.62 36 HIS B C 1
ATOM 2757 O O . HIS B 1 36 ? 25.156 -23.625 -10.375 1 89.62 36 HIS B O 1
ATOM 2763 N N . LYS B 1 37 ? 26.234 -24.5 -12.07 1 88.31 37 LYS B N 1
ATOM 2764 C CA . LYS B 1 37 ? 26.094 -25.859 -11.547 1 88.31 37 LYS B CA 1
ATOM 2765 C C . LYS B 1 37 ? 26.766 -25.984 -10.18 1 88.31 37 LYS B C 1
ATOM 2767 O O . LYS B 1 37 ? 26.312 -26.766 -9.336 1 88.31 37 LYS B O 1
ATOM 2772 N N . ARG B 1 38 ? 27.797 -25.219 -9.984 1 88.44 38 ARG B N 1
ATOM 2773 C CA . ARG B 1 38 ? 28.531 -25.281 -8.727 1 88.44 38 ARG B CA 1
ATOM 2774 C C . ARG B 1 38 ? 27.922 -24.344 -7.688 1 88.44 38 ARG B C 1
ATOM 2776 O O . ARG B 1 38 ? 27.969 -24.625 -6.488 1 88.44 38 ARG B O 1
ATOM 2783 N N . ILE B 1 39 ? 27.328 -23.312 -8.125 1 90.94 39 ILE B N 1
ATOM 2784 C CA . ILE B 1 39 ?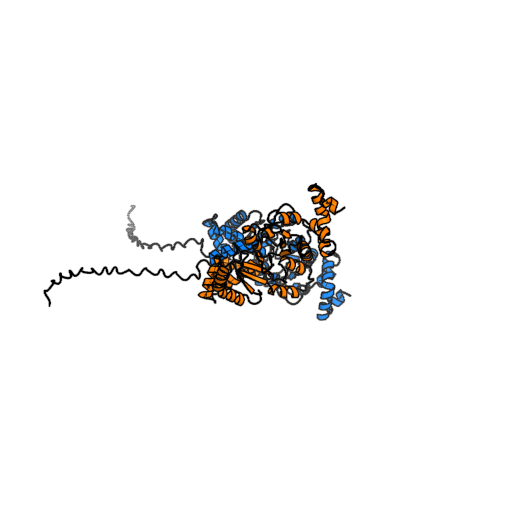 26.859 -22.266 -7.219 1 90.94 39 ILE B CA 1
ATOM 2785 C C . ILE B 1 39 ? 25.438 -22.578 -6.773 1 90.94 39 ILE B C 1
ATOM 2787 O O . ILE B 1 39 ? 25.094 -22.391 -5.605 1 90.94 39 ILE B O 1
ATOM 2791 N N . ALA B 1 40 ? 24.625 -23.094 -7.613 1 91.75 40 ALA B N 1
ATOM 2792 C CA . ALA B 1 40 ? 23.188 -23.25 -7.414 1 91.75 40 ALA B CA 1
ATOM 2793 C C . ALA B 1 40 ? 22.891 -24.125 -6.195 1 91.75 40 ALA B C 1
ATOM 2795 O O . ALA B 1 40 ? 22.047 -23.781 -5.363 1 91.75 40 ALA B O 1
ATOM 2796 N N . PRO B 1 41 ? 23.672 -25.219 -6.031 1 91 41 PRO B N 1
ATOM 2797 C CA . PRO B 1 41 ? 23.391 -26.062 -4.875 1 91 41 PRO B CA 1
ATOM 2798 C C . PRO B 1 41 ? 23.688 -25.391 -3.545 1 91 41 PRO B C 1
ATOM 2800 O O . PRO B 1 41 ? 23.219 -25.844 -2.496 1 91 41 PRO B O 1
ATOM 2803 N N . LEU B 1 42 ? 24.406 -24.375 -3.57 1 90.88 42 LEU B N 1
ATOM 2804 C CA . LEU B 1 42 ? 24.812 -23.703 -2.35 1 90.88 42 LEU B CA 1
ATOM 2805 C C . LEU B 1 42 ? 23.781 -22.656 -1.932 1 90.88 42 LEU B C 1
ATOM 2807 O O . LEU B 1 42 ? 23.812 -22.156 -0.804 1 90.88 42 LEU B O 1
ATOM 2811 N N . LEU B 1 43 ? 22.891 -22.469 -2.758 1 92.88 43 LEU B N 1
ATOM 2812 C CA . LEU B 1 43 ? 21.891 -21.453 -2.461 1 92.88 43 LEU B CA 1
ATOM 2813 C C . LEU B 1 43 ? 20.906 -21.953 -1.415 1 92.88 43 LEU B C 1
ATOM 2815 O O . LEU B 1 43 ? 20.594 -23.156 -1.369 1 92.88 43 LEU B O 1
ATOM 2819 N N . ARG B 1 44 ? 20.469 -21.047 -0.59 1 93.12 44 ARG B N 1
ATOM 2820 C CA . ARG B 1 44 ? 19.484 -21.328 0.443 1 93.12 44 ARG B CA 1
ATOM 2821 C C . ARG B 1 44 ? 18.328 -20.344 0.386 1 93.12 44 ARG B C 1
ATOM 2823 O O . ARG B 1 44 ? 18.531 -19.156 0.119 1 93.12 44 ARG B O 1
ATOM 2830 N N . PHE B 1 45 ? 17.125 -20.938 0.656 1 94.88 45 PHE B N 1
ATOM 2831 C CA . PHE B 1 45 ? 15.922 -20.125 0.612 1 94.88 45 PHE B CA 1
ATOM 2832 C C . PHE B 1 45 ? 14.938 -20.531 1.705 1 94.88 45 PHE B C 1
ATOM 2834 O O . PHE B 1 45 ? 15.023 -21.641 2.23 1 94.88 45 PHE B O 1
ATOM 2841 N N . LEU B 1 46 ? 14.141 -19.562 2.037 1 95.69 46 LEU B N 1
ATOM 2842 C CA . LEU B 1 46 ? 12.938 -19.922 2.789 1 95.69 46 LEU B CA 1
ATOM 2843 C C . LEU B 1 46 ? 11.852 -20.438 1.861 1 95.69 46 LEU B C 1
ATOM 2845 O O . LEU B 1 46 ? 11.906 -20.234 0.647 1 95.69 46 LEU B O 1
ATOM 2849 N N . SER B 1 47 ? 10.906 -21.172 2.408 1 96.69 47 SER B N 1
ATOM 2850 C CA . SER B 1 47 ? 9.836 -21.719 1.587 1 96.69 47 SER B CA 1
ATOM 2851 C C . SER B 1 47 ? 8.516 -21.766 2.355 1 96.69 47 SER B C 1
ATOM 2853 O O . SER B 1 47 ? 8.477 -21.469 3.551 1 96.69 47 SER B O 1
ATOM 2855 N N . SER B 1 48 ? 7.434 -22.094 1.689 1 96.56 48 SER B N 1
ATOM 2856 C CA . SER B 1 48 ? 6.109 -22.188 2.291 1 96.56 48 SER B CA 1
ATOM 2857 C C . SER B 1 48 ? 6.051 -23.312 3.322 1 96.56 48 SER B C 1
ATOM 2859 O O . SER B 1 48 ? 5.203 -23.297 4.215 1 96.56 48 SER B O 1
ATOM 2861 N N . GLN B 1 49 ? 6.871 -24.25 3.27 1 94.94 49 GLN B N 1
ATOM 2862 C CA . GLN B 1 49 ? 6.887 -25.359 4.207 1 94.94 49 GLN B CA 1
ATOM 2863 C C . GLN B 1 49 ? 8.023 -25.219 5.219 1 94.94 49 GLN B C 1
ATOM 2865 O O . GLN B 1 49 ? 8.109 -26 6.172 1 94.94 49 GLN B O 1
ATOM 2870 N N . SER B 1 50 ? 8.906 -24.297 5 1 93.62 50 SER B N 1
ATOM 2871 C CA . SER B 1 50 ? 10.008 -23.984 5.895 1 93.62 50 SER B CA 1
ATOM 2872 C C . SER B 1 50 ? 10.195 -22.484 6.035 1 93.62 50 SER B C 1
ATOM 2874 O O . SER B 1 50 ? 11.148 -21.906 5.496 1 93.62 50 SER B O 1
ATOM 2876 N N . VAL B 1 51 ? 9.453 -21.844 6.887 1 90.88 51 VAL B N 1
ATOM 2877 C CA . VAL B 1 51 ? 9.383 -20.391 6.949 1 90.88 51 VAL B CA 1
ATOM 2878 C C . VAL B 1 51 ? 10.461 -19.859 7.898 1 90.88 51 VAL B C 1
ATOM 2880 O O . VAL B 1 51 ? 10.805 -18.672 7.852 1 90.88 51 VAL B O 1
ATOM 2883 N N . ASP B 1 52 ? 11.008 -20.703 8.68 1 91.12 52 ASP B N 1
ATOM 2884 C CA . ASP B 1 52 ? 11.961 -20.25 9.695 1 91.12 52 ASP B CA 1
ATOM 2885 C C . ASP B 1 52 ? 13.352 -20.844 9.43 1 91.12 52 ASP B C 1
ATOM 2887 O O . ASP B 1 52 ? 14.312 -20.484 10.109 1 91.12 52 ASP B O 1
ATOM 2891 N N . GLU B 1 53 ? 13.398 -21.766 8.547 1 91.44 53 GLU B N 1
ATOM 2892 C CA . GLU B 1 53 ? 14.664 -22.422 8.242 1 91.44 53 GLU B CA 1
ATOM 2893 C C . GLU B 1 53 ? 14.961 -22.375 6.746 1 91.44 53 GLU B C 1
ATOM 2895 O O . GLU B 1 53 ? 14.062 -22.609 5.93 1 91.44 53 GLU B O 1
ATOM 2900 N N . LEU B 1 54 ? 16.156 -22.203 6.477 1 92.62 54 LEU B N 1
ATOM 2901 C CA . LEU B 1 54 ? 16.594 -22.141 5.082 1 92.62 54 LEU B CA 1
ATOM 2902 C C . LEU B 1 54 ? 16.75 -23.547 4.512 1 92.62 54 LEU B C 1
ATOM 2904 O O . LEU B 1 54 ? 17.234 -24.453 5.203 1 92.62 54 LEU B O 1
ATOM 2908 N N . ILE B 1 55 ? 16.375 -23.719 3.299 1 93.38 55 ILE B N 1
ATOM 2909 C CA . ILE B 1 55 ? 16.531 -25 2.637 1 93.38 55 ILE B CA 1
ATOM 2910 C C . ILE B 1 55 ? 17.312 -24.828 1.344 1 93.38 55 ILE B C 1
ATOM 2912 O O . ILE B 1 55 ? 17.344 -23.75 0.766 1 93.38 55 ILE B O 1
ATOM 2916 N N . SER B 1 56 ? 17.922 -25.922 0.936 1 93.44 56 SER B N 1
ATOM 2917 C CA . SER B 1 56 ? 18.641 -25.938 -0.332 1 93.44 56 SER B CA 1
ATOM 2918 C C . SER B 1 56 ? 17.719 -26.297 -1.489 1 93.44 56 SER B C 1
ATOM 2920 O O . SER B 1 56 ? 16.594 -26.766 -1.272 1 93.44 56 SER B O 1
ATOM 2922 N N . LEU B 1 57 ? 18.234 -26.016 -2.666 1 95.19 57 LEU B N 1
ATOM 2923 C CA . LEU B 1 57 ? 17.484 -26.422 -3.846 1 95.19 57 LEU B CA 1
ATOM 2924 C C . LEU B 1 57 ? 17.375 -27.953 -3.92 1 95.19 57 LEU B C 1
ATOM 2926 O O . LEU B 1 57 ? 16.359 -28.484 -4.367 1 95.19 57 LEU B O 1
ATOM 2930 N N . ASP B 1 58 ? 18.391 -28.625 -3.467 1 94.31 58 ASP B N 1
ATOM 2931 C CA . ASP B 1 58 ? 18.359 -30.078 -3.422 1 94.31 58 ASP B CA 1
ATOM 2932 C C . ASP B 1 58 ? 17.234 -30.578 -2.506 1 94.31 58 ASP B C 1
ATOM 2934 O O . ASP B 1 58 ? 16.5 -31.484 -2.865 1 94.31 58 ASP B O 1
ATOM 2938 N N . GLU B 1 59 ? 17.203 -30 -1.403 1 94.25 59 GLU B N 1
ATOM 2939 C CA . GLU B 1 59 ? 16.156 -30.359 -0.459 1 94.25 59 GLU B CA 1
ATOM 2940 C C . GLU B 1 59 ? 14.766 -30.094 -1.051 1 94.25 59 GLU B C 1
ATOM 2942 O O . GLU B 1 59 ? 13.852 -30.906 -0.883 1 94.25 59 GLU B O 1
ATOM 2947 N N . TYR B 1 60 ? 14.586 -29.016 -1.717 1 96.75 60 TYR B N 1
ATOM 2948 C CA . TYR B 1 60 ? 13.328 -28.719 -2.385 1 96.75 60 TYR B CA 1
ATOM 2949 C C . TYR B 1 60 ? 12.961 -29.812 -3.385 1 96.75 60 TYR B C 1
ATOM 2951 O O . TYR B 1 60 ? 11.844 -30.312 -3.377 1 96.75 60 TYR B O 1
ATOM 2959 N N . VAL B 1 61 ? 13.891 -30.141 -4.223 1 95.69 61 VAL B N 1
ATOM 2960 C CA . VAL B 1 61 ? 13.656 -31.109 -5.281 1 95.69 61 VAL B CA 1
ATOM 2961 C C . VAL B 1 61 ? 13.305 -32.469 -4.672 1 95.69 61 VAL B C 1
ATOM 2963 O O . VAL B 1 61 ? 12.461 -33.188 -5.199 1 95.69 61 VAL B O 1
ATOM 2966 N N . GLU B 1 62 ? 13.906 -32.719 -3.578 1 94.19 62 GLU B N 1
ATOM 2967 C CA . GLU B 1 62 ? 13.625 -33.969 -2.891 1 94.19 62 GLU B CA 1
ATOM 2968 C C . GLU B 1 62 ? 12.203 -34 -2.328 1 94.19 62 GLU B C 1
ATOM 2970 O O . GLU B 1 62 ? 11.594 -35.062 -2.199 1 94.19 62 GLU B O 1
ATOM 2975 N N . ASN B 1 63 ? 11.688 -32.906 -1.973 1 93.69 63 ASN B N 1
ATOM 2976 C CA . ASN B 1 63 ? 10.367 -32.781 -1.349 1 93.69 63 ASN B CA 1
ATOM 2977 C C . ASN B 1 63 ? 9.273 -32.594 -2.389 1 93.69 63 ASN B C 1
ATOM 2979 O O . ASN B 1 63 ? 8.086 -32.531 -2.045 1 93.69 63 ASN B O 1
ATOM 2983 N N . MET B 1 64 ? 9.594 -32.469 -3.609 1 94.12 64 MET B N 1
ATOM 2984 C CA . MET B 1 64 ? 8.617 -32.25 -4.672 1 94.12 64 MET B CA 1
ATOM 2985 C C . MET B 1 64 ? 7.648 -33.438 -4.777 1 94.12 64 MET B C 1
ATOM 2987 O O . MET B 1 64 ? 8.031 -34.594 -4.543 1 94.12 64 MET B O 1
ATOM 2991 N N . LYS B 1 65 ? 6.484 -33.125 -5.145 1 91.94 65 LYS B N 1
ATOM 2992 C CA . LYS B 1 65 ? 5.52 -34.188 -5.453 1 91.94 65 LYS B CA 1
ATOM 2993 C C . LYS B 1 65 ? 5.879 -34.906 -6.758 1 91.94 65 LYS B C 1
ATOM 2995 O O . LYS B 1 65 ? 6.484 -34.312 -7.648 1 91.94 65 LYS B O 1
ATOM 3000 N N . PRO B 1 66 ? 5.426 -36.125 -6.871 1 89.5 66 PRO B N 1
ATOM 3001 C CA . PRO B 1 66 ? 5.777 -36.906 -8.062 1 89.5 66 PRO B CA 1
ATOM 3002 C C . PRO B 1 66 ? 5.281 -36.25 -9.352 1 89.5 66 PRO B C 1
ATOM 3004 O O . PRO B 1 66 ? 5.965 -36.312 -10.383 1 89.5 66 PRO B O 1
ATOM 3007 N N . GLU B 1 67 ? 4.16 -35.625 -9.289 1 86.88 67 GLU B N 1
ATOM 3008 C CA . GLU B 1 67 ? 3.568 -35.062 -10.5 1 86.88 67 GLU B CA 1
ATOM 3009 C C . GLU B 1 67 ? 4.086 -33.625 -10.758 1 86.88 67 GLU B C 1
ATOM 3011 O O . GLU B 1 67 ? 3.812 -33.062 -11.812 1 86.88 67 GLU B O 1
ATOM 3016 N N . GLN B 1 68 ? 4.875 -33.156 -9.883 1 91.38 68 GLN B N 1
ATOM 3017 C CA . GLN B 1 68 ? 5.367 -31.781 -10 1 91.38 68 GLN B CA 1
ATOM 3018 C C . GLN B 1 68 ? 6.527 -31.688 -10.984 1 91.38 68 GLN B C 1
ATOM 3020 O O . GLN B 1 68 ? 7.484 -32.469 -10.891 1 91.38 68 GLN B O 1
ATOM 3025 N N . LYS B 1 69 ? 6.445 -30.703 -11.922 1 89.81 69 LYS B N 1
ATOM 3026 C CA . LYS B 1 69 ? 7.465 -30.594 -12.961 1 89.81 69 LYS B CA 1
ATOM 3027 C C . LYS B 1 69 ? 8.336 -29.359 -12.742 1 89.81 69 LYS B C 1
ATOM 3029 O O . LYS B 1 69 ? 9.484 -29.312 -13.195 1 89.81 69 LYS B O 1
ATOM 3034 N N . ASP B 1 70 ? 7.77 -28.422 -12.055 1 94.62 70 ASP B N 1
ATOM 3035 C CA . ASP B 1 70 ? 8.453 -27.141 -11.945 1 94.62 70 ASP B CA 1
ATOM 3036 C C . ASP B 1 70 ? 8.766 -26.812 -10.484 1 94.62 70 ASP B C 1
ATOM 3038 O O . ASP B 1 70 ? 8.148 -27.359 -9.578 1 94.62 70 ASP B O 1
ATOM 3042 N N . ILE B 1 71 ? 9.797 -25.953 -10.344 1 96.62 71 ILE B N 1
ATOM 3043 C CA . ILE B 1 71 ? 10.102 -25.359 -9.047 1 96.62 71 I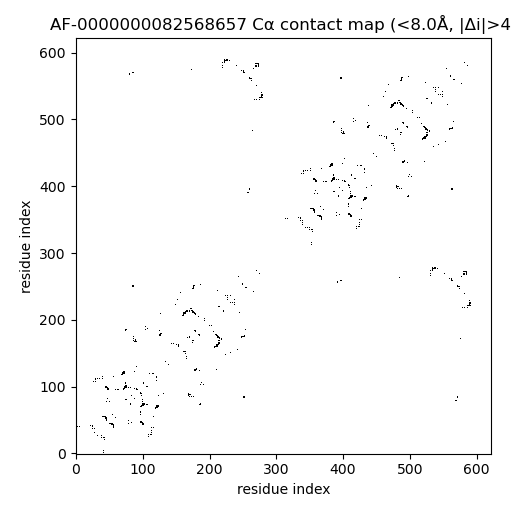LE B CA 1
ATOM 3044 C C . ILE B 1 71 ? 9.398 -24 -8.922 1 96.62 71 ILE B C 1
ATOM 3046 O O . ILE B 1 71 ? 9.68 -23.078 -9.68 1 96.62 71 ILE B O 1
ATOM 3050 N N . TYR B 1 72 ? 8.492 -23.953 -7.961 1 96.88 72 TYR B N 1
ATOM 3051 C CA . TYR B 1 72 ? 7.68 -22.75 -7.812 1 96.88 72 TYR B CA 1
ATOM 3052 C C . TYR B 1 72 ? 8.344 -21.75 -6.855 1 96.88 72 TYR B C 1
ATOM 3054 O O . TYR B 1 72 ? 8.914 -22.156 -5.84 1 96.88 72 TYR B O 1
ATOM 3062 N N . TYR B 1 73 ? 8.258 -20.453 -7.223 1 96.69 73 TYR B N 1
ATOM 3063 C CA . TYR B 1 73 ? 8.805 -19.438 -6.328 1 96.69 73 TYR B CA 1
ATOM 3064 C C . TYR B 1 73 ? 7.965 -18.172 -6.367 1 96.69 73 TYR B C 1
ATOM 3066 O O . TYR B 1 73 ? 7.125 -18 -7.254 1 96.69 73 TYR B O 1
ATOM 3074 N N . MET B 1 74 ? 8.172 -17.359 -5.375 1 95.12 74 MET B N 1
ATOM 3075 C CA . MET B 1 74 ? 7.555 -16.047 -5.312 1 95.12 74 MET B CA 1
ATOM 3076 C C . MET B 1 74 ? 8.477 -15.047 -4.621 1 95.12 74 MET B C 1
ATOM 3078 O O . MET B 1 74 ? 9.062 -15.352 -3.58 1 95.12 74 MET B O 1
ATOM 3082 N N . ALA B 1 75 ? 8.609 -13.945 -5.27 1 94.56 75 ALA B N 1
ATOM 3083 C CA . ALA B 1 75 ? 9.383 -12.859 -4.664 1 94.56 75 ALA B CA 1
ATOM 3084 C C . ALA B 1 75 ? 8.484 -11.922 -3.873 1 94.56 75 ALA B C 1
ATOM 3086 O O . ALA B 1 75 ? 7.395 -11.562 -4.332 1 94.56 75 ALA B O 1
ATOM 3087 N N . ALA B 1 76 ? 8.898 -11.57 -2.691 1 91.38 76 ALA B N 1
ATOM 3088 C CA . ALA B 1 76 ? 8.148 -10.664 -1.829 1 91.38 76 ALA B CA 1
ATOM 3089 C C . ALA B 1 76 ? 9.078 -9.836 -0.948 1 91.38 76 ALA B C 1
ATOM 3091 O O . ALA B 1 76 ? 10.289 -10.086 -0.91 1 91.38 76 ALA B O 1
ATOM 3092 N N . ASP B 1 77 ? 8.477 -8.844 -0.262 1 86.81 77 ASP B N 1
ATOM 3093 C CA . ASP B 1 77 ? 9.281 -7.949 0.569 1 86.81 77 ASP B CA 1
ATOM 3094 C C . ASP B 1 77 ? 9.57 -8.586 1.929 1 86.81 77 ASP B C 1
ATOM 3096 O O . ASP B 1 77 ? 10.469 -8.141 2.645 1 86.81 77 ASP B O 1
ATOM 3100 N N . SER B 1 78 ? 8.773 -9.57 2.275 1 89.25 78 SER B N 1
ATOM 3101 C CA . SER B 1 78 ? 8.953 -10.242 3.557 1 89.25 78 SER B CA 1
ATOM 3102 C C . SER B 1 78 ? 8.375 -11.656 3.518 1 89.25 78 SER B C 1
ATOM 3104 O O . SER B 1 78 ? 7.59 -11.984 2.623 1 89.25 78 SER B O 1
ATOM 3106 N N . VAL B 1 79 ? 8.781 -12.414 4.52 1 92.12 79 VAL B N 1
ATOM 3107 C CA . VAL B 1 79 ? 8.242 -13.766 4.637 1 92.12 79 VAL B CA 1
ATOM 3108 C C . VAL B 1 79 ? 6.75 -13.703 4.945 1 92.12 79 VAL B C 1
ATOM 3110 O O . VAL B 1 79 ? 5.969 -14.484 4.41 1 92.12 79 VAL B O 1
ATOM 3113 N N . THR B 1 80 ? 6.422 -12.711 5.742 1 91.56 80 THR B N 1
ATOM 3114 C CA . THR B 1 80 ? 5.02 -12.539 6.102 1 91.56 80 THR B CA 1
ATOM 3115 C C . THR B 1 80 ? 4.18 -12.242 4.863 1 91.56 80 THR B C 1
ATOM 3117 O O . THR B 1 80 ? 3.127 -12.852 4.656 1 91.56 80 THR B O 1
ATOM 3120 N N . SER B 1 81 ? 4.629 -11.43 4.066 1 91.5 81 SER B N 1
ATOM 3121 C CA . SER B 1 81 ? 3.922 -11.086 2.838 1 91.5 81 SER B CA 1
ATOM 3122 C C . SER B 1 81 ? 3.84 -12.281 1.892 1 91.5 81 SER B C 1
ATOM 3124 O O . SER B 1 81 ? 2.799 -12.523 1.278 1 91.5 81 SER B O 1
ATOM 3126 N N . ALA B 1 82 ? 4.91 -13 1.829 1 93.94 82 ALA B N 1
ATOM 3127 C CA . ALA B 1 82 ? 4.961 -14.156 0.931 1 93.94 82 ALA B CA 1
ATOM 3128 C C . ALA B 1 82 ? 3.992 -15.242 1.383 1 93.94 82 ALA B C 1
ATOM 3130 O O . ALA B 1 82 ? 3.285 -15.828 0.562 1 93.94 82 ALA B O 1
ATOM 3131 N N . ARG B 1 83 ? 3.914 -15.414 2.633 1 94.12 83 ARG B N 1
ATOM 3132 C CA . ARG B 1 83 ? 3.127 -16.5 3.197 1 94.12 83 ARG B CA 1
ATOM 3133 C C . ARG B 1 83 ? 1.633 -16.219 3.076 1 94.12 83 ARG B C 1
ATOM 3135 O O . ARG B 1 83 ? 0.82 -17.141 3.037 1 94.12 83 ARG B O 1
ATOM 3142 N N . ASN B 1 84 ? 1.294 -15.023 2.967 1 93.94 84 ASN B N 1
ATOM 3143 C CA . ASN B 1 84 ? -0.12 -14.664 3.037 1 93.94 84 ASN B CA 1
ATOM 3144 C C . ASN B 1 84 ? -0.661 -14.25 1.672 1 93.94 84 ASN B C 1
ATOM 3146 O O . ASN B 1 84 ? -1.852 -13.961 1.532 1 93.94 84 ASN B O 1
ATOM 3150 N N . THR B 1 85 ? 0.145 -14.297 0.694 1 94.12 85 THR B N 1
ATOM 3151 C CA . THR B 1 85 ? -0.242 -13.805 -0.623 1 94.12 85 THR B CA 1
ATOM 3152 C C . THR B 1 85 ? -1.335 -14.68 -1.229 1 94.12 85 THR B C 1
ATOM 3154 O O . THR B 1 85 ? -1.354 -15.891 -1.018 1 94.12 85 THR B O 1
ATOM 3157 N N . PRO B 1 86 ? -2.188 -14.086 -2.012 1 95.62 86 PRO B N 1
ATOM 3158 C CA . PRO B 1 86 ? -3.252 -14.859 -2.652 1 95.62 86 PRO B CA 1
ATOM 3159 C C . PRO B 1 86 ? -2.721 -15.852 -3.682 1 95.62 86 PRO B C 1
ATOM 3161 O O . PRO B 1 86 ? -3.396 -16.828 -4.008 1 95.62 86 PRO B O 1
ATOM 3164 N N . PHE B 1 87 ? -1.605 -15.672 -4.176 1 95.69 87 PHE B N 1
ATOM 3165 C CA . PHE B 1 87 ? -1.013 -16.531 -5.191 1 95.69 87 PHE B CA 1
ATOM 3166 C C . PHE B 1 87 ? -0.803 -17.938 -4.656 1 95.69 87 PHE B C 1
ATOM 3168 O O . PHE B 1 87 ? -0.708 -18.891 -5.426 1 95.69 87 PHE B O 1
ATOM 3175 N N . LEU B 1 88 ? -0.708 -18.047 -3.41 1 95.75 88 LEU B N 1
ATOM 3176 C CA . LEU B 1 88 ? -0.268 -19.281 -2.764 1 95.75 88 LEU B CA 1
ATOM 3177 C C . LEU B 1 88 ? -1.451 -20.203 -2.482 1 95.75 88 LEU B C 1
ATOM 3179 O O . LEU B 1 88 ? -1.268 -21.391 -2.191 1 95.75 88 LEU B O 1
ATOM 3183 N N . GLU B 1 89 ? -2.65 -19.719 -2.576 1 95.12 89 GLU B N 1
ATOM 3184 C CA . GLU B 1 89 ? -3.836 -20.391 -2.047 1 95.12 89 GLU B CA 1
ATOM 3185 C C . GLU B 1 89 ? -3.984 -21.781 -2.623 1 95.12 89 GLU B C 1
ATOM 3187 O O . GLU B 1 89 ? -3.959 -22.781 -1.883 1 95.12 89 GLU B O 1
ATOM 3192 N N . ARG B 1 90 ? -4.035 -21.922 -3.889 1 93.94 90 ARG B N 1
ATOM 3193 C CA . ARG B 1 90 ? -4.254 -23.219 -4.523 1 93.94 90 ARG B CA 1
ATOM 3194 C C . ARG B 1 90 ? -3.025 -24.109 -4.391 1 93.94 90 ARG B C 1
ATOM 3196 O O . ARG B 1 90 ? -3.146 -25.328 -4.309 1 93.94 90 ARG B O 1
ATOM 3203 N N . LEU B 1 91 ? -1.854 -23.516 -4.406 1 95.38 91 LEU B N 1
ATOM 3204 C CA . LEU B 1 91 ? -0.626 -24.297 -4.254 1 95.38 91 LEU B CA 1
ATOM 3205 C C . LEU B 1 91 ? -0.562 -24.938 -2.873 1 95.38 91 LEU B C 1
ATOM 3207 O O . LEU B 1 91 ? -0.152 -26.094 -2.742 1 95.38 91 LEU B O 1
ATOM 3211 N N . LEU B 1 92 ? -0.958 -24.203 -1.893 1 94.44 92 LEU B N 1
ATOM 3212 C CA . LEU B 1 92 ? -1 -24.75 -0.542 1 94.44 92 LEU B CA 1
ATOM 3213 C C . LEU B 1 92 ? -2.008 -25.891 -0.449 1 94.44 92 LEU B C 1
ATOM 3215 O O . LEU B 1 92 ? -1.74 -26.906 0.188 1 94.44 92 LEU B O 1
ATOM 3219 N N . GLU B 1 93 ? -3.135 -25.703 -1.064 1 93.38 93 GLU B N 1
ATOM 3220 C CA . GLU B 1 93 ? -4.16 -26.75 -1.071 1 93.38 93 GLU B CA 1
ATOM 3221 C C . GLU B 1 93 ? -3.639 -28.031 -1.714 1 93.38 93 GLU B C 1
ATOM 3223 O O . GLU B 1 93 ? -3.998 -29.141 -1.292 1 93.38 93 GLU B O 1
ATOM 3228 N N . LYS B 1 94 ? -2.83 -27.891 -2.689 1 92.81 94 LYS B N 1
ATOM 3229 C CA . LYS B 1 94 ? -2.287 -29.047 -3.41 1 92.81 94 LYS B CA 1
ATOM 3230 C C . LYS B 1 94 ? -0.996 -29.531 -2.766 1 92.81 94 LYS B C 1
ATOM 3232 O O . LYS B 1 94 ? -0.362 -30.469 -3.268 1 92.81 94 LYS B O 1
ATOM 3237 N N . ASP B 1 95 ? -0.577 -28.812 -1.763 1 94.19 95 ASP B N 1
ATOM 3238 C CA . ASP B 1 95 ? 0.623 -29.156 -1.005 1 94.19 95 ASP B CA 1
ATOM 3239 C C . ASP B 1 95 ? 1.875 -29.016 -1.868 1 94.19 95 ASP B C 1
ATOM 3241 O O . ASP B 1 95 ? 2.744 -29.891 -1.853 1 94.19 95 ASP B O 1
ATOM 3245 N N . LEU B 1 96 ? 1.863 -28.078 -2.676 1 95.44 96 LEU B N 1
ATOM 3246 C CA . LEU B 1 96 ? 3.033 -27.734 -3.48 1 95.44 96 LEU B CA 1
ATOM 3247 C C . LEU B 1 96 ? 3.891 -26.688 -2.785 1 95.44 96 LEU B C 1
ATOM 3249 O O . LEU B 1 96 ? 3.404 -25.609 -2.447 1 95.44 96 LEU B O 1
ATOM 3253 N N . GLU B 1 97 ? 5.121 -27.016 -2.615 1 96.88 97 GLU B N 1
ATOM 3254 C CA . GLU B 1 97 ? 6.027 -26.109 -1.916 1 96.88 97 GLU B CA 1
ATOM 3255 C C . GLU B 1 97 ? 6.441 -24.938 -2.809 1 96.88 97 GLU B C 1
ATOM 3257 O O . GLU B 1 97 ? 6.668 -25.109 -4.008 1 96.88 97 GLU B O 1
ATOM 3262 N N . VAL B 1 98 ? 6.535 -23.75 -2.227 1 97.69 98 VAL B N 1
ATOM 3263 C CA . VAL B 1 98 ? 6.906 -22.547 -2.959 1 97.69 98 VAL B CA 1
ATOM 3264 C C . VAL B 1 98 ? 8.094 -21.875 -2.275 1 97.69 98 VAL B C 1
ATOM 3266 O O . VAL B 1 98 ? 8.07 -21.641 -1.063 1 97.69 98 VAL B O 1
ATOM 3269 N N . LEU B 1 99 ? 9.133 -21.531 -3.033 1 97.69 99 LEU B N 1
ATOM 3270 C CA . LEU B 1 99 ? 10.281 -20.812 -2.51 1 97.69 99 LEU B CA 1
ATOM 3271 C C . LEU B 1 99 ? 9.945 -19.344 -2.285 1 97.69 99 LEU B C 1
ATOM 3273 O O . LEU B 1 99 ? 9.328 -18.703 -3.139 1 97.69 99 LEU B O 1
ATOM 3277 N N . PHE B 1 100 ? 10.344 -18.844 -1.153 1 97.12 100 PHE B N 1
ATOM 3278 C CA . PHE B 1 100 ? 10.148 -17.422 -0.836 1 97.12 100 PHE B CA 1
ATOM 3279 C C . PHE B 1 100 ? 11.438 -16.641 -1.075 1 97.12 100 PHE B C 1
ATOM 3281 O O . PHE B 1 100 ? 12.438 -16.844 -0.382 1 97.12 100 PHE B O 1
ATOM 3288 N N . LEU B 1 101 ? 11.375 -15.773 -2.066 1 95.44 101 LEU B N 1
ATOM 3289 C CA . LEU B 1 101 ? 12.5 -14.898 -2.383 1 95.44 101 LEU B CA 1
ATOM 3290 C C . LEU B 1 101 ? 12.32 -13.531 -1.734 1 95.44 101 LEU B C 1
ATOM 3292 O O . LEU B 1 101 ? 11.648 -12.664 -2.291 1 95.44 101 LEU B O 1
ATOM 3296 N N . VAL B 1 102 ? 13.016 -13.273 -0.638 1 90.62 102 VAL B N 1
ATOM 3297 C CA . VAL B 1 102 ? 12.727 -12.086 0.157 1 90.62 102 VAL B CA 1
ATOM 3298 C C . VAL B 1 102 ? 13.867 -11.078 0.027 1 90.62 102 VAL B C 1
ATOM 3300 O O . VAL B 1 102 ? 13.711 -9.906 0.366 1 90.62 102 VAL B O 1
ATOM 3303 N N . ASP B 1 103 ? 14.914 -11.57 -0.582 1 87.06 103 ASP B N 1
ATOM 3304 C CA . ASP B 1 103 ? 16 -10.641 -0.882 1 87.06 103 ASP B CA 1
ATOM 3305 C C . ASP B 1 103 ? 15.852 -10.055 -2.285 1 87.06 103 ASP B C 1
ATOM 3307 O O . ASP B 1 103 ? 15.469 -10.766 -3.221 1 87.06 103 ASP B O 1
ATOM 3311 N N . PRO B 1 104 ? 16.125 -8.844 -2.395 1 81.56 104 PRO B N 1
ATOM 3312 C CA . PRO B 1 104 ? 15.961 -8.188 -3.695 1 81.56 104 PRO B CA 1
ATOM 3313 C C . PRO B 1 104 ? 16.703 -8.906 -4.816 1 81.56 104 PRO B C 1
ATOM 3315 O O . PRO B 1 104 ? 16.219 -8.977 -5.945 1 81.56 104 PRO B O 1
ATOM 3318 N N . ILE B 1 105 ? 17.734 -9.445 -4.57 1 84.75 105 ILE B N 1
ATOM 3319 C CA . ILE B 1 105 ? 18.594 -10.023 -5.594 1 84.75 105 ILE B CA 1
ATOM 3320 C C . ILE B 1 105 ? 18.141 -11.438 -5.926 1 84.75 105 ILE B C 1
ATOM 3322 O O . ILE B 1 105 ? 18.484 -11.984 -6.977 1 84.75 105 ILE B O 1
ATOM 3326 N N . ASP B 1 106 ? 17.344 -11.977 -5.086 1 91.69 106 ASP B N 1
ATOM 3327 C CA . ASP B 1 106 ? 16.922 -13.367 -5.234 1 91.69 106 ASP B CA 1
ATOM 3328 C C . ASP B 1 106 ? 16.219 -13.594 -6.57 1 91.69 106 ASP B C 1
ATOM 3330 O O . ASP B 1 106 ? 16.531 -14.555 -7.281 1 91.69 106 ASP B O 1
ATOM 3334 N N . GLU B 1 107 ? 15.352 -12.734 -6.84 1 89.81 107 GLU B N 1
ATOM 3335 C CA . GLU B 1 107 ? 14.539 -12.914 -8.039 1 89.81 107 GLU B CA 1
ATOM 3336 C C . GLU B 1 107 ? 15.398 -12.867 -9.297 1 89.81 107 GLU B C 1
ATOM 3338 O O . GLU B 1 107 ? 15.242 -13.703 -10.188 1 89.81 107 GLU B O 1
ATOM 3343 N N . VAL B 1 108 ? 16.281 -12.062 -9.32 1 87.31 108 VAL B N 1
ATOM 3344 C CA . VAL B 1 108 ? 17.172 -11.922 -10.477 1 87.31 108 VAL B CA 1
ATOM 3345 C C . VAL B 1 108 ? 18.062 -13.148 -10.594 1 87.31 108 VAL B C 1
ATOM 3347 O O . VAL B 1 108 ? 18.281 -13.672 -11.688 1 87.31 108 VAL B O 1
ATOM 3350 N N . ALA B 1 109 ? 18.578 -13.555 -9.508 1 90.69 109 ALA B N 1
ATOM 3351 C CA . ALA B 1 109 ? 19.453 -14.734 -9.484 1 90.69 109 ALA B CA 1
ATOM 3352 C C . ALA B 1 109 ? 18.719 -15.961 -10.031 1 90.69 109 ALA B C 1
ATOM 3354 O O . ALA B 1 109 ? 19.266 -16.672 -10.883 1 90.69 109 ALA B O 1
ATOM 3355 N N . ILE B 1 110 ? 17.516 -16.141 -9.562 1 92.56 110 ILE B N 1
ATOM 3356 C CA . ILE B 1 110 ? 16.734 -17.297 -9.961 1 92.56 110 ILE B CA 1
ATOM 3357 C C . ILE B 1 110 ? 16.359 -17.203 -11.438 1 92.56 110 ILE B C 1
ATOM 3359 O O . ILE B 1 110 ? 16.406 -18.203 -12.164 1 92.56 110 ILE B O 1
ATOM 3363 N N . GLN B 1 111 ? 15.992 -16.062 -11.828 1 88.62 111 GLN B N 1
ATOM 3364 C CA . GLN B 1 111 ? 15.633 -15.867 -13.227 1 88.62 111 GLN B CA 1
ATOM 3365 C C . GLN B 1 111 ? 16.812 -16.188 -14.148 1 88.62 111 GLN B C 1
ATOM 3367 O O . GLN B 1 111 ? 16.625 -16.719 -15.242 1 88.62 111 GLN B O 1
ATOM 3372 N N . ASN B 1 112 ? 17.969 -15.891 -13.711 1 89.62 112 ASN B N 1
ATOM 3373 C CA . ASN B 1 112 ? 19.172 -16.172 -14.5 1 89.62 112 ASN B CA 1
ATOM 3374 C C . ASN B 1 112 ? 19.5 -17.656 -14.492 1 89.62 112 ASN B C 1
ATOM 3376 O O . ASN B 1 112 ? 20.047 -18.172 -15.477 1 89.62 112 ASN B O 1
ATOM 3380 N N . LEU B 1 113 ? 19.297 -18.281 -13.414 1 91 113 LEU B N 1
ATOM 3381 C CA . LEU B 1 113 ? 19.562 -19.703 -13.312 1 91 113 LEU B CA 1
ATOM 3382 C C . LEU B 1 113 ? 18.641 -20.5 -14.242 1 91 113 LEU B C 1
ATOM 3384 O O . LEU B 1 113 ? 19.047 -21.5 -14.828 1 91 113 LEU B O 1
ATOM 3388 N N . LYS B 1 114 ? 17.422 -20.078 -14.398 1 88.75 114 LYS B N 1
ATOM 3389 C CA . LYS B 1 114 ? 16.406 -20.578 -15.32 1 88.75 114 LYS B CA 1
ATOM 3390 C C . LYS B 1 114 ? 15.891 -21.953 -14.883 1 88.75 114 LYS B C 1
ATOM 3392 O O . LYS B 1 114 ? 14.68 -22.156 -14.773 1 88.75 114 LYS B O 1
ATOM 3397 N N . ALA B 1 115 ? 16.891 -22.891 -14.68 1 92.56 115 ALA B N 1
ATOM 3398 C CA . ALA B 1 115 ? 16.484 -24.25 -14.289 1 92.56 115 ALA B CA 1
ATOM 3399 C C . ALA B 1 115 ? 17.484 -24.828 -13.289 1 92.56 115 ALA B C 1
ATOM 3401 O O . ALA B 1 115 ? 18.594 -24.328 -13.133 1 92.56 115 ALA B O 1
ATOM 3402 N N . TYR B 1 116 ? 16.953 -25.859 -12.562 1 94.25 116 TYR B N 1
ATOM 3403 C CA . TYR B 1 116 ? 17.766 -26.641 -11.625 1 94.25 116 TYR B CA 1
ATOM 3404 C C . TYR B 1 116 ? 17.406 -28.125 -11.688 1 94.25 116 TYR B C 1
ATOM 3406 O O . TYR B 1 116 ? 16.25 -28.484 -11.484 1 94.25 116 TYR B O 1
ATOM 3414 N N . LYS B 1 117 ? 18.438 -29.031 -12.039 1 92.88 117 LYS B N 1
ATOM 3415 C CA . LYS B 1 117 ? 18.234 -30.469 -12.195 1 92.88 117 LYS B CA 1
ATOM 3416 C C . LYS B 1 117 ? 17.062 -30.766 -13.117 1 92.88 117 LYS B C 1
ATOM 3418 O O . LYS B 1 117 ? 16.172 -31.547 -12.773 1 92.88 117 LYS B O 1
ATOM 3423 N N . GLU B 1 118 ? 16.969 -30 -14.18 1 91.44 118 GLU B N 1
ATOM 3424 C CA . GLU B 1 118 ? 16.031 -30.203 -15.289 1 91.44 118 GLU B CA 1
ATOM 3425 C C . GLU B 1 118 ? 14.633 -29.719 -14.922 1 91.44 118 GLU B C 1
ATOM 3427 O O . GLU B 1 118 ? 13.656 -30.062 -15.594 1 91.44 118 GLU B O 1
ATOM 3432 N N . LYS B 1 119 ? 14.523 -29.109 -13.867 1 94.62 119 LYS B N 1
ATOM 3433 C CA . LYS B 1 119 ? 13.258 -28.516 -13.469 1 94.62 119 LYS B CA 1
ATOM 3434 C C . LYS B 1 119 ? 13.281 -27 -13.641 1 94.62 119 LYS B C 1
ATOM 3436 O O . LYS B 1 119 ? 14.25 -26.344 -13.234 1 94.62 119 LYS B O 1
ATOM 3441 N N . ASN B 1 120 ? 12.297 -26.484 -14.227 1 94.81 120 ASN B N 1
ATOM 3442 C CA . ASN B 1 120 ? 12.242 -25.047 -14.477 1 94.81 120 ASN B CA 1
ATOM 3443 C C . ASN B 1 120 ? 11.75 -24.281 -13.25 1 94.81 120 ASN B C 1
ATOM 3445 O O . ASN B 1 120 ? 10.953 -24.797 -12.469 1 94.81 120 ASN B O 1
ATOM 3449 N N . PHE B 1 121 ? 12.273 -23.078 -13.164 1 95.44 121 PHE B N 1
ATOM 3450 C CA . PHE B 1 121 ? 11.75 -22.172 -12.156 1 95.44 121 PHE B CA 1
ATOM 3451 C C . PHE B 1 121 ? 10.523 -21.438 -12.672 1 95.44 121 PHE B C 1
ATOM 3453 O O . PHE B 1 121 ? 10.547 -20.891 -13.781 1 95.44 121 PHE B O 1
ATOM 3460 N N . VAL B 1 122 ? 9.445 -21.469 -11.844 1 94.5 122 VAL B N 1
ATOM 3461 C CA . VAL B 1 122 ? 8.219 -20.797 -12.273 1 94.5 122 VAL B CA 1
ATOM 3462 C C . VAL B 1 122 ? 7.758 -19.812 -11.211 1 94.5 122 VAL B C 1
ATOM 3464 O O . VAL B 1 122 ? 7.629 -20.172 -10.031 1 94.5 122 VAL B O 1
ATOM 3467 N N . ASP B 1 123 ? 7.582 -18.594 -11.656 1 94.94 123 ASP B N 1
ATOM 3468 C CA . ASP B 1 123 ? 7.039 -17.547 -10.789 1 94.94 123 ASP B CA 1
ATOM 3469 C C . ASP B 1 123 ? 5.52 -17.672 -10.672 1 94.94 123 ASP B C 1
ATOM 3471 O O . ASP B 1 123 ? 4.805 -17.5 -11.664 1 94.94 123 ASP B O 1
ATOM 3475 N N . ILE B 1 124 ? 5.078 -17.891 -9.477 1 95.56 124 ILE B N 1
ATOM 3476 C CA . ILE B 1 124 ? 3.654 -18.172 -9.305 1 95.56 124 ILE B CA 1
ATOM 3477 C C . ILE B 1 124 ? 2.855 -16.875 -9.406 1 95.56 124 ILE B C 1
ATOM 3479 O O . ILE B 1 124 ? 1.626 -16.906 -9.492 1 95.56 124 ILE B O 1
ATOM 3483 N N . SER B 1 125 ? 3.471 -15.703 -9.422 1 94.81 125 SER B N 1
ATOM 3484 C CA . SER B 1 125 ? 2.789 -14.422 -9.555 1 94.81 125 SER B CA 1
ATOM 3485 C C . SER B 1 125 ? 2.592 -14.047 -11.016 1 94.81 125 SER B C 1
ATOM 3487 O O . SER B 1 125 ? 2.059 -12.977 -11.328 1 94.81 125 SER B O 1
ATOM 3489 N N . LYS B 1 126 ? 2.984 -14.922 -11.914 1 93.12 126 LYS B N 1
ATOM 3490 C CA . LYS B 1 126 ? 2.857 -14.672 -13.352 1 93.12 126 LYS B CA 1
ATOM 3491 C C . LYS B 1 126 ? 1.655 -15.414 -13.93 1 93.12 126 LYS B C 1
ATOM 3493 O O . LYS B 1 126 ? 1.198 -16.406 -13.367 1 93.12 126 LYS B O 1
ATOM 3498 N N . GLU B 1 127 ? 1.29 -14.914 -15.047 1 91.38 127 GLU B N 1
ATOM 3499 C CA . GLU B 1 127 ? 0.135 -15.516 -15.711 1 91.38 127 GLU B CA 1
ATOM 3500 C C . GLU B 1 127 ? 0.453 -16.922 -16.203 1 91.38 127 GLU B C 1
ATOM 3502 O O . GLU B 1 127 ? 1.609 -17.344 -16.172 1 91.38 127 GLU B O 1
ATOM 3507 N N . ASP B 1 128 ? -0.577 -17.703 -16.547 1 86.12 128 ASP B N 1
ATOM 3508 C CA . ASP B 1 128 ? -0.523 -19.016 -17.172 1 86.12 128 ASP B CA 1
ATOM 3509 C C . ASP B 1 128 ? 0.104 -20.047 -16.25 1 86.12 128 ASP B C 1
ATOM 3511 O O . ASP B 1 128 ? 0.906 -20.875 -16.672 1 86.12 128 ASP B O 1
ATOM 3515 N N . LEU B 1 129 ? -0.162 -19.906 -15.031 1 90 129 LEU B N 1
ATOM 3516 C CA . LEU B 1 129 ? 0.252 -20.938 -14.086 1 90 129 LEU B CA 1
ATOM 3517 C C . LEU B 1 129 ? -0.533 -22.219 -14.297 1 90 129 LEU B C 1
ATOM 3519 O O . LEU B 1 129 ? -1.766 -22.219 -14.258 1 90 129 LEU B O 1
ATOM 3523 N N . ASP B 1 130 ? 0.193 -23.203 -14.625 1 86.06 130 ASP B N 1
ATOM 3524 C CA . ASP B 1 130 ? -0.423 -24.5 -14.844 1 86.06 130 ASP B CA 1
ATOM 3525 C C . ASP B 1 130 ? -0.159 -25.438 -13.664 1 86.06 130 ASP B C 1
ATOM 3527 O O . ASP B 1 130 ? 0.974 -25.875 -13.453 1 86.06 130 ASP B O 1
ATOM 3531 N N . LEU B 1 131 ? -1.273 -25.812 -12.977 1 86.19 131 LEU B N 1
ATOM 3532 C CA . LEU B 1 131 ? -1.128 -26.672 -11.797 1 86.19 131 LEU B CA 1
ATOM 3533 C C . LEU B 1 131 ? -1.599 -28.094 -12.094 1 86.19 131 LEU B C 1
ATOM 3535 O O . LEU B 1 131 ? -1.675 -28.922 -11.188 1 86.19 131 LEU B O 1
ATOM 3539 N N . GLY B 1 132 ? -1.907 -28.422 -13.32 1 76.75 132 GLY B N 1
ATOM 3540 C CA . GLY B 1 132 ? -2.178 -29.781 -13.781 1 76.75 132 GLY B CA 1
ATOM 3541 C C . GLY B 1 132 ? -3.621 -30.203 -13.578 1 76.75 132 GLY B C 1
ATOM 3542 O O . GLY B 1 132 ? -4.012 -31.297 -13.961 1 76.75 132 GLY B O 1
ATOM 3543 N N . ASP B 1 133 ? -4.469 -29.484 -12.898 1 72.44 133 ASP B N 1
ATOM 3544 C CA . ASP B 1 133 ? -5.824 -29.938 -12.625 1 72.44 133 ASP B CA 1
ATOM 3545 C C . ASP B 1 133 ? -6.832 -29.281 -13.562 1 72.44 133 ASP B C 1
ATOM 3547 O O . ASP B 1 133 ? -8.008 -29.141 -13.219 1 72.44 133 ASP B O 1
ATOM 3551 N N . LYS B 1 134 ? -6.438 -29.109 -14.719 1 75 134 LYS B N 1
ATOM 3552 C CA . LYS B 1 134 ? -7.367 -28.438 -15.617 1 75 134 LYS B CA 1
ATOM 3553 C C . LYS B 1 134 ? -8.453 -29.391 -16.109 1 75 134 LYS B C 1
ATOM 3555 O O . LYS B 1 134 ? -8.164 -30.516 -16.516 1 75 134 LYS B O 1
ATOM 3560 N N . ASN B 1 135 ? -9.648 -29.109 -15.609 1 82.06 135 ASN B N 1
ATOM 3561 C CA . ASN B 1 135 ? -10.844 -29.75 -16.156 1 82.06 135 ASN B CA 1
ATOM 3562 C C . ASN B 1 135 ? -11.445 -28.922 -17.297 1 82.06 135 ASN B C 1
ATOM 3564 O O . ASN B 1 135 ? -12.125 -27.922 -17.047 1 82.06 135 ASN B O 1
ATOM 3568 N N . GLU B 1 136 ? -11.227 -29.391 -18.438 1 82.62 136 GLU B N 1
ATOM 3569 C CA . GLU B 1 136 ? -11.586 -28.641 -19.641 1 82.62 136 GLU B CA 1
ATOM 3570 C C . GLU B 1 136 ? -13.086 -28.344 -19.672 1 82.62 136 GLU B C 1
ATOM 3572 O O . GLU B 1 136 ? -13.5 -27.25 -20.031 1 82.62 136 GLU B O 1
ATOM 3577 N N . GLU B 1 137 ? -13.859 -29.344 -19.359 1 86.19 137 GLU B N 1
ATOM 3578 C CA . GLU B 1 137 ? -15.312 -29.172 -19.406 1 86.19 137 GLU B CA 1
ATOM 3579 C C . GLU B 1 137 ? -15.766 -28.125 -18.391 1 86.19 137 GLU B C 1
ATOM 3581 O O . GLU B 1 137 ? -16.547 -27.234 -18.734 1 86.19 137 GLU B O 1
ATOM 3586 N N . LYS B 1 138 ? -15.344 -28.203 -17.203 1 86.62 138 LYS B N 1
ATOM 3587 C CA . LYS B 1 138 ? -15.711 -27.25 -16.172 1 86.62 138 LYS B CA 1
ATOM 3588 C C . LYS B 1 138 ? -15.227 -25.844 -16.516 1 86.62 138 LYS B C 1
ATOM 3590 O O . LYS B 1 138 ? -15.945 -24.875 -16.297 1 86.62 138 LYS B O 1
ATOM 3595 N N . ASP B 1 139 ? -14.117 -25.844 -17.094 1 87.5 139 ASP B N 1
ATOM 3596 C CA . ASP B 1 139 ? -13.531 -24.562 -17.484 1 87.5 139 ASP B CA 1
ATOM 3597 C C . ASP B 1 139 ? -14.375 -23.875 -18.562 1 87.5 139 ASP B C 1
ATOM 3599 O O . ASP B 1 139 ? -14.562 -22.656 -18.531 1 87.5 139 ASP B O 1
ATOM 3603 N N . LYS B 1 140 ? -14.781 -24.688 -19.438 1 88.69 140 LYS B N 1
ATOM 3604 C CA . LYS B 1 140 ? -15.602 -24.141 -20.516 1 88.69 140 LYS B CA 1
ATOM 3605 C C . LYS B 1 140 ? -16.922 -23.609 -19.984 1 88.69 140 LYS B C 1
ATOM 3607 O O . LYS B 1 140 ? -17.391 -22.547 -20.422 1 88.69 140 LYS B O 1
ATOM 3612 N N . GLU B 1 141 ? -17.484 -24.281 -19.094 1 91.56 141 GLU B N 1
ATOM 3613 C CA . GLU B 1 141 ? -18.734 -23.859 -18.5 1 91.56 141 GLU B CA 1
ATOM 3614 C C . GLU B 1 141 ? -18.578 -22.547 -17.734 1 91.56 141 GLU B C 1
ATOM 3616 O O . GLU B 1 141 ? -19.406 -21.641 -17.859 1 91.56 141 GLU B O 1
ATOM 3621 N N . ILE B 1 142 ? -17.531 -22.438 -17.047 1 91.88 142 ILE B N 1
ATOM 3622 C CA . ILE B 1 142 ? -17.266 -21.25 -16.25 1 91.88 142 ILE B CA 1
ATOM 3623 C C . ILE B 1 142 ? -17 -20.062 -17.172 1 91.88 142 ILE B C 1
ATOM 3625 O O . ILE B 1 142 ? -17.469 -18.953 -16.906 1 91.88 142 ILE B O 1
ATOM 3629 N N . LYS B 1 143 ? -16.266 -20.375 -18.203 1 90.56 143 LYS B N 1
ATOM 3630 C CA . LYS B 1 143 ? -15.961 -19.328 -19.156 1 90.56 143 LYS B CA 1
ATOM 3631 C C . LYS B 1 143 ? -17.234 -18.828 -19.844 1 90.56 143 LYS B C 1
ATOM 3633 O O . LYS B 1 143 ? -17.344 -17.625 -20.141 1 90.56 143 LYS B O 1
ATOM 3638 N N . GLN B 1 144 ? -18.094 -19.672 -20.047 1 91.5 144 GLN B N 1
ATOM 3639 C CA . GLN B 1 144 ? -19.359 -19.281 -20.656 1 91.5 144 GLN B CA 1
ATOM 3640 C C . GLN B 1 144 ? -20.219 -18.469 -19.703 1 91.5 144 GLN B C 1
ATOM 3642 O O . GLN B 1 144 ? -20.875 -17.5 -20.109 1 91.5 144 GLN B O 1
ATOM 3647 N N . GLU B 1 145 ? -20.172 -18.844 -18.531 1 92.94 145 GLU B N 1
ATOM 3648 C CA . GLU B 1 145 ? -21 -18.188 -17.516 1 92.94 145 GLU B CA 1
ATOM 3649 C C . GLU B 1 145 ? -20.438 -16.812 -17.172 1 92.94 145 GLU B C 1
ATOM 3651 O O . GLU B 1 145 ? -21.203 -15.859 -16.953 1 92.94 145 GLU B O 1
ATOM 3656 N N . PHE B 1 146 ? -19.141 -16.703 -17.109 1 95.81 146 PHE B N 1
ATOM 3657 C CA . PHE B 1 146 ? -18.547 -15.492 -16.562 1 95.81 146 PHE B CA 1
ATOM 3658 C C . PHE B 1 146 ? -17.844 -14.703 -17.656 1 95.81 146 PHE B C 1
ATOM 3660 O O . PHE B 1 146 ? -17.234 -13.664 -17.391 1 95.81 146 PHE B O 1
ATOM 3667 N N . GLY B 1 147 ? -17.891 -15.18 -18.859 1 95.06 147 GLY B N 1
ATOM 3668 C CA . GLY B 1 147 ? -17.25 -14.492 -19.969 1 95.06 147 GLY B CA 1
ATOM 3669 C C . GLY B 1 147 ? -17.719 -13.055 -20.125 1 95.06 147 GLY B C 1
ATOM 3670 O O . GLY B 1 147 ? -16.891 -12.148 -20.266 1 95.06 147 GLY B O 1
ATOM 3671 N N . GLN B 1 148 ? -18.984 -12.914 -20.062 1 95.44 148 GLN B N 1
ATOM 3672 C CA . GLN B 1 148 ? -19.547 -11.57 -20.188 1 95.44 148 GLN B CA 1
ATOM 3673 C C . GLN B 1 148 ? -19.109 -10.688 -19.031 1 95.44 148 GLN B C 1
ATOM 3675 O O . GLN B 1 148 ? -18.859 -9.492 -19.219 1 95.44 148 GLN B O 1
ATOM 3680 N N . THR B 1 149 ? -19.125 -11.242 -17.875 1 96.88 149 THR B N 1
ATOM 3681 C CA . THR B 1 149 ? -18.688 -10.5 -16.688 1 96.88 149 THR B CA 1
ATOM 3682 C C . THR B 1 149 ? -17.234 -10.047 -16.828 1 96.88 149 THR B C 1
ATOM 3684 O O . THR B 1 149 ? -16.906 -8.906 -16.5 1 96.88 149 THR B O 1
ATOM 3687 N N . CYS B 1 150 ? -16.391 -10.883 -17.359 1 97.75 150 CYS B N 1
ATOM 3688 C CA . CYS B 1 150 ? -14.984 -10.531 -17.594 1 97.75 150 CYS B CA 1
ATOM 3689 C C . CYS B 1 150 ? -14.867 -9.375 -18.578 1 97.75 150 CYS B C 1
ATOM 3691 O O . CYS B 1 150 ? -14.109 -8.43 -18.344 1 97.75 150 CYS B O 1
ATOM 3693 N N . ASP B 1 151 ? -15.609 -9.484 -19.609 1 96.94 151 ASP B N 1
ATOM 3694 C CA . ASP B 1 151 ? -15.594 -8.43 -20.625 1 96.94 151 ASP B CA 1
ATOM 3695 C C . ASP B 1 151 ? -16.078 -7.105 -20.031 1 96.94 151 ASP B C 1
ATOM 3697 O O . ASP B 1 151 ? -15.539 -6.043 -20.328 1 96.94 151 ASP B O 1
ATOM 3701 N N . TRP B 1 152 ? -17.094 -7.246 -19.25 1 97.44 152 TRP B N 1
ATOM 3702 C CA . TRP B 1 152 ? -17.688 -6.082 -18.594 1 97.44 152 TRP B CA 1
ATOM 3703 C C . TRP B 1 152 ? -16.672 -5.402 -17.672 1 97.44 152 TRP B C 1
ATOM 3705 O O . TRP B 1 152 ? -16.5 -4.18 -17.719 1 97.44 152 TRP B O 1
ATOM 3715 N N . ILE B 1 153 ? -15.969 -6.102 -16.875 1 97.75 153 ILE B N 1
ATOM 3716 C CA . ILE B 1 153 ? -14.961 -5.574 -15.961 1 97.75 153 ILE B CA 1
ATOM 3717 C C . ILE B 1 153 ? -13.805 -4.973 -16.75 1 97.75 153 ILE B C 1
ATOM 3719 O O . ILE B 1 153 ? -13.312 -3.893 -16.422 1 97.75 153 ILE B O 1
ATOM 3723 N N . LYS B 1 154 ? -13.398 -5.656 -17.828 1 97.44 154 LYS B N 1
ATOM 3724 C CA . LYS B 1 154 ? -12.312 -5.172 -18.688 1 97.44 154 LYS B CA 1
ATOM 3725 C C . LYS B 1 154 ? -12.656 -3.816 -19.297 1 97.44 154 LYS B C 1
ATOM 3727 O O . LYS B 1 154 ? -11.82 -2.914 -19.328 1 97.44 154 LYS B O 1
ATOM 3732 N N . LYS B 1 155 ? -13.781 -3.713 -19.766 1 96.69 155 LYS B 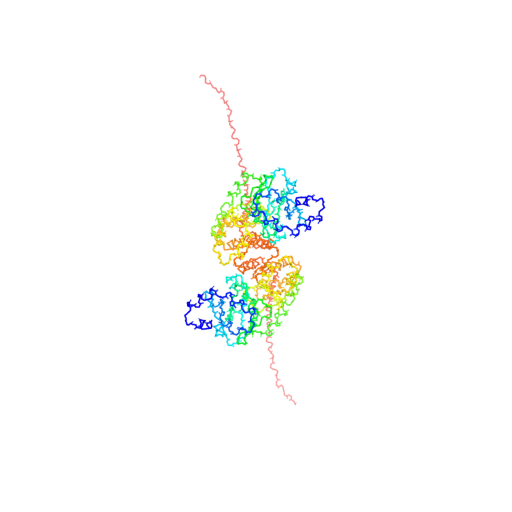N 1
ATOM 3733 C CA . LYS B 1 155 ? -14.227 -2.457 -20.359 1 96.69 155 LYS B CA 1
ATOM 3734 C C . LYS B 1 155 ? -14.203 -1.324 -19.328 1 96.69 155 LYS B C 1
ATOM 3736 O O . LYS B 1 155 ? -13.773 -0.211 -19.641 1 96.69 155 LYS B O 1
ATOM 3741 N N . HIS B 1 156 ? -14.703 -1.628 -18.156 1 96.81 156 HIS B N 1
ATOM 3742 C CA . HIS B 1 156 ? -14.766 -0.62 -17.109 1 96.81 156 HIS B CA 1
ATOM 3743 C C . HIS B 1 156 ? -13.367 -0.196 -16.656 1 96.81 156 HIS B C 1
ATOM 3745 O O . HIS B 1 156 ? -13.102 0.996 -16.484 1 96.81 156 HIS B O 1
ATOM 3751 N N . LEU B 1 157 ? -12.445 -1.124 -16.484 1 96 157 LEU B N 1
ATOM 3752 C CA . LEU B 1 157 ? -11.102 -0.846 -15.992 1 96 157 LEU B CA 1
ATOM 3753 C C . LEU B 1 157 ? -10.227 -0.266 -17.094 1 96 157 LEU B C 1
ATOM 3755 O O . LEU B 1 157 ? -9.234 0.407 -16.828 1 96 157 LEU B O 1
ATOM 3759 N N . GLY B 1 158 ? -10.562 -0.62 -18.328 1 93.81 158 GLY B N 1
ATOM 3760 C CA . GLY B 1 158 ? -9.859 -0.062 -19.469 1 93.81 158 GLY B CA 1
ATOM 3761 C C . GLY B 1 158 ? -8.398 -0.469 -19.531 1 93.81 158 GLY B C 1
ATOM 3762 O O . GLY B 1 158 ? -8.078 -1.656 -19.453 1 93.81 158 GLY B O 1
ATOM 3763 N N . ASP B 1 159 ? -7.461 0.527 -19.547 1 91.62 159 ASP B N 1
ATOM 3764 C CA . ASP B 1 159 ? -6.047 0.275 -19.781 1 91.62 159 ASP B CA 1
ATOM 3765 C C . ASP B 1 159 ? -5.312 -0.033 -18.484 1 91.62 159 ASP B C 1
ATOM 3767 O O . ASP B 1 159 ? -4.105 -0.294 -18.484 1 91.62 159 ASP B O 1
ATOM 3771 N N . LYS B 1 160 ? -6 -0.104 -17.422 1 91.56 160 LYS B N 1
ATOM 3772 C CA . LYS B 1 160 ? -5.379 -0.435 -16.141 1 91.56 160 LYS B CA 1
ATOM 3773 C C . LYS B 1 160 ? -4.902 -1.885 -16.125 1 91.56 160 LYS B C 1
ATOM 3775 O O . LYS B 1 160 ? -4.012 -2.24 -15.352 1 91.56 160 LYS B O 1
ATOM 3780 N N . VAL B 1 161 ? -5.59 -2.664 -16.969 1 94.69 161 VAL B N 1
ATOM 3781 C CA . VAL B 1 161 ? -5.227 -4.078 -17.031 1 94.69 161 VAL B CA 1
ATOM 3782 C C . VAL B 1 161 ? -5.145 -4.523 -18.484 1 94.69 161 VAL B C 1
ATOM 3784 O O . VAL B 1 161 ? -5.828 -3.965 -19.359 1 94.69 161 VAL B O 1
ATOM 3787 N N . ALA B 1 162 ? -4.34 -5.508 -18.719 1 93.62 162 ALA B N 1
ATOM 3788 C CA . ALA B 1 162 ? -4.227 -6.074 -20.062 1 93.62 162 ALA B CA 1
ATOM 3789 C C . ALA B 1 162 ? -5.434 -6.945 -20.391 1 93.62 162 ALA B C 1
ATOM 3791 O O . ALA B 1 162 ? -5.957 -6.887 -21.516 1 93.62 162 ALA B O 1
ATOM 3792 N N . SER B 1 163 ? -5.82 -7.703 -19.422 1 95.19 163 SER B N 1
ATOM 3793 C CA . SER B 1 163 ? -6.969 -8.578 -19.609 1 95.19 163 SER B CA 1
ATOM 3794 C C . SER B 1 163 ? -7.574 -8.992 -18.266 1 95.19 163 SER B C 1
ATOM 3796 O O . SER B 1 163 ? -6.965 -8.789 -17.219 1 95.19 163 SER B O 1
ATOM 3798 N N . VAL B 1 164 ? -8.805 -9.414 -18.312 1 97.19 164 VAL B N 1
ATOM 3799 C CA . VAL B 1 164 ? -9.508 -10 -17.172 1 97.19 164 VAL B CA 1
ATOM 3800 C C . VAL B 1 164 ? -9.836 -11.469 -17.469 1 97.19 164 VAL B C 1
ATOM 3802 O O . VAL B 1 164 ? -10.422 -11.781 -18.5 1 97.19 164 VAL B O 1
ATOM 3805 N N . GLN B 1 165 ? -9.398 -12.359 -16.562 1 95.19 165 GLN B N 1
ATOM 3806 C CA . GLN B 1 165 ? -9.57 -13.781 -16.844 1 95.19 165 GLN B CA 1
ATOM 3807 C C . GLN B 1 165 ? -10.031 -14.531 -15.594 1 95.19 165 GLN B C 1
ATOM 3809 O O . GLN B 1 165 ? -9.953 -14 -14.484 1 95.19 165 GLN B O 1
ATOM 3814 N N . ILE B 1 166 ? -10.492 -15.734 -15.82 1 95.12 166 ILE B N 1
ATOM 3815 C CA . ILE B 1 166 ? -10.859 -16.625 -14.719 1 95.12 166 ILE B CA 1
ATOM 3816 C C . ILE B 1 166 ? -9.602 -17.234 -14.109 1 95.12 166 ILE B C 1
ATOM 3818 O O . ILE B 1 166 ? -8.727 -17.719 -14.836 1 95.12 166 ILE B O 1
ATOM 3822 N N . SER B 1 167 ? -9.562 -17.188 -12.828 1 93.81 167 SER B N 1
ATOM 3823 C CA . SER B 1 167 ? -8.352 -17.641 -12.148 1 93.81 167 SER B CA 1
ATOM 3824 C C . SER B 1 167 ? -8.383 -19.156 -11.922 1 93.81 167 SER B C 1
ATOM 3826 O O . SER B 1 167 ? -9.43 -19.719 -11.594 1 93.81 167 SER B O 1
ATOM 3828 N N . ASN B 1 168 ? -7.258 -19.734 -12.031 1 87.69 168 ASN B N 1
ATOM 3829 C CA . ASN B 1 168 ? -7.086 -21.141 -11.672 1 87.69 168 ASN B CA 1
ATOM 3830 C C . ASN B 1 168 ? -6.242 -21.281 -10.406 1 87.69 168 ASN B C 1
ATOM 3832 O O . ASN B 1 168 ? -5.934 -22.406 -9.992 1 87.69 168 ASN B O 1
ATOM 3836 N N . ARG B 1 169 ? -5.891 -20.203 -9.805 1 92.12 169 ARG B N 1
ATOM 3837 C CA . ARG B 1 169 ? -4.98 -20.266 -8.664 1 92.12 169 ARG B CA 1
ATOM 3838 C C . ARG B 1 169 ? -5.676 -19.828 -7.383 1 92.12 169 ARG B C 1
ATOM 3840 O O . ARG B 1 169 ? -5.176 -20.062 -6.281 1 92.12 169 ARG B O 1
ATOM 3847 N N . LEU B 1 170 ? -6.785 -19.203 -7.516 1 94.5 170 LEU B N 1
ATOM 3848 C CA . LEU B 1 170 ? -7.465 -18.641 -6.352 1 94.5 170 LEU B CA 1
ATOM 3849 C C . LEU B 1 170 ? -8.422 -19.656 -5.742 1 94.5 170 LEU B C 1
ATOM 3851 O O . LEU B 1 170 ? -9.055 -20.438 -6.465 1 94.5 170 LEU B O 1
ATOM 3855 N N . SER B 1 171 ? -8.492 -19.625 -4.43 1 93.31 171 SER B N 1
ATOM 3856 C CA . SER B 1 171 ? -9.438 -20.469 -3.711 1 93.31 171 SER B CA 1
ATOM 3857 C C . SER B 1 171 ? -10.344 -19.641 -2.805 1 93.31 171 SER B C 1
ATOM 3859 O O . SER B 1 171 ? -11.57 -19.672 -2.93 1 93.31 171 SER B O 1
ATOM 3861 N N . SER B 1 172 ? -9.773 -18.781 -2.01 1 93.94 172 SER B N 1
ATOM 3862 C CA . SER B 1 172 ? -10.539 -18.016 -1.029 1 93.94 172 SER B CA 1
ATOM 3863 C C . SER B 1 172 ? -10.648 -16.547 -1.431 1 93.94 172 SER B C 1
ATOM 3865 O O . SER B 1 172 ? -11.602 -15.867 -1.06 1 93.94 172 SER B O 1
ATOM 3867 N N . SER B 1 173 ? -9.734 -16.078 -2.189 1 96.25 173 SER B N 1
ATOM 3868 C CA . SER B 1 173 ? -9.734 -14.68 -2.588 1 96.25 173 SER B CA 1
ATOM 3869 C C . SER B 1 173 ? -10.562 -14.461 -3.848 1 96.25 173 SER B C 1
ATOM 3871 O O . SER B 1 173 ? -10.609 -15.328 -4.727 1 96.25 173 SER B O 1
ATOM 3873 N N . PRO B 1 174 ? -11.188 -13.375 -3.965 1 97.62 174 PRO B N 1
ATOM 3874 C CA . PRO B 1 174 ? -12.055 -13.109 -5.117 1 97.62 174 PRO B CA 1
ATOM 3875 C C . PRO B 1 174 ? -11.266 -12.773 -6.383 1 97.62 174 PRO B C 1
ATOM 3877 O O . PRO B 1 174 ? -11.758 -12.977 -7.492 1 97.62 174 PRO B O 1
ATOM 3880 N N . CYS B 1 175 ? -10.133 -12.234 -6.203 1 97.88 175 CYS B N 1
ATOM 3881 C CA . CYS B 1 175 ? -9.391 -11.773 -7.371 1 97.88 175 CYS B CA 1
ATOM 3882 C C . CYS B 1 175 ? -7.914 -11.586 -7.047 1 97.88 175 CYS B C 1
ATOM 3884 O O . CYS B 1 175 ? -7.516 -11.672 -5.883 1 97.88 175 CYS B O 1
ATOM 3886 N N . VAL B 1 176 ? -7.137 -11.383 -8.055 1 97.06 176 VAL B N 1
ATOM 3887 C CA . VAL B 1 176 ? -5.703 -11.164 -7.91 1 97.06 176 VAL B CA 1
ATOM 3888 C C . VAL B 1 176 ? -5.148 -10.523 -9.18 1 97.06 176 VAL B C 1
ATOM 3890 O O . VAL B 1 176 ? -5.727 -10.672 -10.266 1 97.06 176 VAL B O 1
ATOM 3893 N N . LEU B 1 177 ? -4.117 -9.812 -9.008 1 96 177 LEU B N 1
ATOM 3894 C CA . LEU B 1 177 ? -3.432 -9.195 -10.141 1 96 177 LEU B CA 1
ATOM 3895 C C . LEU B 1 177 ? -2.113 -9.906 -10.43 1 96 177 LEU B C 1
ATOM 3897 O O . LEU B 1 177 ? -1.214 -9.922 -9.586 1 96 177 LEU B O 1
ATOM 3901 N N . VAL B 1 178 ? -2.008 -10.477 -11.633 1 95.62 178 VAL B N 1
ATOM 3902 C CA . VAL B 1 178 ? -0.808 -11.227 -12 1 95.62 178 VAL B CA 1
ATOM 3903 C C . VAL B 1 178 ? -0.078 -10.508 -13.133 1 95.62 178 VAL B C 1
ATOM 3905 O O . VAL B 1 178 ? -0.693 -9.781 -13.914 1 95.62 178 VAL B O 1
ATOM 3908 N N . SER B 1 179 ? 1.19 -10.703 -13.141 1 93.12 179 SER B N 1
ATOM 3909 C CA . SER B 1 179 ? 1.97 -10.102 -14.219 1 93.12 179 SER B CA 1
ATOM 3910 C C . SER B 1 179 ? 1.935 -10.969 -15.477 1 93.12 179 SER B C 1
ATOM 3912 O O . SER B 1 179 ? 1.853 -12.195 -15.391 1 93.12 179 SER B O 1
ATOM 3914 N N . GLY B 1 180 ? 1.978 -10.312 -16.594 1 89.56 180 GLY B N 1
ATOM 3915 C CA . GLY B 1 180 ? 2.123 -11.047 -17.844 1 89.56 180 GLY B CA 1
ATOM 3916 C C . GLY B 1 180 ? 3.408 -11.844 -17.922 1 89.56 180 GLY B C 1
ATOM 3917 O O . GLY B 1 180 ? 4.301 -11.68 -17.078 1 89.56 180 GLY B O 1
ATOM 3918 N N . LYS B 1 181 ? 3.51 -12.672 -18.891 1 84.75 181 LYS B N 1
ATOM 3919 C CA . LYS B 1 181 ? 4.652 -13.562 -19.047 1 84.75 181 LYS B CA 1
ATOM 3920 C C . LYS B 1 181 ? 5.961 -12.781 -19.078 1 84.75 181 LYS B C 1
ATOM 3922 O O . LYS B 1 181 ? 6.957 -13.195 -18.484 1 84.75 181 LYS B O 1
ATOM 3927 N N . PHE B 1 182 ? 5.91 -11.672 -19.641 1 80.94 182 PHE B N 1
ATOM 3928 C CA . PHE B 1 182 ? 7.117 -10.867 -19.797 1 80.94 182 PHE B CA 1
ATOM 3929 C C . PHE B 1 182 ? 7.023 -9.594 -18.953 1 80.94 182 PHE B C 1
ATOM 3931 O O . PHE B 1 182 ? 7.824 -8.672 -19.141 1 80.94 182 PHE B O 1
ATOM 3938 N N . GLY B 1 183 ? 6.035 -9.578 -18.156 1 84.69 183 GLY B N 1
ATOM 3939 C CA . GLY B 1 183 ? 5.852 -8.406 -17.312 1 84.69 183 GLY B CA 1
ATOM 3940 C C . GLY B 1 183 ? 6.648 -8.461 -16.031 1 84.69 183 GLY B C 1
ATOM 3941 O O . GLY B 1 183 ? 7.211 -9.5 -15.688 1 84.69 183 GLY B O 1
ATOM 3942 N N . TRP B 1 184 ? 6.684 -7.371 -15.352 1 86.62 184 TRP B N 1
ATOM 3943 C CA . TRP B 1 184 ? 7.395 -7.273 -14.086 1 86.62 184 TRP B CA 1
ATOM 3944 C C . TRP B 1 184 ? 6.492 -7.676 -12.922 1 86.62 184 TRP B C 1
ATOM 3946 O O . TRP B 1 184 ? 5.344 -7.234 -12.836 1 86.62 184 TRP B O 1
ATOM 3956 N N . SER B 1 185 ? 7.102 -8.531 -12.125 1 88.81 185 SER B N 1
ATOM 3957 C CA . SER B 1 185 ? 6.426 -8.82 -10.867 1 88.81 185 SER B CA 1
ATOM 3958 C C . SER B 1 185 ? 6.375 -7.586 -9.969 1 88.81 185 SER B C 1
ATOM 3960 O O . SER B 1 185 ? 7.059 -6.594 -10.234 1 88.81 185 SER B O 1
ATOM 3962 N N . ALA B 1 186 ? 5.488 -7.641 -8.992 1 88 186 ALA B N 1
ATOM 3963 C CA . ALA B 1 186 ? 5.402 -6.531 -8.047 1 88 186 ALA B CA 1
ATOM 3964 C C . ALA B 1 186 ? 6.77 -6.227 -7.438 1 88 186 ALA B C 1
ATOM 3966 O O . ALA B 1 186 ? 7.129 -5.059 -7.258 1 88 186 ALA B O 1
ATOM 3967 N N . ASN B 1 187 ? 7.488 -7.234 -7.145 1 87.94 187 ASN B N 1
ATOM 3968 C CA . ASN B 1 187 ? 8.828 -7.066 -6.582 1 87.94 187 ASN B CA 1
ATOM 3969 C C . ASN B 1 187 ? 9.781 -6.43 -7.586 1 87.94 187 ASN B C 1
ATOM 3971 O O . ASN B 1 187 ? 10.523 -5.504 -7.242 1 87.94 187 ASN B O 1
ATOM 3975 N N . MET B 1 188 ? 9.75 -6.914 -8.758 1 86.44 188 MET B N 1
ATOM 3976 C CA . MET B 1 188 ? 10.625 -6.363 -9.789 1 86.44 188 MET B CA 1
ATOM 3977 C C . MET B 1 188 ? 10.297 -4.898 -10.062 1 86.44 188 MET B C 1
ATOM 3979 O O . MET B 1 188 ? 11.195 -4.09 -10.281 1 86.44 188 MET B O 1
ATOM 3983 N N . GLU B 1 189 ? 9.062 -4.633 -10.062 1 86.56 189 GLU B N 1
ATOM 3984 C CA . GLU B 1 189 ? 8.641 -3.246 -10.242 1 86.56 189 GLU B CA 1
ATOM 3985 C C . GLU B 1 189 ? 9.219 -2.35 -9.148 1 86.56 189 GLU B C 1
ATOM 3987 O O . GLU B 1 189 ? 9.703 -1.254 -9.43 1 86.56 189 GLU B O 1
ATOM 3992 N N . ARG B 1 190 ? 9.125 -2.746 -8.008 1 82.31 190 ARG B N 1
ATOM 3993 C CA . ARG B 1 190 ? 9.664 -1.998 -6.879 1 82.31 190 ARG B CA 1
ATOM 3994 C C . ARG B 1 190 ? 11.164 -1.772 -7.043 1 82.31 190 ARG B C 1
ATOM 3996 O O . ARG B 1 190 ? 11.664 -0.673 -6.797 1 82.31 190 ARG B O 1
ATOM 4003 N N . LEU B 1 191 ? 11.891 -2.785 -7.441 1 79.75 191 LEU B N 1
ATOM 4004 C CA . LEU B 1 191 ? 13.336 -2.699 -7.652 1 79.75 191 LEU B CA 1
ATOM 4005 C C . LEU B 1 191 ? 13.664 -1.713 -8.766 1 79.75 191 LEU B C 1
ATOM 4007 O O . LEU B 1 191 ? 14.586 -0.906 -8.641 1 79.75 191 LEU B O 1
ATOM 4011 N N . MET B 1 192 ? 12.93 -1.839 -9.773 1 82.19 192 MET B N 1
ATOM 4012 C CA . MET B 1 192 ? 13.164 -0.975 -10.922 1 82.19 192 MET B CA 1
ATOM 4013 C C . MET B 1 192 ? 12.867 0.482 -10.586 1 82.19 192 MET B C 1
ATOM 4015 O O . MET B 1 192 ? 13.578 1.385 -11.023 1 82.19 192 MET B O 1
ATOM 4019 N N . LYS B 1 193 ? 11.812 0.702 -9.852 1 77.06 193 LYS B N 1
ATOM 4020 C CA . LYS B 1 193 ? 11.453 2.047 -9.414 1 77.06 193 LYS B CA 1
ATOM 4021 C C . LYS B 1 193 ? 12.562 2.66 -8.555 1 77.06 193 LYS B C 1
ATOM 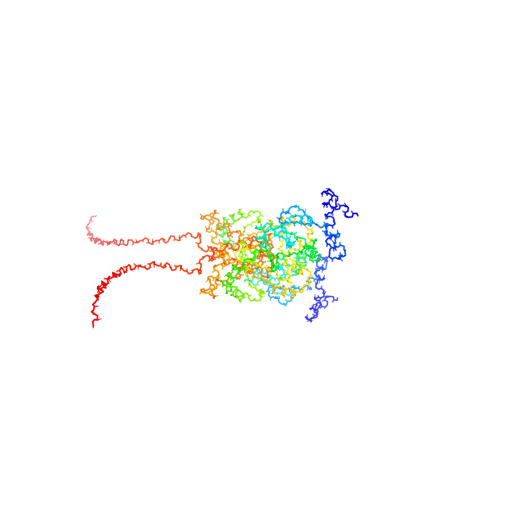4023 O O . LYS B 1 193 ? 12.828 3.861 -8.648 1 77.06 193 LYS B O 1
ATOM 4028 N N . ALA B 1 194 ? 13.102 1.862 -7.766 1 71.56 194 ALA B N 1
ATOM 4029 C CA . ALA B 1 194 ? 14.164 2.33 -6.879 1 71.56 194 ALA B CA 1
ATOM 4030 C C . ALA B 1 194 ? 15.422 2.689 -7.672 1 71.56 194 ALA B C 1
ATOM 4032 O O . ALA B 1 194 ? 16.172 3.578 -7.273 1 71.56 194 ALA B O 1
ATOM 4033 N N . GLN B 1 195 ? 15.578 1.954 -8.68 1 70.06 195 GLN B N 1
ATOM 4034 C CA . GLN B 1 195 ? 16.781 2.158 -9.492 1 70.06 195 GLN B CA 1
ATOM 4035 C C . GLN B 1 195 ? 16.578 3.293 -10.492 1 70.06 195 GLN B C 1
ATOM 4037 O O . GLN B 1 195 ? 17.531 3.967 -10.875 1 70.06 195 GLN B O 1
ATOM 4042 N N . ALA B 1 196 ? 15.336 3.254 -11.156 1 60.38 196 ALA B N 1
ATOM 4043 C CA . ALA B 1 196 ? 15.062 4.184 -12.25 1 60.38 196 ALA B CA 1
ATOM 4044 C C . ALA B 1 196 ? 15.086 5.629 -11.758 1 60.38 196 ALA B C 1
ATOM 4046 O O . ALA B 1 196 ? 14.336 5.992 -10.844 1 60.38 196 ALA B O 1
ATOM 4047 N N . ALA B 1 197 ? 16.328 6.066 -11.617 1 50.75 197 ALA B N 1
ATOM 4048 C CA . ALA B 1 197 ? 16.547 7.496 -11.414 1 50.75 197 ALA B CA 1
ATOM 4049 C C . ALA B 1 197 ? 15.438 8.312 -12.078 1 50.75 197 ALA B C 1
ATOM 4051 O O . ALA B 1 197 ? 15.703 9.156 -12.93 1 50.75 197 ALA B O 1
ATOM 4052 N N . GLY B 1 198 ? 14.164 8.172 -11.93 1 51.56 198 GLY B N 1
ATOM 4053 C CA . GLY B 1 198 ? 13.164 9.133 -12.352 1 51.56 198 GLY B CA 1
ATOM 4054 C C . GLY B 1 198 ? 12.383 8.688 -13.578 1 51.56 198 GLY B C 1
ATOM 4055 O O . GLY B 1 198 ? 11.414 9.336 -13.977 1 51.56 198 GLY B O 1
ATOM 4056 N N . ASP B 1 199 ? 12.961 7.762 -14.422 1 56.31 199 ASP B N 1
ATOM 4057 C CA . ASP B 1 199 ? 12.219 7.531 -15.656 1 56.31 199 ASP B CA 1
ATOM 4058 C C . ASP B 1 199 ? 11.078 6.543 -15.438 1 56.31 199 ASP B C 1
ATOM 4060 O O . ASP B 1 199 ? 11.281 5.328 -15.484 1 56.31 199 ASP B O 1
ATOM 4064 N N . THR B 1 200 ? 10.023 6.984 -15.008 1 62.47 200 THR B N 1
ATOM 4065 C CA . THR B 1 200 ? 8.805 6.266 -14.641 1 62.47 200 THR B CA 1
ATOM 4066 C C . THR B 1 200 ? 8.062 5.793 -15.883 1 62.47 200 THR B C 1
ATOM 4068 O O . THR B 1 200 ? 7.078 5.055 -15.781 1 62.47 200 THR B O 1
ATOM 4071 N N . SER B 1 201 ? 8.531 6.098 -17.078 1 63.31 201 SER B N 1
ATOM 4072 C CA . SER B 1 201 ? 7.781 5.766 -18.297 1 63.31 201 SER B CA 1
ATOM 4073 C C . SER B 1 201 ? 7.719 4.258 -18.5 1 63.31 201 SER B C 1
ATOM 4075 O O . SER B 1 201 ? 6.668 3.719 -18.859 1 63.31 201 SER B O 1
ATOM 4077 N N . SER B 1 202 ? 8.828 3.602 -18.328 1 66.38 202 SER B N 1
ATOM 4078 C CA . SER B 1 202 ? 8.844 2.15 -18.484 1 66.38 202 SER B CA 1
ATOM 4079 C C . SER B 1 202 ? 7.922 1.477 -17.469 1 66.38 202 SER B C 1
ATOM 4081 O O . SER B 1 202 ? 7.273 0.477 -17.797 1 66.38 202 SER B O 1
ATOM 4083 N N . LEU B 1 203 ? 7.766 2.059 -16.406 1 67.25 203 LEU B N 1
ATOM 4084 C CA . LEU B 1 203 ? 6.922 1.508 -15.359 1 67.25 203 LEU B CA 1
ATOM 4085 C C . LEU B 1 203 ? 5.449 1.579 -15.742 1 67.25 203 LEU B C 1
ATOM 4087 O O . LEU B 1 203 ? 4.691 0.635 -15.5 1 67.25 203 LEU B O 1
ATOM 4091 N N . ASP B 1 204 ? 5.113 2.615 -16.422 1 67.88 204 ASP B N 1
ATOM 4092 C CA . ASP B 1 204 ? 3.725 2.791 -16.844 1 67.88 204 ASP B CA 1
ATOM 4093 C C . ASP B 1 204 ? 3.338 1.776 -17.906 1 67.88 204 ASP B C 1
ATOM 4095 O O . ASP B 1 204 ? 2.23 1.236 -17.891 1 67.88 204 ASP B O 1
ATOM 4099 N N . PHE B 1 205 ? 4.25 1.504 -18.75 1 68.81 205 PHE B N 1
ATOM 4100 C CA . PHE B 1 205 ? 4.02 0.529 -19.797 1 68.81 205 PHE B CA 1
ATOM 4101 C C . PHE B 1 205 ? 3.854 -0.871 -19.219 1 68.81 205 PHE B C 1
ATOM 4103 O O . PHE B 1 205 ? 2.986 -1.629 -19.656 1 68.81 205 PHE B O 1
ATOM 4110 N N . MET B 1 206 ? 4.539 -1.047 -18.234 1 76.19 206 MET B N 1
ATOM 4111 C CA . MET B 1 206 ? 4.516 -2.381 -17.641 1 76.19 206 MET B CA 1
ATOM 4112 C C . MET B 1 206 ? 3.273 -2.568 -16.781 1 76.19 206 MET B C 1
ATOM 4114 O O . MET B 1 206 ? 2.771 -3.686 -16.641 1 76.19 206 MET B O 1
ATOM 4118 N N . ARG B 1 207 ? 2.764 -1.508 -16.281 1 72.75 207 ARG B N 1
ATOM 4119 C CA . ARG B 1 207 ? 1.559 -1.565 -15.461 1 72.75 207 ARG B CA 1
ATOM 4120 C C . ARG B 1 207 ? 0.359 -2.031 -16.281 1 72.75 207 ARG B C 1
ATOM 4122 O O . ARG B 1 207 ? -0.511 -2.738 -15.766 1 72.75 207 ARG B O 1
ATOM 4129 N N . GLY B 1 208 ? 0.36 -1.693 -17.562 1 73.69 208 GLY B N 1
ATOM 4130 C CA . GLY B 1 208 ? -0.726 -2.07 -18.453 1 73.69 208 GLY B CA 1
ATOM 4131 C C . GLY B 1 208 ? -0.655 -3.518 -18.891 1 73.69 208 GLY B C 1
ATOM 4132 O O . GLY B 1 208 ? -1.568 -4.012 -19.562 1 73.69 208 GLY B O 1
ATOM 4133 N N . ARG B 1 209 ? 0.249 -4.238 -18.422 1 82.31 209 ARG B N 1
ATOM 4134 C CA . ARG B 1 209 ? 0.422 -5.613 -18.875 1 82.31 209 ARG B CA 1
ATOM 4135 C C . ARG B 1 209 ? -0.007 -6.609 -17.812 1 82.31 209 ARG B C 1
ATOM 4137 O O . ARG B 1 209 ? 0.145 -7.82 -17.984 1 82.31 209 ARG B O 1
ATOM 4144 N N . ARG B 1 210 ? -0.637 -6.062 -16.859 1 92.81 210 ARG B N 1
ATOM 4145 C CA . ARG B 1 210 ? -1.087 -6.934 -15.789 1 92.81 210 ARG B CA 1
ATOM 4146 C C . ARG B 1 210 ? -2.41 -7.605 -16.141 1 92.81 210 ARG B C 1
ATOM 4148 O O . ARG B 1 210 ? -3.215 -7.047 -16.891 1 92.81 210 ARG B O 1
ATOM 4155 N N . VAL B 1 211 ? -2.561 -8.781 -15.672 1 95.94 211 VAL B N 1
ATOM 4156 C CA . VAL B 1 211 ? -3.771 -9.555 -15.906 1 95.94 211 VAL B CA 1
ATOM 4157 C C . VAL B 1 211 ? -4.586 -9.648 -14.617 1 95.94 211 VAL B C 1
ATOM 4159 O O . VAL B 1 211 ? -4.055 -10.016 -13.57 1 95.94 211 VAL B O 1
ATOM 4162 N N . PHE B 1 212 ? -5.824 -9.242 -14.742 1 97.31 212 PHE B N 1
ATOM 4163 C CA . PHE B 1 212 ? -6.738 -9.312 -13.609 1 97.31 212 PHE B CA 1
ATOM 4164 C C . PHE B 1 212 ? -7.496 -10.633 -13.602 1 97.31 212 PHE B C 1
ATOM 4166 O O . PHE B 1 212 ? -8.328 -10.883 -14.484 1 97.31 212 PHE B O 1
ATOM 4173 N N . GLU B 1 213 ? -7.199 -11.453 -12.625 1 97.31 213 GLU B N 1
ATOM 4174 C CA . GLU B 1 213 ? -7.859 -12.758 -12.531 1 97.31 213 GLU B CA 1
ATOM 4175 C C . GLU B 1 213 ? -8.961 -12.734 -11.477 1 97.31 213 GLU B C 1
ATOM 4177 O O . GLU B 1 213 ? -8.766 -12.211 -10.375 1 97.31 213 GLU B O 1
ATOM 4182 N N . ILE B 1 214 ? -10.07 -13.352 -11.789 1 97.88 214 ILE B N 1
ATOM 4183 C CA . ILE B 1 214 ? -11.18 -13.359 -10.844 1 97.88 214 ILE B CA 1
ATOM 4184 C C . ILE B 1 214 ? -11.547 -14.797 -10.492 1 97.88 214 ILE B C 1
ATOM 4186 O O . ILE B 1 214 ? -11.359 -15.711 -11.305 1 97.88 214 ILE B O 1
ATOM 4190 N N . ASN B 1 215 ? -12.094 -14.992 -9.273 1 96.88 215 ASN B N 1
ATOM 4191 C CA . ASN B 1 215 ? -12.547 -16.281 -8.742 1 96.88 215 ASN B CA 1
ATOM 4192 C C . ASN B 1 215 ? -14.055 -16.438 -8.891 1 96.88 215 ASN B C 1
ATOM 4194 O O . ASN B 1 215 ? -14.82 -15.859 -8.117 1 96.88 215 ASN B O 1
ATOM 4198 N N . PRO B 1 216 ? -14.477 -17.219 -9.812 1 95.38 216 PRO B N 1
ATOM 4199 C CA . PRO B 1 216 ? -15.914 -17.344 -10.07 1 95.38 216 PRO B CA 1
ATOM 4200 C C . PRO B 1 216 ? -16.688 -17.938 -8.891 1 95.38 216 PRO B C 1
ATOM 4202 O O . PRO B 1 216 ? -17.906 -17.781 -8.797 1 95.38 216 PRO B O 1
ATOM 4205 N N . GLU B 1 217 ? -16.016 -18.531 -7.984 1 93.56 217 GLU B N 1
ATOM 4206 C CA . GLU B 1 217 ? -16.672 -19.203 -6.863 1 93.56 217 GLU B CA 1
ATOM 4207 C C . GLU B 1 217 ? -16.875 -18.25 -5.695 1 93.56 217 GLU B C 1
ATOM 4209 O O . GLU B 1 217 ? -17.641 -18.531 -4.777 1 93.56 217 GLU B O 1
ATOM 4214 N N . HIS B 1 218 ? -16.234 -17.188 -5.699 1 95.25 218 HIS B N 1
ATOM 4215 C CA . HIS B 1 218 ? -16.312 -16.25 -4.586 1 95.25 218 HIS B CA 1
ATOM 4216 C C . HIS B 1 218 ? -17.625 -15.461 -4.629 1 95.25 218 HIS B C 1
ATOM 4218 O O . HIS B 1 218 ? -18.062 -15.039 -5.699 1 95.25 218 HIS B O 1
ATOM 4224 N N . PRO B 1 219 ? -18.219 -15.211 -3.52 1 95.06 219 PRO B N 1
ATOM 4225 C CA . PRO B 1 219 ? -19.516 -14.539 -3.451 1 95.06 219 PRO B CA 1
ATOM 4226 C C . PRO B 1 219 ? -19.5 -13.156 -4.09 1 95.06 219 PRO B C 1
ATOM 4228 O O . PRO B 1 219 ? -20.453 -12.773 -4.777 1 95.06 219 PRO B O 1
ATOM 4231 N N . ILE B 1 220 ? -18.484 -12.398 -3.906 1 95.69 220 ILE B N 1
ATOM 4232 C CA . ILE B 1 220 ? -18.406 -11.047 -4.457 1 95.69 220 ILE B CA 1
ATOM 4233 C C . ILE B 1 220 ? -18.469 -11.109 -5.98 1 95.69 220 ILE B C 1
ATOM 4235 O O . ILE B 1 220 ? -19.172 -10.312 -6.609 1 95.69 220 ILE B O 1
ATOM 4239 N N . ILE B 1 221 ? -17.75 -12.07 -6.551 1 96.75 221 ILE B N 1
ATOM 4240 C CA . ILE B 1 221 ? -17.703 -12.195 -8 1 96.75 221 ILE B CA 1
ATOM 4241 C C . ILE B 1 221 ? -19.047 -12.688 -8.523 1 96.75 221 ILE B C 1
ATOM 4243 O O . ILE B 1 221 ? -19.516 -12.227 -9.57 1 96.75 221 ILE B O 1
ATOM 4247 N N . ARG B 1 222 ? -19.656 -13.578 -7.828 1 94.56 222 ARG B N 1
ATOM 4248 C CA . ARG B 1 222 ? -20.984 -14.055 -8.203 1 94.56 222 ARG B CA 1
ATOM 4249 C C . ARG B 1 222 ? -22 -12.914 -8.18 1 94.56 222 ARG B C 1
ATOM 4251 O O . ARG B 1 222 ? -22.844 -12.805 -9.078 1 94.56 222 ARG B O 1
ATOM 4258 N N . ASN B 1 223 ? -21.922 -12.109 -7.164 1 94.44 223 ASN B N 1
ATOM 4259 C CA . ASN B 1 223 ? -22.797 -10.938 -7.066 1 94.44 223 ASN B CA 1
ATOM 4260 C C . ASN B 1 223 ? -22.562 -9.969 -8.227 1 94.44 223 ASN B C 1
ATOM 4262 O O . ASN B 1 223 ? -23.531 -9.438 -8.789 1 94.44 223 ASN B O 1
ATOM 4266 N N . LEU B 1 224 ? -21.344 -9.773 -8.562 1 95.31 224 LEU B N 1
ATOM 4267 C CA . LEU B 1 224 ? -21.031 -8.883 -9.664 1 95.31 224 LEU B CA 1
ATOM 4268 C C . LEU B 1 224 ? -21.516 -9.453 -10.992 1 95.31 224 LEU B C 1
ATOM 4270 O O . LEU B 1 224 ? -21.906 -8.711 -11.891 1 95.31 224 LEU B O 1
ATOM 4274 N N . ASN B 1 225 ? -21.422 -10.789 -11.086 1 95.75 225 ASN B N 1
ATOM 4275 C CA . ASN B 1 225 ? -21.969 -11.453 -12.266 1 95.75 225 ASN B CA 1
ATOM 4276 C C . ASN B 1 225 ? -23.469 -11.18 -12.406 1 95.75 225 ASN B C 1
ATOM 4278 O O . ASN B 1 225 ? -23.953 -10.938 -13.516 1 95.75 225 ASN B O 1
ATOM 4282 N N . ALA B 1 226 ? -24.156 -11.203 -11.312 1 94.31 226 ALA B N 1
ATOM 4283 C CA . ALA B 1 226 ? -25.578 -10.875 -11.305 1 94.31 226 ALA B CA 1
ATOM 4284 C C . ALA B 1 226 ? -25.812 -9.422 -11.703 1 94.31 226 ALA B C 1
ATOM 4286 O O . ALA B 1 226 ? -26.734 -9.117 -12.477 1 94.31 226 ALA B O 1
ATOM 4287 N N . ALA B 1 227 ? -25.016 -8.531 -11.188 1 94.12 227 ALA B N 1
ATOM 4288 C CA . ALA B 1 227 ? -25.125 -7.117 -11.523 1 94.12 227 ALA B CA 1
ATOM 4289 C C . ALA B 1 227 ? -24.875 -6.883 -13.008 1 94.12 227 ALA B C 1
ATOM 4291 O O . ALA B 1 227 ? -25.578 -6.09 -13.641 1 94.12 227 ALA B O 1
ATOM 4292 N N . CYS B 1 228 ? -23.891 -7.543 -13.539 1 94.62 228 CYS B N 1
ATOM 4293 C CA . CYS B 1 228 ? -23.562 -7.434 -14.961 1 94.62 228 CYS B CA 1
ATOM 4294 C C . CYS B 1 228 ? -24.766 -7.805 -15.828 1 94.62 228 CYS B C 1
ATOM 4296 O O . CYS B 1 228 ? -25.031 -7.152 -16.828 1 94.62 228 CYS B O 1
ATOM 4298 N N . LYS B 1 229 ? -25.547 -8.758 -15.453 1 92.44 229 LYS B N 1
ATOM 4299 C CA . LYS B 1 229 ? -26.688 -9.266 -16.219 1 92.44 229 LYS B CA 1
ATOM 4300 C C . LYS B 1 229 ? -27.938 -8.414 -15.984 1 92.44 229 LYS B C 1
ATOM 4302 O O . LYS B 1 229 ? -28.734 -8.211 -16.906 1 92.44 229 LYS B O 1
ATOM 4307 N N . SER B 1 230 ? -28.062 -7.848 -14.828 1 91.38 230 SER B N 1
ATOM 4308 C CA . SER B 1 230 ? -29.281 -7.109 -14.469 1 91.38 230 SER B CA 1
ATOM 4309 C C . SER B 1 230 ? -29.125 -5.625 -14.789 1 91.38 230 SER B C 1
ATOM 4311 O O . SER B 1 230 ? -30.031 -5.02 -15.367 1 91.38 230 SER B O 1
ATOM 4313 N N . ASN B 1 231 ? -28 -4.984 -14.328 1 91.06 231 ASN B N 1
ATOM 4314 C CA . ASN B 1 231 ? -27.766 -3.553 -14.508 1 91.06 231 ASN B CA 1
ATOM 4315 C C . ASN B 1 231 ? -26.281 -3.236 -14.625 1 91.06 231 ASN B C 1
ATOM 4317 O O . ASN B 1 231 ? -25.672 -2.744 -13.68 1 91.06 231 ASN B O 1
ATOM 4321 N N . PRO B 1 232 ? -25.781 -3.326 -15.82 1 88.06 232 PRO B N 1
ATOM 4322 C CA . PRO B 1 232 ? -24.344 -3.135 -16.016 1 88.06 232 PRO B CA 1
ATOM 4323 C C . PRO B 1 232 ? -23.906 -1.699 -15.758 1 88.06 232 PRO B C 1
ATOM 4325 O O . PRO B 1 232 ? -22.703 -1.445 -15.555 1 88.06 232 PRO B O 1
ATOM 4328 N N . ASN B 1 233 ? -24.797 -0.747 -15.656 1 91.19 233 ASN B N 1
ATOM 4329 C CA . ASN B 1 233 ? -24.438 0.649 -15.438 1 91.19 233 ASN B CA 1
ATOM 4330 C C . ASN B 1 233 ? -24.656 1.068 -13.984 1 91.19 233 ASN B C 1
ATOM 4332 O O . ASN B 1 233 ? -24.625 2.258 -13.672 1 91.19 233 ASN B O 1
ATOM 4336 N N . ASP B 1 234 ? -24.891 0.066 -13.227 1 92.12 234 ASP B N 1
ATOM 4337 C CA . ASP B 1 234 ? -25.078 0.356 -11.812 1 92.12 234 ASP B CA 1
ATOM 4338 C C . ASP B 1 234 ? -23.828 1.009 -11.211 1 92.12 234 ASP B C 1
ATOM 4340 O O . ASP B 1 234 ? -22.719 0.489 -11.352 1 92.12 234 ASP B O 1
ATOM 4344 N N . GLU B 1 235 ? -24 2.121 -10.523 1 92.44 235 GLU B N 1
ATOM 4345 C CA . GLU B 1 235 ? -22.875 2.896 -9.984 1 92.44 235 GLU B CA 1
ATOM 4346 C C . GLU B 1 235 ? -22.172 2.143 -8.867 1 92.44 235 GLU B C 1
ATOM 4348 O O . GLU B 1 235 ? -20.938 2.172 -8.773 1 92.44 235 GLU B O 1
ATOM 4353 N N . ASP B 1 236 ? -22.922 1.5 -8.062 1 91.69 236 ASP B N 1
ATOM 4354 C CA . ASP B 1 236 ? -22.344 0.758 -6.945 1 91.69 236 ASP B CA 1
ATOM 4355 C C . ASP B 1 236 ? -21.516 -0.417 -7.445 1 91.69 236 ASP B C 1
ATOM 4357 O O . ASP B 1 236 ? -20.469 -0.734 -6.867 1 91.69 236 ASP B O 1
ATOM 4361 N N . ALA B 1 237 ? -22 -1.067 -8.492 1 94.44 237 ALA B N 1
ATOM 4362 C CA . ALA B 1 237 ? -21.25 -2.176 -9.078 1 94.44 237 ALA B CA 1
ATOM 4363 C C . ALA B 1 237 ? -19.938 -1.693 -9.672 1 94.44 237 ALA B C 1
ATOM 4365 O O . ALA B 1 237 ? -18.906 -2.354 -9.523 1 94.44 237 ALA B O 1
ATOM 4366 N N . GLN B 1 238 ? -20 -0.576 -10.266 1 95.06 238 GLN B N 1
ATOM 4367 C CA . GLN B 1 238 ? -18.797 -0.002 -10.852 1 95.06 238 GLN B CA 1
ATOM 4368 C C . GLN B 1 238 ? -17.797 0.378 -9.766 1 95.06 238 GLN B C 1
ATOM 4370 O O . GLN B 1 238 ? -16.594 0.109 -9.898 1 95.06 238 GLN B O 1
ATOM 4375 N N . LYS B 1 239 ? -18.297 0.952 -8.719 1 94.25 239 LYS B N 1
ATOM 4376 C CA . LYS B 1 239 ? -17.438 1.286 -7.578 1 94.25 239 LYS B CA 1
ATOM 4377 C C . LYS B 1 239 ? -16.828 0.031 -6.961 1 94.25 239 LYS B C 1
ATOM 4379 O O . LYS B 1 239 ? -15.672 0.042 -6.539 1 94.25 239 LYS B O 1
ATOM 4384 N N . ALA B 1 240 ? -17.641 -0.958 -6.949 1 95.56 240 ALA B N 1
ATOM 4385 C CA . ALA B 1 240 ? -17.172 -2.23 -6.41 1 95.56 240 ALA B CA 1
ATOM 4386 C C . ALA B 1 240 ? -16.016 -2.785 -7.242 1 95.56 240 ALA B C 1
ATOM 4388 O O . ALA B 1 240 ? -15.031 -3.273 -6.695 1 95.56 240 ALA B O 1
ATOM 4389 N N . ILE B 1 241 ? -16.141 -2.686 -8.539 1 96.94 241 ILE B N 1
ATOM 4390 C CA . ILE B 1 241 ? -15.102 -3.166 -9.445 1 96.94 241 ILE B CA 1
ATOM 4391 C C . ILE B 1 241 ? -13.82 -2.369 -9.219 1 96.94 241 ILE B C 1
ATOM 4393 O O . ILE B 1 241 ? -12.734 -2.945 -9.133 1 96.94 241 ILE B O 1
ATOM 4397 N N . ASP B 1 242 ? -13.953 -1.097 -9.062 1 96.5 242 ASP B N 1
ATOM 4398 C CA . ASP B 1 242 ? -12.797 -0.238 -8.828 1 96.5 242 ASP B CA 1
ATOM 4399 C C . ASP B 1 242 ? -12.094 -0.615 -7.527 1 96.5 242 ASP B C 1
ATOM 4401 O O . ASP B 1 242 ? -10.867 -0.716 -7.488 1 96.5 242 ASP B O 1
ATOM 4405 N N . LEU B 1 243 ? -12.852 -0.808 -6.547 1 96.69 243 LEU B N 1
ATOM 4406 C CA . LEU B 1 243 ? -12.266 -1.156 -5.254 1 96.69 243 LEU B CA 1
ATOM 4407 C C . LEU B 1 243 ? -11.633 -2.539 -5.301 1 96.69 243 LEU B C 1
ATOM 4409 O O . LEU B 1 243 ? -10.562 -2.756 -4.719 1 96.69 243 LEU B O 1
ATOM 4413 N N . LEU B 1 244 ? -12.297 -3.469 -6 1 97.38 244 LEU B N 1
ATOM 4414 C CA . LEU B 1 244 ? -11.734 -4.801 -6.172 1 97.38 244 LEU B CA 1
ATOM 4415 C C . LEU B 1 244 ? -10.352 -4.723 -6.824 1 97.38 244 LEU B C 1
ATOM 4417 O O . LEU B 1 244 ? -9.406 -5.363 -6.359 1 97.38 244 LEU B O 1
ATOM 4421 N N . TYR B 1 245 ? -10.328 -3.928 -7.805 1 96.62 245 TYR B N 1
ATOM 4422 C CA . TYR B 1 245 ? -9.062 -3.754 -8.516 1 96.62 245 TYR B CA 1
ATOM 4423 C C . TYR B 1 245 ? -7.992 -3.174 -7.602 1 96.62 245 TYR B C 1
ATOM 4425 O O . TYR B 1 245 ? -6.879 -3.699 -7.531 1 96.62 245 TYR B O 1
ATOM 4433 N N . ASP B 1 246 ? -8.266 -2.16 -6.914 1 96 246 ASP B N 1
ATOM 4434 C CA . ASP B 1 246 ? -7.305 -1.511 -6.031 1 96 246 ASP B CA 1
ATOM 4435 C C . ASP B 1 246 ? -6.879 -2.445 -4.902 1 96 246 ASP B C 1
ATOM 4437 O O . ASP B 1 246 ? -5.703 -2.475 -4.527 1 96 246 ASP B O 1
ATOM 4441 N N . ALA B 1 247 ? -7.828 -3.137 -4.355 1 96.19 247 ALA B N 1
ATOM 4442 C CA . ALA B 1 247 ? -7.52 -4.105 -3.309 1 96.19 247 ALA B CA 1
ATOM 4443 C C . ALA B 1 247 ? -6.594 -5.203 -3.83 1 96.19 247 ALA B C 1
ATOM 4445 O O . ALA B 1 247 ? -5.664 -5.617 -3.139 1 96.19 247 ALA B O 1
ATOM 4446 N N . ALA B 1 248 ? -6.879 -5.676 -5.051 1 96.69 248 ALA B N 1
ATOM 4447 C CA . ALA B 1 248 ? -6.031 -6.688 -5.672 1 96.69 248 ALA B CA 1
ATOM 4448 C C . ALA B 1 248 ? -4.617 -6.16 -5.898 1 96.69 248 ALA B C 1
ATOM 4450 O O . ALA B 1 248 ? -3.639 -6.895 -5.746 1 96.69 248 ALA B O 1
ATOM 4451 N N . LEU B 1 249 ? -4.531 -4.906 -6.254 1 94.44 249 LEU B N 1
ATOM 4452 C CA . LEU B 1 249 ? -3.23 -4.27 -6.426 1 94.44 249 LEU B CA 1
ATOM 4453 C C . LEU B 1 249 ? -2.391 -4.391 -5.16 1 94.44 249 LEU B C 1
ATOM 4455 O O . LEU B 1 249 ? -1.249 -4.855 -5.207 1 94.44 249 LEU B O 1
ATOM 4459 N N . VAL B 1 250 ? -2.994 -4.121 -4.098 1 93.19 250 VAL B N 1
ATOM 4460 C CA . VAL B 1 250 ? -2.301 -4.117 -2.814 1 93.19 250 VAL B CA 1
ATOM 4461 C C . VAL B 1 250 ? -2.021 -5.551 -2.373 1 93.19 250 VAL B C 1
ATOM 4463 O O . VAL B 1 250 ? -0.892 -5.887 -2.004 1 93.19 250 VAL B O 1
ATOM 4466 N N . SER B 1 251 ? -2.971 -6.387 -2.455 1 94.75 251 SER B N 1
ATOM 4467 C CA . SER B 1 251 ? -2.824 -7.758 -1.977 1 94.75 251 SER B CA 1
ATOM 4468 C C . SER B 1 251 ? -1.821 -8.531 -2.822 1 94.75 251 SER B C 1
ATOM 4470 O O . SER B 1 251 ? -1.213 -9.492 -2.346 1 94.75 251 SER B O 1
ATOM 4472 N N . SER B 1 252 ? -1.648 -8.086 -4.055 1 94.75 252 SER B N 1
ATOM 4473 C CA . SER B 1 252 ? -0.719 -8.758 -4.957 1 94.75 252 SER B CA 1
ATOM 4474 C C . SER B 1 252 ? 0.691 -8.195 -4.82 1 94.75 252 SER B C 1
ATOM 4476 O O . SER B 1 252 ? 1.617 -8.656 -5.492 1 94.75 252 SER B O 1
ATOM 4478 N N . GLY B 1 253 ? 0.792 -7.152 -4.016 1 91.06 253 GLY B N 1
ATOM 4479 C CA . GLY B 1 253 ? 2.117 -6.652 -3.693 1 91.06 253 GLY B CA 1
ATOM 4480 C C . GLY B 1 253 ? 2.471 -5.379 -4.438 1 91.06 253 GLY B C 1
ATOM 4481 O O . GLY B 1 253 ? 3.57 -4.844 -4.281 1 91.06 253 GLY B O 1
ATOM 4482 N N . TYR B 1 254 ? 1.586 -4.863 -5.191 1 90.44 254 TYR B N 1
ATOM 4483 C CA . TYR B 1 254 ? 1.839 -3.635 -5.938 1 90.44 254 TYR B CA 1
ATOM 4484 C C . TYR B 1 254 ? 1.548 -2.408 -5.078 1 90.44 254 TYR B C 1
ATOM 4486 O O . TYR B 1 254 ? 0.825 -2.496 -4.082 1 90.44 254 TYR B O 1
ATOM 4494 N N . THR B 1 255 ? 2.148 -1.345 -5.465 1 86.62 255 THR B N 1
ATOM 4495 C CA . THR B 1 255 ? 1.889 -0.072 -4.797 1 86.62 255 THR B CA 1
ATOM 4496 C C . THR B 1 255 ? 0.849 0.738 -5.566 1 86.62 255 THR B C 1
ATOM 4498 O O . THR B 1 255 ? 0.995 0.964 -6.77 1 86.62 255 THR B O 1
ATOM 4501 N N . PRO B 1 256 ? -0.185 1.111 -4.793 1 88.5 256 PRO B N 1
ATOM 4502 C CA . PRO B 1 256 ? -1.165 1.955 -5.48 1 88.5 256 PRO B CA 1
ATOM 4503 C C . PRO B 1 256 ? -0.581 3.293 -5.93 1 88.5 256 PRO B C 1
ATOM 4505 O O . PRO B 1 256 ? 0.257 3.869 -5.23 1 88.5 256 PRO B O 1
ATOM 4508 N N . GLU B 1 257 ? -1.091 3.805 -7.039 1 83.56 257 GLU B N 1
ATOM 4509 C CA . GLU B 1 257 ? -0.633 5.09 -7.559 1 83.56 257 GLU B CA 1
ATOM 4510 C C . GLU B 1 257 ? -1.143 6.246 -6.699 1 83.56 257 GLU B C 1
ATOM 4512 O O . GLU B 1 257 ? -0.478 7.277 -6.582 1 83.56 257 GLU B O 1
ATOM 4517 N N . ASN B 1 258 ? -2.285 6.012 -6.211 1 90.62 258 ASN B N 1
ATOM 4518 C CA . ASN B 1 258 ? -2.936 7.008 -5.367 1 90.62 258 ASN B CA 1
ATOM 4519 C C . ASN B 1 258 ? -3.492 6.387 -4.09 1 90.62 258 ASN B C 1
ATOM 4521 O O . ASN B 1 258 ? -4.688 6.09 -4.008 1 90.62 258 ASN B O 1
ATOM 4525 N N . PRO B 1 259 ? -2.619 6.285 -3.125 1 92.62 259 PRO B N 1
ATOM 4526 C CA . PRO B 1 259 ? -3.018 5.613 -1.887 1 92.62 259 PRO B CA 1
ATOM 4527 C C . PRO B 1 259 ? -4.199 6.289 -1.199 1 92.62 259 PRO B C 1
ATOM 4529 O O . PRO B 1 259 ? -5.07 5.609 -0.647 1 92.62 259 PRO B O 1
ATOM 4532 N N . ALA B 1 260 ? -4.266 7.566 -1.245 1 93.12 260 ALA B N 1
ATOM 4533 C CA . ALA B 1 260 ? -5.363 8.297 -0.612 1 93.12 260 ALA B CA 1
ATOM 4534 C C . ALA B 1 260 ? -6.695 7.969 -1.282 1 93.12 260 ALA B C 1
ATOM 4536 O O . ALA B 1 260 ? -7.723 7.848 -0.61 1 93.12 260 ALA B O 1
ATOM 4537 N N . GLN B 1 261 ? -6.66 7.824 -2.547 1 93.19 261 GLN B N 1
ATOM 4538 C CA . GLN B 1 261 ? -7.875 7.469 -3.27 1 93.19 261 GLN B CA 1
ATOM 4539 C C . GLN B 1 261 ? -8.352 6.074 -2.883 1 93.19 261 GLN B C 1
ATOM 4541 O O . GLN B 1 261 ? -9.555 5.836 -2.764 1 93.19 261 GLN B O 1
ATOM 4546 N N . LEU B 1 262 ? -7.449 5.195 -2.768 1 94.5 262 LEU B N 1
ATOM 4547 C CA . LEU B 1 262 ? -7.812 3.869 -2.283 1 94.5 262 LEU B CA 1
ATOM 4548 C C . LEU B 1 262 ? -8.492 3.953 -0.919 1 94.5 262 LEU B C 1
ATOM 4550 O O . LEU B 1 262 ? -9.539 3.344 -0.702 1 94.5 262 LEU B O 1
ATOM 4554 N N . GLY B 1 263 ? -7.871 4.688 -0.06 1 94.5 263 GLY B N 1
ATOM 4555 C CA . GLY B 1 263 ? -8.5 4.891 1.236 1 94.5 263 GLY B CA 1
ATOM 4556 C C . GLY B 1 263 ? -9.922 5.406 1.137 1 94.5 263 GLY B C 1
ATOM 4557 O O . GLY B 1 263 ? -10.82 4.898 1.809 1 94.5 263 GLY B O 1
ATOM 4558 N N . GLY B 1 264 ? -10.094 6.395 0.288 1 94.31 264 GLY B N 1
ATOM 4559 C CA . GLY B 1 264 ? -11.414 6.953 0.08 1 94.31 264 GLY B CA 1
ATOM 4560 C C . GLY B 1 264 ? -12.438 5.926 -0.375 1 94.31 264 GLY B C 1
ATOM 4561 O O . GLY B 1 264 ? -13.562 5.902 0.114 1 94.31 264 GLY B O 1
ATOM 4562 N N . LYS B 1 265 ? -12.039 5.102 -1.305 1 95.12 265 LYS B N 1
ATOM 4563 C CA . LYS B 1 265 ? -12.922 4.051 -1.8 1 95.12 265 LYS B CA 1
ATOM 4564 C C . LYS B 1 265 ? -13.289 3.072 -0.689 1 95.12 265 LYS B C 1
ATOM 4566 O O . LYS B 1 265 ? -14.43 2.607 -0.612 1 95.12 265 LYS B O 1
ATOM 4571 N N . ILE B 1 266 ? -12.328 2.727 0.103 1 96.44 266 ILE B N 1
ATOM 4572 C CA . ILE B 1 266 ? -12.562 1.831 1.229 1 96.44 266 ILE B CA 1
ATOM 4573 C C . ILE B 1 266 ? -13.586 2.453 2.18 1 96.44 266 ILE B C 1
ATOM 4575 O O . ILE B 1 266 ? -14.539 1.792 2.592 1 96.44 266 ILE B O 1
ATOM 4579 N N . TYR B 1 267 ? -13.398 3.734 2.475 1 95.69 267 TYR B N 1
ATOM 4580 C CA . TYR B 1 267 ? -14.297 4.422 3.393 1 95.69 267 TYR B CA 1
ATOM 4581 C C . TYR B 1 267 ? -15.711 4.477 2.832 1 95.69 267 TYR B C 1
ATOM 4583 O O . TYR B 1 267 ? -16.688 4.32 3.57 1 95.69 267 TYR B O 1
ATOM 4591 N N . GLU B 1 268 ? -15.82 4.691 1.573 1 92.75 268 GLU B N 1
ATOM 4592 C CA . GLU B 1 268 ? -17.141 4.707 0.936 1 92.75 268 GLU B CA 1
ATOM 4593 C C . GLU B 1 268 ? -17.828 3.357 1.077 1 92.75 268 GLU B C 1
ATOM 4595 O O . GLU B 1 268 ? -19.016 3.297 1.391 1 92.75 268 GLU B O 1
ATOM 4600 N N . MET B 1 269 ? -17.078 2.373 0.842 1 92.06 269 MET B N 1
ATOM 4601 C CA . MET B 1 269 ? -17.625 1.025 0.98 1 92.06 269 MET B CA 1
ATOM 4602 C C . MET B 1 269 ? -18.031 0.747 2.424 1 92.06 269 MET B C 1
ATOM 4604 O O . MET B 1 269 ? -19.062 0.132 2.678 1 92.06 269 MET B O 1
ATOM 4608 N N . MET B 1 270 ? -17.234 1.151 3.348 1 93.94 270 MET B N 1
ATOM 4609 C CA . MET B 1 270 ? -17.531 0.981 4.77 1 93.94 270 MET B CA 1
ATOM 4610 C C . MET B 1 270 ? -18.812 1.726 5.152 1 93.94 270 MET B C 1
ATOM 4612 O O . MET B 1 270 ? -19.609 1.22 5.934 1 93.94 270 MET B O 1
ATOM 4616 N N . ASP B 1 271 ? -18.891 2.881 4.609 1 91.19 271 ASP B N 1
ATOM 4617 C CA . ASP B 1 271 ? -20.078 3.676 4.895 1 91.19 271 ASP B CA 1
ATOM 4618 C C . ASP B 1 271 ? -21.344 2.938 4.469 1 91.19 271 ASP B C 1
ATOM 4620 O O . ASP B 1 271 ? -22.328 2.887 5.215 1 91.19 271 ASP B O 1
ATOM 4624 N N . ILE B 1 272 ? -21.328 2.324 3.322 1 86.75 272 ILE B N 1
ATOM 4625 C CA . ILE B 1 272 ? -22.453 1.558 2.811 1 86.75 272 ILE B CA 1
ATOM 4626 C C . ILE B 1 272 ? -22.703 0.344 3.703 1 86.75 272 ILE B C 1
ATOM 4628 O O . ILE B 1 272 ? -23.844 0.063 4.078 1 86.75 272 ILE B O 1
ATOM 4632 N N . ALA B 1 273 ? -21.688 -0.327 4.098 1 89 273 ALA B N 1
ATOM 4633 C CA . ALA B 1 273 ? -21.781 -1.581 4.84 1 89 273 ALA B CA 1
ATOM 4634 C C . ALA B 1 273 ? -22.266 -1.338 6.27 1 89 273 ALA B C 1
ATOM 4636 O O . ALA B 1 273 ? -22.984 -2.166 6.84 1 89 273 ALA B O 1
ATOM 4637 N N . LEU B 1 274 ? -21.938 -0.123 6.84 1 89.31 274 LEU B N 1
ATOM 4638 C CA . LEU B 1 274 ? -22.141 0.071 8.273 1 89.31 274 LEU B CA 1
ATOM 4639 C C . LEU B 1 274 ? -23.266 1.068 8.531 1 89.31 274 LEU B C 1
ATOM 4641 O O . LEU B 1 274 ? -23.656 1.287 9.68 1 89.31 274 LEU B O 1
ATOM 4645 N N . SER B 1 275 ? -23.719 1.636 7.512 1 86.94 275 SER B N 1
ATOM 4646 C CA . SER B 1 275 ? -24.719 2.688 7.66 1 86.94 275 SER B CA 1
ATOM 4647 C C . SER B 1 275 ? -25.906 2.211 8.5 1 86.94 275 SER B C 1
ATOM 4649 O O . SER B 1 275 ? -26.547 1.218 8.164 1 86.94 275 SER B O 1
ATOM 4651 N N . GLY B 1 276 ? -26.156 2.949 9.68 1 81.62 276 GLY B N 1
ATOM 4652 C CA . GLY B 1 276 ? -27.328 2.758 10.516 1 81.62 276 GLY B CA 1
ATOM 4653 C C . GLY B 1 276 ? -27.312 1.452 11.289 1 81.62 276 GLY B C 1
ATOM 4654 O O . GLY B 1 276 ? -28.312 1.071 11.898 1 81.62 276 GLY B O 1
ATOM 4655 N N . LYS B 1 277 ? -26.25 0.736 11.312 1 85.62 277 LYS B N 1
ATOM 4656 C CA . LYS B 1 277 ? -26.172 -0.591 11.914 1 85.62 277 LYS B CA 1
ATOM 4657 C C . LYS B 1 277 ? -26.344 -0.513 13.43 1 85.62 277 LYS B C 1
ATOM 4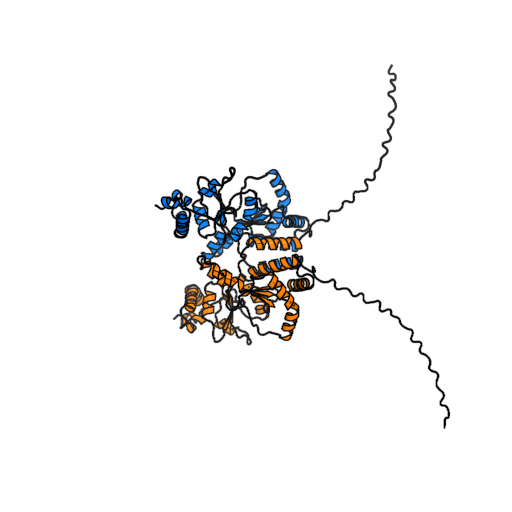659 O O . LYS B 1 277 ? -26.938 -1.402 14.047 1 85.62 277 LYS B O 1
ATOM 4664 N N . TRP B 1 278 ? -25.859 0.571 14.031 1 86.56 278 TRP B N 1
ATOM 4665 C CA . TRP B 1 278 ? -25.859 0.634 15.492 1 86.56 278 TRP B CA 1
ATOM 4666 C C . TRP B 1 278 ? -26.672 1.826 15.984 1 86.56 278 TRP B C 1
ATOM 4668 O O . TRP B 1 278 ? -26.594 2.189 17.156 1 86.56 278 TRP B O 1
ATOM 4678 N N . SER B 1 279 ? -27.328 2.518 15.102 1 75.38 279 SER B N 1
ATOM 4679 C CA . SER B 1 279 ? -28.125 3.668 15.508 1 75.38 279 SER B CA 1
ATOM 4680 C C . SER B 1 279 ? -29.375 3.23 16.25 1 75.38 279 SER B C 1
ATOM 4682 O O . SER B 1 279 ? -29.969 2.193 15.945 1 75.38 279 SER B O 1
ATOM 4684 N N . THR B 1 280 ? -29.516 3.527 17.562 1 59.78 280 THR B N 1
ATOM 4685 C CA . THR B 1 280 ? -30.734 3.287 18.344 1 59.78 280 THR B CA 1
ATOM 4686 C C . THR B 1 280 ? -31.953 3.803 17.594 1 59.78 280 THR B C 1
ATOM 4688 O O . THR B 1 280 ? -31.938 4.906 17.047 1 59.78 280 THR B O 1
ATOM 4691 N N . PRO B 1 281 ? -32.906 2.898 17.25 1 49.16 281 PRO B N 1
ATOM 4692 C CA . PRO B 1 281 ? -34.156 3.395 16.719 1 49.16 281 PRO B CA 1
ATOM 4693 C C . PRO B 1 281 ? -34.688 4.637 17.453 1 49.16 281 PRO B C 1
ATOM 4695 O O . PRO B 1 281 ? -34.531 4.742 18.672 1 49.16 281 PRO B O 1
ATOM 4698 N N . ILE B 1 282 ? -34.5 5.777 16.906 1 42.5 282 ILE B N 1
ATOM 4699 C CA . ILE B 1 282 ? -35.188 6.898 17.516 1 42.5 282 ILE B CA 1
ATOM 4700 C C . ILE B 1 282 ? -36.531 6.41 18.109 1 42.5 282 ILE B C 1
ATOM 4702 O O . ILE B 1 282 ? -37.375 5.859 17.406 1 42.5 282 ILE B O 1
ATOM 4706 N N . GLU B 1 283 ? -36.562 5.934 19.25 1 37.06 283 GLU B N 1
ATOM 4707 C CA . GLU B 1 283 ? -37.906 5.816 19.859 1 37.06 283 GLU B CA 1
ATOM 4708 C C . GLU B 1 283 ? -38.781 7 19.484 1 37.06 283 GLU B C 1
ATOM 4710 O O . GLU B 1 283 ? -38.469 8.148 19.781 1 37.06 283 GLU B O 1
ATOM 4715 N N . VAL B 1 284 ? -39.438 6.941 18.312 1 35.84 284 VAL B N 1
ATOM 4716 C CA . VAL B 1 284 ? -40.594 7.805 18.141 1 35.84 284 VAL B CA 1
ATOM 4717 C C . VAL B 1 284 ? -41.375 7.906 19.438 1 35.84 284 VAL B C 1
ATOM 4719 O O . VAL B 1 284 ? -41.938 6.918 19.922 1 35.84 284 VAL B O 1
ATOM 4722 N N . GLN B 1 285 ? -40.781 8.57 20.344 1 33.88 285 GLN B N 1
ATOM 4723 C CA . GLN B 1 285 ? -41.688 8.961 21.422 1 33.88 285 GLN B CA 1
ATOM 4724 C C . GLN B 1 285 ? -43.031 9.406 20.891 1 33.88 285 GLN B C 1
ATOM 4726 O O . GLN B 1 285 ? -43.125 10.32 20.062 1 33.88 285 GLN B O 1
ATOM 4731 N N . HIS B 1 286 ? -43.906 8.414 20.656 1 33.5 286 HIS B N 1
ATOM 4732 C CA . HIS B 1 286 ? -45.312 8.773 20.484 1 33.5 286 HIS B CA 1
ATOM 4733 C C . HIS B 1 286 ? -45.688 9.945 21.391 1 33.5 286 HIS B C 1
ATOM 4735 O O . HIS B 1 286 ? -45.375 9.953 22.578 1 33.5 286 HIS B O 1
ATOM 4741 N N . PRO B 1 287 ? -45.812 11.062 20.766 1 33.06 287 PRO B N 1
ATOM 4742 C CA . PRO B 1 287 ? -46.344 12.156 21.594 1 33.06 287 PRO B CA 1
ATOM 4743 C C . PRO B 1 287 ? -47.406 11.695 22.594 1 33.06 287 PRO B C 1
ATOM 4745 O O . PRO B 1 287 ? -48.312 10.961 22.219 1 33.06 287 PRO B O 1
ATOM 4748 N N . GLY B 1 288 ? -46.969 11.25 23.719 1 29.52 288 GLY B N 1
ATOM 4749 C CA . GLY B 1 288 ? -47.969 10.984 24.734 1 29.52 288 GLY B CA 1
ATOM 4750 C C . GLY B 1 288 ? -49.188 11.875 24.609 1 29.52 288 GLY B C 1
ATOM 4751 O O . GLY B 1 288 ? -49.062 13.047 24.234 1 29.52 288 GLY B O 1
ATOM 4752 N N . ALA B 1 289 ? -50.375 11.234 24.297 1 30.23 289 ALA B N 1
ATOM 4753 C CA . ALA B 1 289 ? -51.688 11.891 24.328 1 30.23 289 ALA B CA 1
ATOM 4754 C C . ALA B 1 289 ? -51.75 12.883 25.484 1 30.23 289 ALA B C 1
ATOM 4756 O O . ALA B 1 289 ? -51.594 12.508 26.641 1 30.23 289 ALA B O 1
ATOM 4757 N N . ILE B 1 290 ? -51.094 14.039 25.25 1 28.17 290 ILE B N 1
ATOM 4758 C CA . ILE B 1 290 ? -51.344 15.133 26.188 1 28.17 290 ILE B CA 1
ATOM 4759 C C . ILE B 1 290 ? -52.781 15.102 26.672 1 28.17 290 ILE B C 1
ATOM 4761 O O . ILE B 1 290 ? -53.719 15.289 25.875 1 28.17 290 ILE B O 1
ATOM 4765 N N . SER B 1 291 ? -53.094 13.969 27.406 1 27.67 291 SER B N 1
ATOM 4766 C CA . SER B 1 291 ? -54.375 14.055 28.078 1 27.67 291 SER B CA 1
ATOM 4767 C C . SER B 1 291 ? -54.594 15.445 28.672 1 27.67 291 SER B C 1
ATOM 4769 O O . SER B 1 291 ? -53.781 15.93 29.453 1 27.67 291 SER B O 1
ATOM 4771 N N . ASN B 1 292 ? -55.062 16.281 27.797 1 28.02 292 ASN B N 1
ATOM 4772 C CA . ASN B 1 292 ? -55.625 17.578 28.125 1 28.02 292 ASN B CA 1
ATOM 4773 C C . ASN B 1 292 ? -56.469 17.516 29.391 1 28.02 292 ASN B C 1
ATOM 4775 O O . ASN B 1 292 ? -57.656 17.172 29.344 1 28.02 292 ASN B O 1
ATOM 4779 N N . ASN B 1 293 ? -55.969 16.734 30.391 1 27.91 293 ASN B N 1
ATOM 4780 C CA . ASN B 1 293 ? -56.75 16.859 31.609 1 27.91 293 ASN B CA 1
ATOM 4781 C C . ASN B 1 293 ? -56.938 18.328 32 1 27.91 293 ASN B C 1
ATOM 4783 O O . ASN B 1 293 ? -55.969 18.984 32.438 1 27.91 293 ASN B O 1
ATOM 4787 N N . THR B 1 294 ? -57.781 19.016 31.25 1 28.52 294 THR B N 1
ATOM 4788 C CA . THR B 1 294 ? -58.406 20.297 31.531 1 28.52 294 THR B CA 1
ATOM 4789 C C . THR B 1 294 ? -58.906 20.344 32.969 1 28.52 294 THR B C 1
ATOM 4791 O O . THR B 1 294 ? -59.938 19.734 33.312 1 28.52 294 THR B O 1
ATOM 4794 N N . GLU B 1 295 ? -58 19.984 33.938 1 28.03 295 GLU B N 1
ATOM 4795 C CA . GLU B 1 295 ? -58.438 20.156 35.312 1 28.03 295 GLU B CA 1
ATOM 4796 C C . GLU B 1 295 ? -59.031 21.562 35.531 1 28.03 295 GLU B C 1
ATOM 4798 O O . GLU B 1 295 ? -58.344 22.562 35.281 1 28.03 295 GLU B O 1
ATOM 4803 N N . THR B 1 296 ? -60.344 21.609 35.469 1 29.39 296 THR B N 1
ATOM 4804 C CA . THR B 1 296 ? -61.281 22.703 35.75 1 29.39 296 THR B CA 1
ATOM 4805 C C . THR B 1 296 ? -60.938 23.344 37.094 1 29.39 296 THR B C 1
ATOM 4807 O O . THR B 1 296 ? -61.094 22.719 38.125 1 29.39 296 THR B O 1
ATOM 4810 N N . VAL B 1 297 ? -59.812 24.078 37.25 1 28.73 297 VAL B N 1
ATOM 4811 C CA . VAL B 1 297 ? -59.469 24.859 38.438 1 28.73 297 VAL B CA 1
ATOM 4812 C C . VAL B 1 297 ? -60.688 25.656 38.906 1 28.73 297 VAL B C 1
ATOM 4814 O O . VAL B 1 297 ? -61.188 26.516 38.156 1 28.73 297 VAL B O 1
ATOM 4817 N N . GLU B 1 298 ? -61.656 24.906 39.594 1 25.78 298 GLU B N 1
ATOM 4818 C CA . GLU B 1 298 ? -62.781 25.562 40.25 1 25.78 298 GLU B CA 1
ATOM 4819 C C . GLU B 1 298 ? -62.344 26.734 41.094 1 25.78 298 GLU B C 1
ATOM 4821 O O . GLU B 1 298 ? -61.469 26.594 41.969 1 25.78 298 GLU B O 1
ATOM 4826 N N . ALA B 1 299 ? -62.5 27.891 40.625 1 31.5 299 ALA B N 1
ATOM 4827 C CA . ALA B 1 299 ? -62.281 29.234 41.125 1 31.5 299 ALA B CA 1
ATOM 4828 C C . ALA B 1 299 ? -62.938 29.391 42.5 1 31.5 299 ALA B C 1
ATOM 4830 O O . ALA B 1 299 ? -64.188 29.359 42.625 1 31.5 299 ALA B O 1
ATOM 4831 N N . GLU B 1 300 ? -62.312 28.672 43.562 1 27.14 300 GLU B N 1
ATOM 4832 C CA . GLU B 1 300 ? -62.875 28.875 44.906 1 27.14 300 GLU B CA 1
ATOM 4833 C C . GLU B 1 300 ? -63 30.375 45.219 1 27.14 300 GLU B C 1
ATOM 4835 O O . GLU B 1 300 ? -62.031 31.109 45.125 1 27.14 300 GLU B O 1
ATOM 4840 N N . VAL B 1 301 ? -64.25 30.875 45.156 1 28.22 301 VAL B N 1
ATOM 4841 C CA . VAL B 1 301 ? -64.812 32.188 45.406 1 28.22 301 VAL B CA 1
ATOM 4842 C C . VAL B 1 301 ? -64.5 32.594 46.844 1 28.22 301 VAL B C 1
ATOM 4844 O O . VAL B 1 301 ? -65.062 31.969 47.781 1 28.22 301 VAL B O 1
ATOM 4847 N N . VAL B 1 302 ? -63.25 32.906 47.188 1 29.77 302 VAL B N 1
ATOM 4848 C CA . VAL B 1 302 ? -62.875 33.438 48.5 1 29.77 302 VAL B CA 1
ATOM 4849 C C . VAL B 1 302 ? -63.812 34.562 48.906 1 29.77 302 VAL B C 1
ATOM 4851 O O . VAL B 1 302 ? -64 35.5 48.156 1 29.77 302 VAL B O 1
ATOM 4854 N N . GLU B 1 303 ? -64.812 34.188 49.75 1 28.91 303 GLU B N 1
ATOM 4855 C CA . GLU B 1 303 ? -65.812 35.031 50.375 1 28.91 303 GLU B CA 1
ATOM 4856 C C . GLU B 1 303 ? -65.188 36.25 51.031 1 28.91 303 GLU B C 1
ATOM 4858 O O . GLU B 1 303 ? -64.062 36.219 51.531 1 28.91 303 GLU B O 1
ATOM 4863 N N . PRO B 1 304 ? -65.938 37.438 50.875 1 29.27 304 PRO B N 1
ATOM 4864 C CA . PRO B 1 304 ? -65.625 38.812 51.188 1 29.27 304 PRO B CA 1
ATOM 4865 C C . PRO B 1 304 ? -65.25 39.031 52.625 1 29.27 304 PRO B C 1
ATOM 4867 O O . PRO B 1 304 ? -65.562 38.219 53.5 1 29.27 304 PRO B O 1
ATOM 4870 N N . VAL B 1 305 ? -64.375 40 52.906 1 31.19 305 VAL B N 1
ATOM 4871 C CA . VAL B 1 305 ? -63.625 40.688 53.969 1 31.19 305 VAL B CA 1
ATOM 4872 C C . VAL B 1 305 ? -64.562 41.156 55.062 1 31.19 305 VAL B C 1
ATOM 4874 O O . VAL B 1 305 ? -65.375 42.062 54.844 1 31.19 305 VAL B O 1
ATOM 4877 N N . GLU B 1 306 ? -65.5 40.344 55.656 1 26.05 306 GLU B N 1
ATOM 4878 C CA . GLU B 1 306 ? -66.312 41.188 56.531 1 26.05 306 GLU B CA 1
ATOM 4879 C C . GLU B 1 306 ? -65.438 41.969 57.531 1 26.05 306 GLU B C 1
ATOM 4881 O O . GLU B 1 306 ? -64.5 41.438 58.094 1 26.05 306 GLU B O 1
ATOM 4886 N N . ALA B 1 307 ? -65.5 43.344 57.469 1 33.88 307 ALA B N 1
ATOM 4887 C CA . ALA B 1 307 ? -65 44.531 58.094 1 33.88 307 ALA B CA 1
ATOM 4888 C C . ALA B 1 307 ? -65.25 44.5 59.594 1 33.88 307 ALA B C 1
ATOM 4890 O O . ALA B 1 307 ? -65.125 45.531 60.281 1 33.88 307 ALA B O 1
ATOM 4891 N N . GLY B 1 308 ? -65.688 43.219 60.156 1 22.39 308 GLY B N 1
ATOM 4892 C CA . GLY B 1 308 ? -66.375 43.438 61.406 1 22.39 308 GLY B CA 1
ATOM 4893 C C . GLY B 1 308 ? -65.625 44.312 62.375 1 22.39 308 GLY B C 1
ATOM 4894 O O . GLY B 1 308 ? -64.438 44.625 62.156 1 22.39 308 GLY B O 1
ATOM 4895 N N . SER B 1 309 ? -65.688 43.969 63.719 1 24.42 309 SER B N 1
ATOM 4896 C CA . SER B 1 309 ? -66.25 44.562 64.938 1 24.42 309 SER B CA 1
ATOM 4897 C C . SER B 1 309 ? -65.188 45.281 65.75 1 24.42 309 SER B C 1
ATOM 4899 O O . SER B 1 309 ? -65.562 46.094 66.625 1 24.42 309 SER B O 1
ATOM 4901 N N . GLN B 1 310 ? -63.844 44.625 66.062 1 22.88 310 GLN B N 1
ATOM 4902 C CA . GLN B 1 310 ? -63.594 44.5 67.438 1 22.88 310 GLN B CA 1
ATOM 4903 C C . GLN B 1 310 ? -63.406 45.844 68.125 1 22.88 310 GLN B C 1
ATOM 4905 O O . GLN B 1 310 ? -62.469 46.562 67.812 1 22.88 310 GLN B O 1
ATOM 4910 N N . LYS B 1 311 ? -64.625 46.281 68.562 1 22.47 311 LYS B N 1
ATOM 4911 C CA . LYS B 1 311 ? -65.125 46.906 69.75 1 22.47 311 LYS B CA 1
ATOM 4912 C C . LYS B 1 311 ? -64.562 46.281 71.062 1 22.47 311 LYS B C 1
ATOM 4914 O O . LYS B 1 311 ? -64.5 45.062 71.188 1 22.47 311 LYS B O 1
#

Nearest PDB structures (foldseek):
  8qmo-assembly1_A  TM=9.394E-01  e=1.007E-30  Homo sapiens
  8eob-assembly1_A  TM=9.397E-01  e=7.067E-30  Homo sapiens
  8u1l-assembly1_A  TM=9.419E-01  e=3.516E-29  Trichoplusia ni
  8eob-assembly1_B  TM=9.423E-01  e=8.796E-29  Homo sapiens
  7ry1-assembly1_A  TM=9.199E-01  e=3.071E-27  Homo sapiens

=== Feature glossary ===
A reading guide for the features in this record.

Start from the sequence.

  · This is the polypeptide sequence — one letter per residue, N-terminus first. Length ranges from a few dozen residues for small domains to over a thousand for large multi-domain proteins.

Fold it, and you get atomic coordinates and the backbone conformation that goes with them.

  · Structure coordinates are given as an mmCIF _atom_site loop: one row per atom with element, residue name, chain id, sequence number, and x/y/z position in Å. Only the four main-chain atoms per residue are included here; side chains are omitted to keep the record compact.

  · Backbone dihedral angles. Every residue except chain termini has a φ (preceding-C → N → Cα → C) and a ψ (N → Cα → C → next-N). They are reported in degrees following the IUPAC sign convention. Secondary structure is essentially a statement about which (φ, ψ) basin each residue occupies.

  · The SS8 string is DSSP's per-residue secondary-structure call. α-helix (H) means an i→i+4 H-bond ladder; β-strand (E) means the residue participates in a β-sheet; 3₁₀ (G) and π (I) are tighter and wider helices; T/S are turns/bends; '-' is loop.

  · SS3 is a coarse helix/strand/coil call (letters a/b/c) made by the P-SEA algorithm from inter-Cα distances and dihedrals. It is less detailed than DSSP but needs only Cα positions.

Summarize the fold with a handful of shape descriptors and a per-residue structural alphabet.

  · Radius of gyration (Rg) is the root-mean-square distance of Cα atoms from their centroid — a single number for overall size and compactness. A globular domain of N residues has Rg ≈ 2.2·N^0.38 Å; an extended or disordered chain has a much larger Rg. The Cα contact count is the number of residue pairs whose Cα atoms are within 8 Å and are more than four positions apart in sequence — a standard proxy for tertiary packing density. The bounding box is the smallest axis-aligned box enclosing all Cα atoms.

  · The Foldseek 3Di string encodes local tertiary geometry as a 20-letter alphabet — one character per residue — derived from the relative positions of nearby Cα atoms. Unlike the amino-acid sequence, 3Di is a direct function of the 3D structure, so two proteins with the same fold have similar 3Di strings even at low sequence identity.

  · Solvent-accessible surface area (SASA) is the area in Å² traced out by the centre of a 1.4 Å probe sphere (a water molecule) rolled over the protein's van der Waals surface (Shrake–Rupley / Lee–Richards construction). Buried residues have near-zero SASA; fully exposed residues can exceed 200 Å². The total SASA scales roughly with the number of surface residues.

Ask how reliable the model is.

  · pLDDT (predicted Local Distance Difference Test) is AlphaFold's per-residue confidence score, ranging from 0 to 100. Values above 90 indicate high confidence (typically well-packed cores); 70–90 is confident; 50–70 low confidence; below 50 usually means the region is disordered or the prediction is unreliable there. AlphaFold stores pLDDT in the mmCIF B-factor column.

  · B-factor (Debye–Waller factor) reflects atomic displacement in the crystal lattice. It is an experimental observable (units Å²), not a prediction; low values mean the atom is pinned down, high values mean it moves or is heterogeneous across the crystal.

  · Predicted Aligned Error (PAE) is an AlphaFold confidence matrix: entry (i, j) is the expected error in the position of residue j, in ångströms, when the prediction is superimposed on the true structure at residue i. Low PAE within a block of residues means that block is internally rigid and well-predicted; high PAE between two blocks means their relative placement is uncertain even if each block individually is confident.

Place it in context: what it resembles, what it is annotated as, and how it looks.

  · Nearest PDB neighbors are the top structural matches found by Foldseek when searching this structure against the entire Protein Data Bank. Each hit reports a TM-score (0 to 1; >0.5 almost always implies the same fold) and an E-value. These are *structural* homologs — they may share no detectable sequence similarity.

  · Functional annotations link the protein to curated databases. InterPro entries identify conserved domains and families by matching the sequence against member-database signatures (Pfam, PROSITE, CDD, …). Gene Ontology (GO) terms describe molecular function, biological process, and cellular component in a controlled vocabulary. CATH places the structure in a hierarchical fold classification (Class/Architecture/Topology/Homologous-superfamily). The organism is the source species.

  · Three diagnostic plots accompany the record. The Cα contact map visualizes the tertiary structure as a 2D adjacency matrix (8 Å cutoff, sequence-local contacts suppressed). The Ramachandran plot shows the distribution of backbone (φ, ψ) torsions, with points in the α and β basins reflecting secondary structure content. The PAE plot shows AlphaFold's inter-residue confidence as a color matrix.

  · Six rendered views show the 3D structure from the faces of a cube — i.e. along ±x, ±y, ±z. Rendering representation is drawn randomly per protein from cartoon (secondary-structure ribbons), sticks (backbone bonds), or molecular surface; coloring is either N→C rainbow (blue at the N-terminus through red at the C-terminus) or one color per chain.